Protein AF-0000000087626918 (afdb_homodimer)

Sequence (590 aa):
MRWRSSGLSLFLLLSIFVLKSATELRICAYNVQNFDSAKASNGRLMHFLKLVLTRCDISLLQHVVDPDGQAIQKLLSVLNRYEEYDYEAVASESLGNSPDDKQKYVFIYRVQTVNVTGQYQYRSQQSFVREPFVVRFQTIGEFILVPLHSEPSKAVQEINKLYDVFVEVSKKWNNMNVMFLGDFHASCAYVKRSDRRNIRLFMKSEFSWLIRNREDTTVTDATSCAYDRIVVHGEPFLRAIKPFSAKVFDLGVVQLSDHYPVEVVLKSSALFLQAMPLLSLISASVIVWSFLSALMRWRSSGLSLFLLLSIFVLKSATELRICAYNVQNFDSAKASNGRLMHFLKLVLTRCDISLLQHVVDPDGQAIQKLLSVLNRYEEYDYEAVASESLGNSPDDKQKYVFIYRVQTVNVTGQYQYRSQQSFVREPFVVRFQTIGEFILVPLHSEPSKAVQEINKLYDVFVEVSKKWNNMNVMFLGDFHASCAYVKRSDRRNIRLFMKSEFSWLIRNREDTTVTDATSCAYDRIVVHGEPFLRAIKPFSAKVFDLGVVQLSDHYPVEVVLKSSALFLQAMPLLSLISASVIVWSFLSAL

Structure (mmCIF, N/CA/C/O backbone):
data_AF-0000000087626918-model_v1
#
loop_
_entity.id
_entity.type
_entity.pdbx_description
1 polymer Deoxyribonuclease
#
loop_
_atom_site.group_PDB
_atom_site.id
_atom_site.type_symbol
_atom_site.label_atom_id
_atom_site.label_alt_id
_atom_site.label_comp_id
_atom_site.label_asym_id
_atom_site.label_entity_id
_atom_site.label_seq_id
_atom_site.pdbx_PDB_ins_code
_atom_site.Cartn_x
_atom_site.Cartn_y
_atom_site.Cartn_z
_atom_site.occupancy
_atom_site.B_iso_or_equiv
_atom_site.auth_seq_id
_atom_site.auth_comp_id
_atom_site.auth_asym_id
_atom_site.auth_atom_id
_atom_site.pdbx_PDB_model_num
ATOM 1 N N . MET A 1 1 ? 74 16.516 32.156 1 30.06 1 MET A N 1
ATOM 2 C CA . MET A 1 1 ? 72.812 17.109 31.531 1 30.06 1 MET A CA 1
ATOM 3 C C . MET A 1 1 ? 71.75 16.062 31.297 1 30.06 1 MET A C 1
ATOM 5 O O . MET A 1 1 ? 71.938 15.164 30.469 1 30.06 1 MET A O 1
ATOM 9 N N . ARG A 1 2 ? 71.062 15.602 32.406 1 34.19 2 ARG A N 1
ATOM 10 C CA . ARG A 1 2 ? 70 14.625 32.562 1 34.19 2 ARG A CA 1
ATOM 11 C C . ARG A 1 2 ? 68.75 15.008 31.734 1 34.19 2 ARG A C 1
ATOM 13 O O . ARG A 1 2 ? 68.25 16.109 31.891 1 34.19 2 ARG A O 1
ATOM 20 N N . TRP A 1 3 ? 68.688 14.484 30.531 1 33.81 3 TRP A N 1
ATOM 21 C CA . TRP A 1 3 ? 67.562 14.586 29.578 1 33.81 3 TRP A CA 1
ATOM 22 C C . TRP A 1 3 ? 66.25 14.164 30.219 1 33.81 3 TRP A C 1
ATOM 24 O O . TRP A 1 3 ? 66.125 13.023 30.672 1 33.81 3 TRP A O 1
ATOM 34 N N . ARG A 1 4 ? 65.562 15.016 31.031 1 35.91 4 ARG A N 1
ATOM 35 C CA . ARG A 1 4 ? 64.188 14.836 31.516 1 35.91 4 ARG A CA 1
ATOM 36 C C . ARG A 1 4 ? 63.25 14.547 30.359 1 35.91 4 ARG A C 1
ATOM 38 O O . ARG A 1 4 ? 63.094 15.367 29.453 1 35.91 4 ARG A O 1
ATOM 45 N N . SER A 1 5 ? 63.219 13.305 29.953 1 38.88 5 SER A N 1
ATOM 46 C CA . SER A 1 5 ? 62.219 12.836 29 1 38.88 5 SER A CA 1
ATOM 47 C C . SER A 1 5 ? 60.812 13.203 29.438 1 38.88 5 SER A C 1
ATOM 49 O O . SER A 1 5 ? 60.375 12.836 30.531 1 38.88 5 SER A O 1
ATOM 51 N N . SER A 1 6 ? 60.406 14.492 29.281 1 42.16 6 SER A N 1
ATOM 52 C CA . SER A 1 6 ? 59 14.836 29.453 1 42.16 6 SER A CA 1
ATOM 53 C C . SER A 1 6 ? 58.094 13.875 28.672 1 42.16 6 SER A C 1
ATOM 55 O O . SER A 1 6 ? 58.25 13.734 27.453 1 42.16 6 SER A O 1
ATOM 57 N N . GLY A 1 7 ? 57.75 12.758 29.266 1 37.81 7 GLY A N 1
ATOM 58 C CA . GLY A 1 7 ? 56.719 11.867 28.734 1 37.81 7 GLY A CA 1
ATOM 59 C C . GLY A 1 7 ? 55.438 12.594 28.328 1 37.81 7 GLY A C 1
ATOM 60 O O . GLY A 1 7 ? 54.781 13.234 29.156 1 37.81 7 GLY A O 1
ATOM 61 N N . LEU A 1 8 ? 55.375 13.203 27.109 1 43 8 LEU A N 1
ATOM 62 C CA . LEU A 1 8 ? 54.125 13.672 26.531 1 43 8 LEU A CA 1
ATOM 63 C C . LEU A 1 8 ? 53.062 12.602 26.641 1 43 8 LEU A C 1
ATOM 65 O O . LEU A 1 8 ? 53.188 11.523 26.062 1 43 8 LEU A O 1
ATOM 69 N N . SER A 1 9 ? 52.438 12.523 27.766 1 42.19 9 SER A N 1
ATOM 70 C CA . SER A 1 9 ? 51.219 11.727 27.797 1 42.19 9 SER A CA 1
ATOM 71 C C . SER A 1 9 ? 50.25 12.109 26.672 1 42.19 9 SER A C 1
ATOM 73 O O . SER A 1 9 ? 49.781 13.25 26.609 1 42.19 9 SER A O 1
ATOM 75 N N . LEU A 1 10 ? 50.406 11.492 25.547 1 43.19 10 LEU A N 1
ATOM 76 C CA . LEU A 1 10 ? 49.375 11.562 24.5 1 43.19 10 LEU A CA 1
ATOM 77 C C . LEU A 1 10 ? 48 11.219 25.062 1 43.19 10 LEU A C 1
ATOM 79 O O . LEU A 1 10 ? 47.781 10.078 25.469 1 43.19 10 LEU A O 1
ATOM 83 N N . PHE A 1 11 ? 47.406 12.148 25.75 1 41.97 11 PHE A N 1
ATOM 84 C CA . PHE A 1 11 ? 46 11.984 26 1 41.97 11 PHE A CA 1
ATOM 85 C C . PHE A 1 11 ? 45.25 11.672 24.703 1 41.97 11 PHE A C 1
ATOM 87 O O . PHE A 1 11 ? 45.156 12.523 23.812 1 41.97 11 PHE A O 1
ATOM 94 N N . LEU A 1 12 ? 45.281 10.406 24.312 1 41.88 12 LEU A N 1
ATOM 95 C CA . LEU A 1 12 ? 44.375 9.969 23.281 1 41.88 12 LEU A CA 1
ATOM 96 C C . LEU A 1 12 ? 42.938 10.367 23.625 1 41.88 12 LEU A C 1
ATOM 98 O O . LEU A 1 12 ? 42.375 9.867 24.594 1 41.88 12 LEU A O 1
ATOM 102 N N . LEU A 1 13 ? 42.562 11.594 23.344 1 41.5 13 LEU A N 1
ATOM 103 C CA . LEU A 1 13 ? 41.156 11.938 23.344 1 41.5 13 LEU A CA 1
ATOM 104 C C . LEU A 1 13 ? 40.344 10.914 22.547 1 41.5 13 LEU A C 1
ATOM 106 O O . LEU A 1 13 ? 40.469 10.844 21.328 1 41.5 13 LEU A O 1
ATOM 110 N N . LEU A 1 14 ? 40.094 9.758 23.125 1 42.09 14 LEU A N 1
ATOM 111 C CA . LEU A 1 14 ? 39.094 8.883 22.547 1 42.09 14 LEU A CA 1
ATOM 112 C C . LEU A 1 14 ? 37.812 9.656 22.281 1 42.09 14 LEU A C 1
ATOM 114 O O . LEU A 1 14 ? 37.094 10.078 23.203 1 42.09 14 LEU A O 1
ATOM 118 N N . SER A 1 15 ? 37.75 10.383 21.203 1 39.78 15 SER A N 1
ATOM 119 C CA . SER A 1 15 ? 36.469 10.883 20.734 1 39.78 15 SER A CA 1
ATOM 120 C C . SER A 1 15 ? 35.406 9.781 20.719 1 39.78 15 SER A C 1
ATOM 122 O O . SER A 1 15 ? 35.562 8.773 20.047 1 39.78 15 SER A O 1
ATOM 124 N N . ILE A 1 16 ? 34.812 9.492 21.781 1 40.75 16 ILE A N 1
ATOM 125 C CA . ILE A 1 16 ? 33.625 8.672 21.766 1 40.75 16 ILE A CA 1
ATOM 126 C C . ILE A 1 16 ? 32.719 9.109 20.625 1 40.75 16 ILE A C 1
ATOM 128 O O . ILE A 1 16 ? 32.188 10.234 20.625 1 40.75 16 ILE A O 1
ATOM 132 N N . PHE A 1 17 ? 33.031 8.664 19.438 1 41.94 17 PHE A N 1
ATOM 133 C CA . PHE A 1 17 ? 32.031 8.711 18.375 1 41.94 17 PHE A CA 1
ATOM 134 C C . PHE A 1 17 ? 30.672 8.234 18.891 1 41.94 17 PHE A C 1
ATOM 136 O O . PHE A 1 17 ? 30.484 7.047 19.172 1 41.94 17 PHE A O 1
ATOM 143 N N . VAL A 1 18 ? 30.047 9.031 19.625 1 37.38 18 VAL A N 1
ATOM 144 C CA . VAL A 1 18 ? 28.625 8.758 19.859 1 37.38 18 VAL A CA 1
ATOM 145 C C . VAL A 1 18 ? 27.953 8.414 18.531 1 37.38 18 VAL A C 1
ATOM 147 O O . VAL A 1 18 ? 27.875 9.258 17.625 1 37.38 18 VAL A O 1
ATOM 150 N N . LEU A 1 19 ? 28.188 7.273 18.031 1 40.25 19 LEU A N 1
ATOM 151 C CA . LEU A 1 19 ? 27.266 6.82 16.984 1 40.25 19 LEU A CA 1
ATOM 152 C C . LEU A 1 19 ? 25.844 7.293 17.281 1 40.25 19 LEU A C 1
ATOM 154 O O . LEU A 1 19 ? 25.219 6.84 18.25 1 40.25 19 LEU A O 1
ATOM 158 N N . LYS A 1 20 ? 25.578 8.562 17.094 1 39.19 20 LYS A N 1
ATOM 159 C CA . 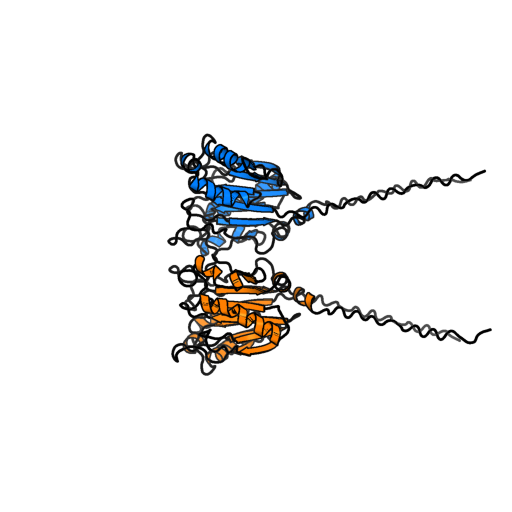LYS A 1 20 ? 24.188 8.992 17.109 1 39.19 20 LYS A CA 1
ATOM 160 C C . LYS A 1 20 ? 23.297 7.973 16.406 1 39.19 20 LYS A C 1
ATOM 162 O O . LYS A 1 20 ? 23.516 7.637 15.25 1 39.19 20 LYS A O 1
ATOM 167 N N . SER A 1 21 ? 22.766 7.047 17.016 1 45.91 21 SER A N 1
ATOM 168 C CA . SER A 1 21 ? 21.719 6.191 16.469 1 45.91 21 SER A CA 1
ATOM 169 C C . SER A 1 21 ? 20.875 6.938 15.438 1 45.91 21 SER A C 1
ATOM 171 O O . SER A 1 21 ? 20.359 8.023 15.711 1 45.91 21 SER A O 1
ATOM 173 N N . ALA A 1 22 ? 21.156 6.922 14.219 1 52.59 22 ALA A N 1
ATOM 174 C CA . ALA A 1 22 ? 20.484 7.566 13.102 1 52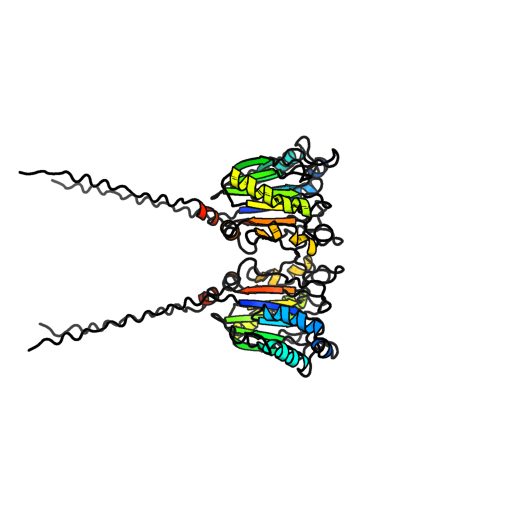.59 22 ALA A CA 1
ATOM 175 C C . ALA A 1 22 ? 18.969 7.504 13.266 1 52.59 22 ALA A C 1
ATOM 177 O O . ALA A 1 22 ? 18.375 6.418 13.281 1 52.59 22 ALA A O 1
ATOM 178 N N . THR A 1 23 ? 18.266 8.43 14.047 1 73.38 23 THR A N 1
ATOM 179 C CA . THR A 1 23 ? 16.906 8.375 14.547 1 73.38 23 THR A CA 1
ATOM 180 C C . THR A 1 23 ? 15.898 8.539 13.414 1 73.38 23 THR A C 1
ATOM 182 O O . THR A 1 23 ? 16.062 9.406 12.555 1 73.38 23 THR A O 1
ATOM 185 N N . GLU A 1 24 ? 15.047 7.594 13.023 1 91.5 24 GLU A N 1
ATOM 186 C CA . GLU A 1 24 ? 13.891 7.594 12.125 1 91.5 24 GLU A CA 1
ATOM 187 C C . GLU A 1 24 ? 12.812 8.555 12.617 1 91.5 24 GLU A C 1
ATOM 189 O O . GLU A 1 24 ? 12.688 8.797 13.812 1 91.5 24 GLU A O 1
ATOM 194 N N . LEU A 1 25 ? 12.266 9.328 11.703 1 96.06 25 LEU A N 1
ATOM 195 C CA . LEU A 1 25 ? 11.195 10.266 11.992 1 96.06 25 LEU A CA 1
ATOM 196 C C . LEU A 1 25 ? 9.859 9.766 11.445 1 96.06 25 LEU A C 1
ATOM 198 O O . LEU A 1 25 ? 9.727 9.531 10.242 1 96.06 25 LEU A O 1
ATOM 202 N N . ARG A 1 26 ? 8.867 9.562 12.305 1 97.31 26 ARG A N 1
ATOM 203 C CA . ARG A 1 26 ? 7.551 9.125 11.859 1 97.31 26 ARG A CA 1
ATOM 204 C C . ARG A 1 26 ? 6.586 10.305 11.773 1 97.31 26 ARG A C 1
ATOM 206 O O . ARG A 1 26 ? 6.449 11.078 12.727 1 97.31 26 ARG A O 1
ATOM 213 N N . ILE A 1 27 ? 5.973 10.461 10.602 1 98.56 27 ILE A N 1
ATOM 214 C CA . ILE A 1 27 ? 4.969 11.484 10.344 1 98.56 27 ILE A CA 1
ATOM 215 C C . ILE A 1 27 ? 3.6 10.828 10.164 1 98.56 27 ILE A C 1
ATOM 217 O O . ILE A 1 27 ? 3.457 9.867 9.414 1 98.56 27 ILE A O 1
ATOM 221 N N . CYS A 1 28 ? 2.586 11.375 10.883 1 98.81 28 CYS A N 1
ATOM 222 C CA . CYS A 1 28 ? 1.229 10.844 10.805 1 98.81 28 CYS A CA 1
ATOM 223 C C . CYS A 1 28 ? 0.245 11.93 10.383 1 98.81 28 CYS A C 1
ATOM 225 O O . CYS A 1 28 ? 0.483 13.117 10.609 1 98.81 28 CYS A O 1
ATOM 227 N N . ALA A 1 29 ? -0.795 11.547 9.734 1 98.94 29 ALA A N 1
ATOM 228 C CA . ALA A 1 29 ? -1.948 12.398 9.445 1 98.94 29 ALA A CA 1
ATOM 229 C C . ALA A 1 29 ? -3.25 11.703 9.836 1 98.94 29 ALA A C 1
ATOM 231 O O . ALA A 1 29 ? -3.43 10.516 9.57 1 98.94 29 ALA A O 1
ATOM 232 N N . TYR A 1 30 ? -4.125 12.461 10.461 1 98.75 30 TYR A N 1
ATOM 233 C CA . TYR A 1 30 ? -5.34 11.852 11 1 98.75 30 TYR A CA 1
ATOM 234 C C . TYR A 1 30 ? -6.504 12.836 10.961 1 98.75 30 TYR A C 1
ATOM 236 O O . TYR A 1 30 ? -6.449 13.906 11.578 1 98.75 30 TYR A O 1
ATOM 244 N N . ASN A 1 31 ? -7.523 12.5 10.195 1 98.56 31 ASN A N 1
ATOM 245 C CA . ASN A 1 31 ? -8.812 13.156 10.383 1 98.56 31 ASN A CA 1
ATOM 246 C C . ASN A 1 31 ? -9.547 12.609 11.602 1 98.56 31 ASN A C 1
ATOM 248 O O . ASN A 1 31 ? -10.094 11.508 11.562 1 98.56 31 ASN A O 1
ATOM 252 N N . VAL A 1 32 ? -9.523 13.375 12.695 1 97.88 32 VAL A N 1
ATOM 253 C CA . VAL A 1 32 ? -10.016 12.891 13.977 1 97.88 32 VAL A CA 1
ATOM 254 C C . VAL A 1 32 ? -11.523 13.117 14.07 1 97.88 32 VAL A C 1
ATOM 256 O O . VAL A 1 32 ? -12.141 12.828 15.102 1 97.88 32 VAL A O 1
ATOM 259 N N . GLN A 1 33 ? -12.148 13.523 13.047 1 96.75 33 GLN A N 1
ATOM 260 C CA . GLN A 1 33 ? -13.578 13.75 12.867 1 96.75 33 GLN A CA 1
ATOM 261 C C . GLN A 1 33 ? -14.156 14.555 14.023 1 96.75 33 GLN A C 1
ATOM 263 O O . GLN A 1 33 ? -14.523 13.992 15.055 1 96.75 33 GLN A O 1
ATOM 268 N N . ASN A 1 34 ? -14.312 15.766 13.883 1 96.81 34 ASN A N 1
ATOM 269 C CA . ASN A 1 34 ? -14.945 16.672 14.844 1 96.81 34 ASN A CA 1
ATOM 270 C C . ASN A 1 34 ? -14.25 16.625 16.203 1 96.81 34 ASN A C 1
ATOM 272 O O . ASN A 1 34 ? -14.883 16.375 17.219 1 96.81 34 ASN A O 1
ATOM 276 N N . PHE A 1 35 ? -13.023 16.844 16.234 1 98.25 35 PHE A N 1
ATOM 277 C CA . PHE A 1 35 ? -12.305 16.922 17.5 1 98.25 35 PHE A CA 1
ATOM 278 C C . PHE A 1 35 ? -12.594 18.25 18.203 1 98.25 35 PHE A C 1
ATOM 280 O O . PHE A 1 35 ? -11.906 19.234 17.969 1 98.25 35 PHE A O 1
ATOM 287 N N . ASP A 1 36 ? -13.461 18.234 19.094 1 97.38 36 ASP A N 1
ATOM 288 C CA . ASP A 1 36 ? -13.883 19.391 19.875 1 97.38 36 ASP A CA 1
ATOM 289 C C . ASP A 1 36 ? -13.648 19.172 21.359 1 97.38 36 ASP A C 1
ATOM 291 O O . ASP A 1 36 ? -12.992 18.219 21.766 1 97.38 36 ASP A O 1
ATOM 295 N N . SER A 1 37 ? -14.117 20.109 22.141 1 96.62 37 SER A N 1
ATOM 296 C CA . SER A 1 37 ? -13.906 20.062 23.594 1 96.62 37 SER A CA 1
ATOM 297 C C . SER A 1 37 ? -14.57 18.828 24.203 1 96.62 37 SER A C 1
ATOM 299 O O . SER A 1 37 ? -14.062 18.25 25.156 1 96.62 37 SER A O 1
ATOM 301 N N . ALA A 1 38 ? -15.758 18.469 23.688 1 96.31 38 ALA A N 1
ATOM 302 C CA . ALA A 1 38 ? -16.453 17.281 24.203 1 96.31 38 ALA A CA 1
ATOM 303 C C . ALA A 1 38 ? -15.633 16.016 23.984 1 96.31 38 ALA A C 1
ATOM 305 O O . ALA A 1 38 ? -15.461 15.219 24.906 1 96.31 38 ALA A O 1
ATOM 306 N N . LYS A 1 39 ? -15.102 15.875 22.766 1 96.88 39 LYS A N 1
ATOM 307 C CA . LYS A 1 39 ? -14.258 14.719 22.484 1 96.88 39 LYS A CA 1
ATOM 308 C C . LYS A 1 39 ? -12.977 14.758 23.312 1 96.88 39 LYS A C 1
ATOM 310 O O . LYS A 1 39 ? -12.516 13.719 23.797 1 96.88 39 LYS A O 1
ATOM 315 N N . ALA A 1 40 ? -12.43 15.867 23.531 1 97.75 40 ALA A N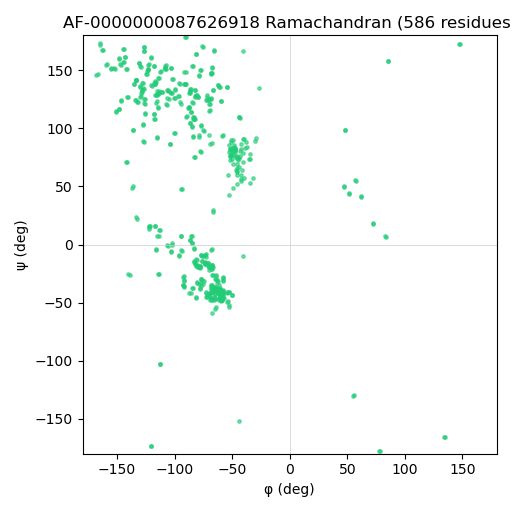 1
ATOM 316 C CA . ALA A 1 40 ? -11.195 16.031 24.281 1 97.75 40 ALA A CA 1
ATOM 317 C C . ALA A 1 40 ? -11.414 15.75 25.766 1 97.75 40 ALA A C 1
ATOM 319 O O . ALA A 1 40 ? -10.461 15.523 26.516 1 97.75 40 ALA A O 1
ATOM 320 N N . SER A 1 41 ? -12.625 15.742 26.172 1 97.12 41 SER A N 1
ATOM 321 C CA . SER A 1 41 ? -12.938 15.492 27.578 1 97.12 41 SER A CA 1
ATOM 322 C C . SER A 1 41 ? -13.281 14.023 27.812 1 97.12 41 SER A C 1
ATOM 324 O O . SER A 1 41 ? -13.453 13.602 28.953 1 97.12 41 SER A O 1
ATOM 326 N N . ASN A 1 42 ? -13.43 13.273 26.766 1 96.94 42 ASN A N 1
ATOM 327 C CA . ASN A 1 42 ? -13.664 11.836 26.875 1 96.94 42 ASN A CA 1
ATOM 328 C C . ASN A 1 42 ? -12.359 11.062 27.062 1 96.94 42 ASN A C 1
ATOM 330 O O . ASN A 1 42 ? -11.578 10.914 26.125 1 96.94 42 ASN A O 1
ATOM 334 N N . GLY A 1 43 ? -12.156 10.562 28.25 1 95.5 43 GLY A N 1
ATOM 335 C CA . GLY A 1 43 ? -10.906 9.914 28.609 1 95.5 43 GLY A CA 1
ATOM 336 C C . GLY A 1 43 ? -10.562 8.734 27.703 1 95.5 43 GLY A C 1
ATOM 337 O O . GLY A 1 43 ? -9.398 8.547 27.344 1 95.5 43 GLY A O 1
ATOM 338 N N . ARG A 1 44 ? -11.57 7.98 27.422 1 94.88 44 ARG A N 1
ATOM 339 C CA . ARG A 1 44 ? -11.344 6.812 26.578 1 94.88 44 ARG A CA 1
ATOM 340 C C . ARG A 1 44 ? -10.891 7.223 25.172 1 94.88 44 ARG A C 1
ATOM 342 O O . ARG A 1 44 ? -9.93 6.66 24.641 1 94.88 44 ARG A O 1
ATOM 349 N N . LEU A 1 45 ? -11.562 8.195 24.562 1 95.81 45 LEU A N 1
ATOM 350 C CA . LEU A 1 45 ? -11.211 8.664 23.234 1 95.81 45 LEU A CA 1
ATOM 351 C C . LEU A 1 45 ? -9.828 9.305 23.234 1 95.81 45 LEU A C 1
ATOM 353 O O . LEU A 1 45 ? -9.031 9.086 22.312 1 95.81 45 LEU A O 1
ATOM 357 N N . MET A 1 46 ? -9.523 10.008 24.281 1 95.69 46 MET A N 1
ATOM 358 C CA . MET A 1 46 ? -8.219 10.648 24.406 1 95.69 46 MET A CA 1
ATOM 359 C C . MET A 1 46 ? -7.113 9.609 24.531 1 95.69 46 MET A C 1
ATOM 361 O O . MET A 1 46 ? -6 9.812 24.047 1 95.69 46 MET A O 1
ATOM 365 N N . HIS A 1 47 ? -7.414 8.562 25.203 1 93.81 47 HIS A N 1
ATOM 366 C CA . HIS A 1 47 ? -6.445 7.477 25.328 1 93.81 47 HIS A CA 1
ATOM 367 C C . HIS A 1 47 ? -6.066 6.918 23.953 1 93.81 47 HIS A C 1
ATOM 369 O O . HIS A 1 47 ? -4.883 6.723 23.672 1 93.81 47 HIS A O 1
ATOM 375 N N . PHE A 1 48 ? -7.066 6.719 23.109 1 94.44 48 PHE A N 1
ATOM 376 C CA . PHE A 1 48 ? -6.801 6.18 21.781 1 94.44 48 PHE A CA 1
ATOM 377 C C . PHE A 1 48 ? -6.055 7.195 20.922 1 94.44 48 PHE A C 1
ATOM 379 O O . PHE A 1 48 ? -5.16 6.832 20.156 1 94.44 48 PHE A O 1
ATOM 386 N N . LEU A 1 49 ? -6.477 8.43 21 1 96.69 49 LEU A N 1
ATOM 387 C CA . LEU A 1 49 ? -5.77 9.469 20.266 1 96.69 49 LEU A CA 1
ATOM 388 C C . LEU A 1 49 ? -4.312 9.547 20.703 1 96.69 49 LEU A C 1
ATOM 390 O O . LEU A 1 49 ? -3.416 9.703 19.859 1 96.69 49 LEU A O 1
ATOM 394 N N . LYS A 1 50 ? -4.035 9.406 21.984 1 94.94 50 LYS A N 1
ATOM 395 C CA . LYS A 1 50 ? -2.678 9.414 22.516 1 94.94 50 LYS A CA 1
ATOM 396 C C . LYS A 1 50 ? -1.847 8.273 21.938 1 94.94 50 LYS A C 1
ATOM 398 O O . LYS A 1 50 ? -0.665 8.453 21.641 1 94.94 50 LYS A O 1
ATOM 403 N N . LEU A 1 51 ? -2.451 7.164 21.797 1 93.06 51 LEU A N 1
ATOM 404 C CA . LEU A 1 51 ? -1.75 6.012 21.25 1 93.06 51 LEU A CA 1
ATOM 405 C C . LEU A 1 51 ? -1.25 6.312 19.828 1 93.06 51 LEU A C 1
ATOM 407 O O . LEU A 1 51 ? -0.157 5.883 19.453 1 93.06 51 LEU A O 1
ATOM 411 N N . VAL A 1 52 ? -2.039 6.996 19.047 1 94.69 52 VAL A N 1
ATOM 412 C CA . VAL A 1 52 ? -1.64 7.367 17.703 1 94.69 52 VAL A CA 1
ATOM 413 C C . VAL A 1 52 ? -0.52 8.406 17.75 1 94.69 52 VAL A C 1
ATOM 415 O O . VAL A 1 52 ? 0.518 8.242 17.109 1 94.69 52 VAL A O 1
ATOM 418 N N . LEU A 1 53 ? -0.675 9.383 18.594 1 97 53 LEU A N 1
ATOM 419 C CA . LEU A 1 53 ? 0.2 10.547 18.562 1 97 53 LEU A CA 1
ATOM 420 C C . LEU A 1 53 ? 1.561 10.219 19.172 1 97 53 LEU A C 1
ATOM 422 O O . LEU A 1 53 ? 2.582 10.766 18.75 1 97 53 LEU A O 1
ATOM 426 N N . THR A 1 54 ? 1.662 9.344 20.094 1 95.62 54 THR A N 1
ATOM 427 C CA . THR A 1 54 ? 2.928 9.039 20.75 1 95.62 54 THR A CA 1
ATOM 428 C C . THR A 1 54 ? 3.814 8.18 19.859 1 95.62 54 THR A C 1
ATOM 430 O O . THR A 1 54 ? 5.012 8.031 20.125 1 95.62 54 THR A O 1
ATOM 433 N N . ARG A 1 55 ? 3.23 7.652 18.859 1 94.25 55 ARG A N 1
ATOM 434 C CA . ARG A 1 55 ? 4.016 6.883 17.906 1 94.25 55 ARG A CA 1
ATOM 435 C C . ARG A 1 55 ? 4.699 7.797 16.891 1 94.25 55 ARG A C 1
ATOM 437 O O . ARG A 1 55 ? 5.629 7.379 16.188 1 94.25 55 ARG A O 1
ATOM 444 N N . CYS A 1 56 ? 4.254 9.023 16.781 1 97.06 56 CYS A N 1
ATOM 445 C CA . CYS A 1 56 ? 4.66 9.898 15.688 1 97.06 56 CYS A CA 1
ATOM 446 C C . CYS A 1 56 ? 5.492 11.07 16.203 1 97.06 56 CYS A C 1
ATOM 448 O O . CYS A 1 56 ? 5.242 11.578 17.297 1 97.06 56 CYS A O 1
ATOM 450 N N . ASP A 1 57 ? 6.488 11.461 15.422 1 97 57 ASP A N 1
ATOM 451 C CA . ASP A 1 57 ? 7.262 12.664 15.719 1 97 57 ASP A CA 1
ATOM 452 C C . ASP A 1 57 ? 6.496 13.922 15.312 1 97 57 ASP A C 1
ATOM 454 O O . ASP A 1 57 ? 6.609 14.961 15.977 1 97 57 ASP A O 1
ATOM 458 N N . ILE A 1 58 ? 5.809 13.852 14.234 1 98.44 58 ILE A N 1
ATOM 459 C CA . ILE A 1 58 ? 4.902 14.891 13.75 1 98.44 58 ILE A CA 1
ATOM 460 C C . ILE A 1 58 ? 3.543 14.281 13.43 1 98.44 58 ILE A C 1
ATOM 462 O O . ILE A 1 58 ? 3.463 13.258 12.742 1 98.44 58 ILE A O 1
ATOM 466 N N . SER A 1 59 ? 2.49 14.906 13.953 1 98.88 59 SER A N 1
ATOM 467 C CA . SER A 1 59 ? 1.134 14.5 13.602 1 98.88 59 SER A CA 1
ATOM 468 C C . SER A 1 59 ? 0.315 15.672 13.078 1 98.88 59 SER A C 1
ATOM 470 O O . SER A 1 59 ? 0.239 16.719 13.719 1 98.88 59 SER A O 1
ATOM 472 N N . LEU A 1 60 ? -0.222 15.484 11.898 1 98.94 60 LEU A N 1
ATOM 473 C CA . LEU A 1 60 ? -1.26 16.391 11.406 1 98.94 60 LEU A CA 1
ATOM 474 C C . LEU A 1 60 ? -2.639 15.93 11.875 1 98.94 60 LEU A C 1
ATOM 476 O O . LEU A 1 60 ? -3.064 14.812 11.562 1 98.94 60 LEU A O 1
ATOM 480 N N . LEU A 1 61 ? -3.287 16.734 12.625 1 98.88 61 LEU A N 1
ATOM 481 C CA . LEU A 1 61 ? -4.691 16.531 12.961 1 98.88 61 LEU A CA 1
ATOM 482 C C . LEU A 1 61 ? -5.594 17.391 12.094 1 98.88 61 LEU A C 1
ATOM 484 O O . LEU A 1 61 ? -5.332 18.594 11.922 1 98.88 61 LEU A O 1
ATOM 488 N N . GLN A 1 62 ? -6.625 16.797 11.562 1 98.75 62 GLN A N 1
ATOM 489 C CA . GLN A 1 62 ? -7.613 17.5 10.75 1 98.75 62 GLN A CA 1
ATOM 490 C C . GLN A 1 62 ? -9.008 17.375 11.359 1 98.75 62 GLN A C 1
ATOM 492 O O . GLN A 1 62 ? -9.258 16.484 12.18 1 98.75 62 GLN A O 1
ATOM 497 N N . HIS A 1 63 ? -9.914 18.25 10.961 1 98.38 63 HIS A N 1
ATOM 498 C CA . HIS A 1 63 ? -11.281 18.359 11.461 1 98.38 63 HIS A CA 1
ATOM 499 C C . HIS A 1 63 ? -11.297 18.688 12.953 1 98.38 63 HIS A C 1
ATOM 501 O O . HIS A 1 63 ? -12.039 18.062 13.719 1 98.38 63 HIS A O 1
ATOM 507 N N . VAL A 1 64 ? -10.414 19.547 13.312 1 98.62 64 VAL A N 1
ATOM 508 C CA . VAL A 1 64 ? -10.359 20.062 14.672 1 98.62 64 VAL A CA 1
ATOM 509 C C . VAL A 1 64 ? -11.312 21.25 14.82 1 98.62 64 VAL A C 1
ATOM 511 O O . VAL A 1 64 ? -11.164 22.266 14.133 1 98.62 64 VAL A O 1
ATOM 514 N N . VAL A 1 65 ? -12.312 21.078 15.602 1 97.88 65 VAL A N 1
ATOM 515 C CA . VAL A 1 65 ? -13.273 22.141 15.883 1 97.88 65 VAL A CA 1
ATOM 516 C C . VAL A 1 65 ? -13.016 22.719 17.266 1 97.88 65 VAL A C 1
ATOM 518 O O . VAL A 1 65 ? -13.648 22.312 18.25 1 97.88 65 VAL A O 1
ATOM 521 N N . ASP A 1 66 ? -12.125 23.672 17.25 1 95.38 66 ASP A N 1
ATOM 522 C CA . ASP A 1 66 ? -11.562 24.188 18.5 1 95.38 66 ASP A CA 1
ATOM 523 C C . ASP A 1 66 ? -11.359 25.703 18.422 1 95.38 66 ASP A C 1
ATOM 525 O O . ASP A 1 66 ? -10.219 26.172 18.469 1 95.38 66 ASP A O 1
ATOM 529 N N . PRO A 1 67 ? -12.445 26.469 18.438 1 92.81 67 PRO A N 1
ATOM 530 C CA . PRO A 1 67 ? -12.32 27.906 18.25 1 92.81 67 PRO A CA 1
ATOM 531 C C . PRO A 1 67 ? -11.508 28.594 19.359 1 92.81 67 PRO A C 1
ATOM 533 O O . PRO A 1 67 ? -10.789 29.547 19.094 1 92.81 67 PRO A O 1
ATOM 536 N N . ASP A 1 68 ? -11.516 28.078 20.609 1 93.12 68 ASP A N 1
ATOM 537 C CA . ASP A 1 68 ? -10.859 28.781 21.703 1 93.12 68 ASP A CA 1
ATOM 538 C C . ASP A 1 68 ? -9.555 28.078 22.094 1 93.12 68 ASP A C 1
ATOM 540 O O . ASP A 1 68 ? -8.875 28.5 23.031 1 93.12 68 ASP A O 1
ATOM 544 N N . GLY A 1 69 ? -9.234 27 21.438 1 95.56 69 GLY A N 1
ATOM 545 C CA . GLY A 1 69 ? -7.957 26.328 21.641 1 95.56 69 GLY A CA 1
ATOM 546 C C . GLY A 1 69 ? -7.961 25.391 22.844 1 95.56 69 GLY A C 1
ATOM 547 O O . GLY A 1 69 ? -6.938 24.781 23.156 1 95.56 69 GLY A O 1
ATOM 548 N N . GLN A 1 70 ? -9.086 25.172 23.469 1 97.06 70 GLN A N 1
ATOM 549 C CA . GLN A 1 70 ? -9.148 24.406 24.703 1 97.06 70 GLN A CA 1
ATOM 550 C C . GLN A 1 70 ? -8.938 22.922 24.438 1 97.06 70 GLN A C 1
ATOM 552 O O . GLN A 1 70 ? -8.297 22.234 25.234 1 97.06 70 GLN A O 1
ATOM 557 N N . ALA A 1 71 ? -9.523 22.453 23.391 1 98 71 ALA A N 1
ATOM 558 C CA . ALA A 1 71 ? -9.383 21.031 23.078 1 98 71 ALA A CA 1
ATOM 559 C C . ALA A 1 71 ? -7.922 20.656 22.859 1 98 71 ALA A C 1
ATOM 561 O O . ALA A 1 71 ? -7.441 19.656 23.406 1 98 71 ALA A O 1
ATOM 562 N N . ILE A 1 72 ? -7.199 21.438 22.078 1 98.38 72 ILE A N 1
ATOM 563 C CA . ILE A 1 72 ? -5.797 21.156 21.781 1 98.38 72 ILE A CA 1
ATOM 564 C C . ILE A 1 72 ? -4.957 21.297 23.047 1 98.38 72 ILE A C 1
ATOM 566 O O . ILE A 1 72 ? -4.02 20.531 23.266 1 98.38 72 ILE A O 1
ATOM 570 N N . GLN A 1 73 ? -5.266 22.297 23.859 1 97.75 73 GLN A N 1
ATOM 571 C CA . GLN A 1 73 ? -4.547 22.453 25.125 1 97.75 73 GLN A CA 1
ATOM 572 C C . GLN A 1 73 ? -4.695 21.219 26 1 97.75 73 GLN A C 1
ATOM 574 O O . GLN A 1 73 ? -3.73 20.781 26.641 1 97.75 73 GLN A O 1
ATOM 579 N N . LYS A 1 74 ? -5.898 20.75 26.078 1 97.38 74 LYS A N 1
ATOM 580 C CA . LYS A 1 74 ? -6.133 19.531 26.844 1 97.38 74 LYS A CA 1
ATOM 581 C C . LYS A 1 74 ? -5.328 18.359 26.281 1 97.38 74 LYS A C 1
ATOM 583 O O . LYS A 1 74 ? -4.746 17.578 27.031 1 97.38 74 LYS A O 1
ATOM 588 N N . LEU A 1 75 ? -5.328 18.25 25 1 97.69 75 LEU A N 1
ATOM 589 C CA . LEU A 1 75 ? -4.578 17.188 24.359 1 97.69 75 LEU A CA 1
ATOM 590 C C . LEU A 1 75 ? -3.09 17.297 24.672 1 97.69 75 LEU A C 1
ATOM 592 O O . LEU A 1 75 ? -2.453 16.297 25.031 1 97.69 75 LEU A O 1
ATOM 596 N N . LEU A 1 76 ? -2.543 18.484 24.578 1 97.69 76 LEU A N 1
ATOM 597 C CA . LEU A 1 76 ? -1.133 18.688 24.891 1 97.69 76 LEU A CA 1
ATOM 598 C C . LEU A 1 76 ? -0.839 18.344 26.344 1 97.69 76 LEU A C 1
ATOM 600 O O . LEU A 1 76 ? 0.211 17.781 26.656 1 97.69 76 LEU A O 1
ATOM 604 N N . SER A 1 77 ? -1.743 18.703 27.203 1 96 77 SER A N 1
ATOM 605 C CA . SER A 1 77 ? -1.569 18.375 28.609 1 96 77 SER A CA 1
ATOM 606 C C . SER A 1 77 ? -1.484 16.875 28.828 1 96 77 SER A C 1
ATOM 608 O O . SER A 1 77 ? -0.656 16.391 29.609 1 96 77 SER A O 1
ATOM 610 N N . VAL A 1 78 ? -2.314 16.172 28.172 1 95.25 78 VAL A N 1
ATOM 611 C CA . VAL A 1 78 ? -2.334 14.719 28.281 1 95.25 78 VAL A CA 1
ATOM 612 C C . VAL A 1 78 ? -1.034 14.141 27.734 1 95.25 78 VAL A C 1
ATOM 614 O O . VAL A 1 78 ? -0.448 13.234 28.328 1 95.25 78 VAL A O 1
ATOM 617 N N . LEU A 1 79 ? -0.558 14.641 26.641 1 96.69 79 LEU A N 1
ATOM 618 C CA . LEU A 1 79 ? 0.652 14.148 25.984 1 96.69 79 LEU A CA 1
ATOM 619 C C . LEU A 1 79 ? 1.885 14.453 26.828 1 96.69 79 LEU A C 1
ATOM 621 O O . LEU A 1 79 ? 2.797 13.633 26.922 1 96.69 79 LEU A O 1
ATOM 625 N N . ASN A 1 80 ? 1.948 15.531 27.484 1 96 80 ASN A N 1
ATOM 626 C CA . ASN A 1 80 ? 3.154 16.016 28.156 1 96 80 ASN A CA 1
ATOM 627 C C . ASN A 1 80 ? 3.191 15.57 29.625 1 96 80 ASN A C 1
ATOM 629 O O . ASN A 1 80 ? 4.164 15.836 30.328 1 96 80 ASN A O 1
ATOM 633 N N . ARG A 1 81 ? 2.256 14.984 30.125 1 89.56 81 ARG A N 1
ATOM 634 C CA . ARG A 1 81 ? 2.248 14.562 31.531 1 89.56 81 ARG A CA 1
ATOM 635 C C . ARG A 1 81 ? 3.201 13.391 31.75 1 89.56 81 ARG A C 1
ATOM 637 O O . ARG A 1 81 ? 3.955 13.375 32.719 1 89.56 81 ARG A O 1
ATOM 644 N N . TYR A 1 82 ? 3.246 12.352 30.875 1 71.69 82 TYR A N 1
ATOM 645 C CA . TYR A 1 82 ? 3.998 11.156 31.219 1 71.69 82 TYR A CA 1
ATOM 646 C C . TYR A 1 82 ? 4.875 10.703 30.047 1 71.69 82 TYR A C 1
ATOM 648 O O . TYR A 1 82 ? 5.387 9.586 30.047 1 71.69 82 TYR A O 1
ATOM 656 N N . GLU A 1 83 ? 5.102 11.609 29.328 1 69.25 83 GLU A N 1
ATOM 657 C CA . GLU A 1 83 ? 5.828 11.086 28.172 1 69.25 83 GLU A CA 1
ATOM 658 C C . GLU A 1 83 ? 7.289 11.523 28.203 1 69.25 83 GLU A C 1
ATOM 660 O O . GLU A 1 83 ? 7.637 12.5 28.875 1 69.25 83 GLU A O 1
ATOM 665 N N . GLU A 1 84 ? 8.023 10.727 27.594 1 83.38 84 GLU A N 1
ATOM 666 C CA . GLU A 1 84 ? 9.461 10.961 27.453 1 83.38 84 GLU A CA 1
ATOM 667 C C . GLU A 1 84 ? 9.734 12.172 26.562 1 83.38 84 GLU A C 1
ATOM 669 O O . GLU A 1 84 ? 10.695 12.914 26.797 1 83.38 84 GLU A O 1
ATOM 674 N N . TYR A 1 85 ? 8.766 12.398 25.719 1 91 85 TYR A N 1
ATOM 675 C CA . TYR A 1 85 ? 8.938 13.523 24.797 1 91 85 TYR A CA 1
ATOM 676 C C . TYR A 1 85 ? 8.023 14.68 25.188 1 91 85 TYR A C 1
ATOM 678 O O . TYR A 1 85 ? 6.969 14.477 25.781 1 91 85 TYR A O 1
ATOM 686 N N . ASP A 1 86 ? 8.531 15.883 24.828 1 95.69 86 ASP A N 1
ATOM 687 C CA . ASP A 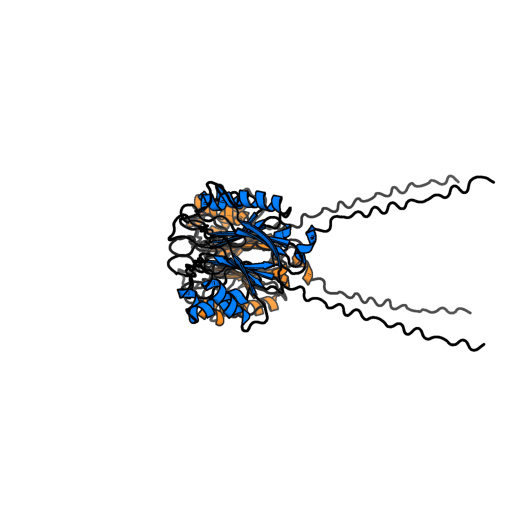1 86 ? 7.699 17.078 24.953 1 95.69 86 ASP A CA 1
ATOM 688 C C . ASP A 1 86 ? 7.031 17.406 23.625 1 95.69 86 ASP A C 1
ATOM 690 O O . ASP A 1 86 ? 7.664 17.328 22.562 1 95.69 86 ASP A O 1
ATOM 694 N N . TYR A 1 87 ? 5.762 17.797 23.734 1 97.81 87 TYR A N 1
ATOM 695 C CA . TYR A 1 87 ? 4.984 18.062 22.531 1 97.81 87 TYR A CA 1
ATOM 696 C C . TYR A 1 87 ? 4.57 19.531 22.484 1 97.81 87 TYR A C 1
ATOM 698 O O . TYR A 1 87 ? 4.219 20.125 23.5 1 97.81 87 TYR A O 1
ATOM 706 N N . GLU A 1 88 ? 4.625 20.094 21.281 1 98.25 88 GLU A N 1
ATOM 707 C CA . GLU A 1 88 ? 4.066 21.406 20.953 1 98.25 88 GLU A CA 1
ATOM 708 C C . GLU A 1 88 ? 3.129 21.312 19.75 1 98.25 88 GLU A C 1
ATOM 710 O O . GLU A 1 88 ? 3.023 20.266 19.125 1 98.25 88 GLU A O 1
ATOM 715 N N . ALA A 1 89 ? 2.33 22.438 19.562 1 98.69 89 ALA A N 1
ATOM 716 C CA . ALA A 1 89 ? 1.379 22.453 18.453 1 98.69 89 ALA A CA 1
ATOM 717 C C . ALA A 1 89 ? 1.457 23.766 17.688 1 98.69 89 ALA A C 1
ATOM 719 O O . ALA A 1 89 ? 1.766 24.812 18.266 1 98.69 89 ALA A O 1
ATOM 720 N N . VAL A 1 90 ? 1.342 23.734 16.375 1 98.69 90 VAL A N 1
ATOM 721 C CA . VAL A 1 90 ? 1.029 24.891 15.547 1 98.69 90 VAL A CA 1
ATOM 722 C C . VAL A 1 90 ? -0.271 24.641 14.781 1 98.69 90 VAL A C 1
ATOM 724 O O . VAL A 1 90 ? -0.531 23.516 14.336 1 98.69 90 VAL A O 1
ATOM 727 N N . ALA A 1 91 ? -1.133 25.656 14.734 1 98.5 91 ALA A N 1
ATOM 728 C CA . ALA A 1 91 ? -2.473 25.484 14.18 1 98.5 91 ALA A CA 1
ATOM 729 C C . ALA A 1 91 ? -2.781 26.562 13.141 1 98.5 91 ALA A C 1
ATOM 731 O O . ALA A 1 91 ? -2.27 27.672 13.227 1 98.5 91 ALA A O 1
ATOM 732 N N . SER A 1 92 ? -3.609 26.188 12.273 1 98.12 92 SER A N 1
ATOM 733 C CA . SER A 1 92 ? -4.141 27.156 11.312 1 98.12 92 SER A CA 1
ATOM 734 C C . SER A 1 92 ? -5.18 28.062 11.961 1 98.12 92 SER A C 1
ATOM 736 O O . SER A 1 92 ? -5.547 27.859 13.125 1 98.12 92 SER A O 1
ATOM 738 N N . GLU A 1 93 ? -5.543 29.109 11.156 1 94.94 93 GLU A N 1
ATOM 739 C CA . GLU A 1 93 ? -6.785 29.797 11.492 1 94.94 93 GLU A CA 1
ATOM 740 C C . GLU A 1 93 ? -7.992 28.875 11.312 1 94.94 93 GLU A C 1
ATOM 742 O O . GLU A 1 93 ? -7.859 27.766 10.805 1 94.94 93 GLU A O 1
ATOM 747 N N . SER A 1 94 ? -9.133 29.344 11.867 1 95.5 94 SER A N 1
ATOM 748 C CA . SER A 1 94 ? -10.375 28.609 11.602 1 95.5 94 SER A CA 1
ATOM 749 C C . SER A 1 94 ? -10.789 28.734 10.141 1 95.5 94 SER A C 1
ATOM 751 O O . SER A 1 94 ? -10.867 29.844 9.602 1 95.5 94 SER A O 1
ATOM 753 N N . LEU A 1 95 ? -10.992 27.578 9.477 1 95.31 95 LEU A N 1
ATOM 754 C CA . LEU A 1 95 ? -11.25 27.547 8.039 1 95.31 95 LEU A CA 1
ATOM 755 C C . LEU A 1 95 ? -12.562 26.844 7.73 1 95.31 95 LEU A C 1
ATOM 757 O O . LEU A 1 95 ? -12.961 25.922 8.453 1 95.31 95 LEU A O 1
ATOM 761 N N . GLY A 1 96 ? -13.234 27.188 6.688 1 92.25 96 GLY A N 1
ATOM 762 C CA . GLY A 1 96 ? -14.508 26.625 6.262 1 92.25 96 GLY A CA 1
ATOM 763 C C . GLY A 1 96 ? -15.414 27.625 5.574 1 92.25 96 GLY A C 1
ATOM 764 O O . GLY A 1 96 ? -15.094 28.812 5.516 1 92.25 96 GLY A O 1
ATOM 765 N N . ASN A 1 97 ? -16.516 27.109 5.035 1 87.38 97 ASN A N 1
ATOM 766 C CA . ASN A 1 97 ? -17.375 27.984 4.254 1 87.38 97 ASN A CA 1
ATOM 767 C C . ASN A 1 97 ? -18.609 28.391 5.043 1 87.38 97 ASN A C 1
ATOM 769 O O . ASN A 1 97 ? -19.438 29.172 4.559 1 87.38 97 ASN A O 1
ATOM 773 N N . SER A 1 98 ? -18.766 27.797 6.23 1 89.62 98 SER A N 1
ATOM 774 C CA . SER A 1 98 ? -19.875 28.156 7.109 1 89.62 98 SER A CA 1
ATOM 775 C C . SER A 1 98 ? -19.453 28.109 8.57 1 89.62 98 SER A C 1
ATOM 777 O O . SER A 1 98 ? -18.484 27.438 8.93 1 89.62 98 SER A O 1
ATOM 779 N N . PRO A 1 99 ? -20.156 28.812 9.336 1 87.06 99 PRO A N 1
ATOM 780 C CA . PRO A 1 99 ? -19.812 28.828 10.758 1 87.06 99 PRO A CA 1
ATOM 781 C C . PRO A 1 99 ? -19.844 27.438 11.383 1 87.06 99 PRO A C 1
ATOM 783 O O . PRO A 1 99 ? -19.062 27.141 12.297 1 87.06 99 PRO A O 1
ATOM 786 N N . ASP A 1 100 ? -20.719 26.625 10.828 1 86.75 100 ASP A N 1
ATOM 787 C CA . ASP A 1 100 ? -20.906 25.297 11.406 1 86.75 100 ASP A CA 1
ATOM 788 C C . ASP A 1 100 ? -19.844 24.328 10.883 1 86.75 100 ASP A C 1
ATOM 790 O O . ASP A 1 100 ? -19.703 23.203 11.398 1 86.75 100 ASP A O 1
ATOM 794 N N . ASP A 1 101 ? -19 24.766 9.977 1 88.88 101 ASP A N 1
ATOM 795 C CA . ASP A 1 101 ? -18.031 23.875 9.352 1 88.88 101 ASP A CA 1
ATOM 796 C C . ASP A 1 101 ? -16.609 24.375 9.562 1 88.88 101 ASP A C 1
ATOM 798 O O . ASP A 1 101 ? -15.688 23.953 8.859 1 88.88 101 ASP A O 1
ATOM 802 N N . LYS A 1 102 ? -16.5 25.281 10.484 1 95.31 102 LYS A N 1
ATOM 803 C CA . LYS A 1 102 ? -15.164 25.828 10.727 1 95.31 102 LYS A CA 1
ATOM 804 C C . LYS A 1 102 ? -14.273 24.797 11.438 1 95.31 102 LYS A C 1
ATOM 806 O O . LYS A 1 102 ? -14.68 24.219 12.438 1 95.31 102 LYS A O 1
ATOM 811 N N . GLN A 1 103 ? -13.133 24.578 10.898 1 97.88 103 GLN A N 1
ATOM 812 C CA . GLN A 1 103 ? -12.188 23.625 11.469 1 97.88 103 GLN A CA 1
ATOM 813 C C . GLN A 1 103 ? -10.75 24.094 11.281 1 97.88 103 GLN A C 1
ATOM 815 O O . GLN A 1 103 ? -10.5 25.094 10.586 1 97.88 103 GLN A O 1
ATOM 820 N N . LYS A 1 104 ? -9.812 23.438 11.961 1 98.44 104 LYS A N 1
ATOM 821 C CA . LYS A 1 104 ? -8.398 23.781 11.922 1 98.44 104 LYS A CA 1
ATOM 822 C C . LYS A 1 104 ? -7.543 22.578 11.516 1 98.44 104 LYS A C 1
ATOM 824 O O . LYS A 1 104 ? -7.914 21.438 11.781 1 98.44 104 LYS A O 1
ATOM 829 N N . TYR A 1 105 ? -6.488 22.906 10.812 1 98.75 105 TYR A N 1
ATOM 830 C CA . TYR A 1 105 ? -5.332 22.016 10.773 1 98.75 105 TYR A CA 1
ATOM 831 C C . TYR A 1 105 ? -4.449 22.219 12 1 98.75 105 TYR A C 1
ATOM 833 O O . TYR A 1 105 ? -4.109 23.344 12.359 1 98.75 105 TYR A O 1
ATOM 841 N N . VAL A 1 106 ? -4.047 21.141 12.633 1 98.94 106 VAL A N 1
ATOM 842 C CA . VAL A 1 106 ? -3.152 21.25 13.781 1 98.94 106 VAL A CA 1
ATOM 843 C C . VAL A 1 106 ? -1.997 20.266 13.633 1 98.94 106 VAL A C 1
ATOM 845 O O . VAL A 1 106 ? -2.215 19.062 13.484 1 98.94 106 VAL A O 1
ATOM 848 N N . PHE A 1 107 ? -0.799 20.781 13.656 1 98.94 107 PHE A N 1
ATOM 849 C CA . PHE A 1 107 ? 0.378 19.922 13.75 1 98.94 107 PHE A CA 1
ATOM 850 C C . PHE A 1 107 ? 0.83 19.781 15.203 1 98.94 107 PHE A C 1
ATOM 852 O O . PHE A 1 107 ? 1.064 20.781 15.883 1 98.94 107 PHE A O 1
ATOM 859 N N . ILE A 1 108 ? 0.891 18.609 15.672 1 98.75 108 ILE A N 1
ATOM 860 C CA . ILE A 1 108 ? 1.486 18.266 16.953 1 98.75 108 ILE A CA 1
ATOM 861 C C . ILE A 1 108 ? 2.84 17.594 16.734 1 98.75 108 ILE A C 1
ATOM 863 O O . ILE A 1 108 ? 2.963 16.688 15.922 1 98.75 108 ILE A O 1
ATOM 867 N N . TYR A 1 109 ? 3.84 18.047 17.469 1 98.31 109 TYR A N 1
ATOM 868 C CA . TYR A 1 109 ? 5.16 17.516 17.172 1 98.31 109 TYR A CA 1
ATOM 869 C C . TYR A 1 109 ? 6.016 17.438 18.422 1 98.31 109 TYR A C 1
ATOM 871 O O . TYR A 1 109 ? 5.789 18.172 19.391 1 98.31 109 TYR A O 1
ATOM 879 N N . ARG A 1 110 ? 7.004 16.516 18.375 1 96.88 110 ARG A N 1
ATOM 880 C CA . ARG A 1 110 ? 7.988 16.359 19.438 1 96.88 110 ARG A CA 1
ATOM 881 C C . ARG A 1 110 ? 9.109 17.391 19.297 1 96.88 110 ARG A C 1
ATOM 883 O O . ARG A 1 110 ? 9.844 17.375 18.312 1 96.88 110 ARG A O 1
ATOM 890 N N . VAL A 1 111 ? 9.391 18.078 20.328 1 95.88 111 VAL A N 1
ATOM 891 C CA . VAL A 1 111 ? 10.328 19.203 20.219 1 95.88 111 VAL A CA 1
ATOM 892 C C . VAL A 1 111 ? 11.758 18.688 20.234 1 95.88 111 VAL A C 1
ATOM 894 O O . VAL A 1 111 ? 12.688 19.375 19.812 1 95.88 111 VAL A O 1
ATOM 897 N N . GLN A 1 112 ? 12.016 17.422 20.703 1 93.06 112 GLN A N 1
ATOM 898 C CA . GLN A 1 112 ? 13.359 16.844 20.75 1 93.06 112 GLN A CA 1
ATOM 899 C C . GLN A 1 112 ? 13.805 16.375 19.375 1 93.06 112 GLN A C 1
ATOM 901 O O . GLN A 1 112 ? 15.008 16.281 19.109 1 93.06 112 GLN A O 1
ATOM 906 N N . THR A 1 113 ? 12.766 16.188 18.547 1 93.25 113 THR A N 1
ATOM 907 C CA . THR A 1 113 ? 13.148 15.508 17.297 1 93.25 113 THR A CA 1
ATOM 908 C C . THR A 1 113 ? 12.992 16.438 16.109 1 93.25 113 THR A C 1
ATOM 910 O O . THR A 1 113 ? 13.617 16.234 15.062 1 93.25 113 THR A O 1
ATOM 913 N N . VAL A 1 114 ? 12.102 17.438 16.234 1 95.88 114 VAL A N 1
ATOM 914 C CA . VAL A 1 114 ? 11.883 18.281 15.062 1 95.88 114 VAL A CA 1
ATOM 915 C C . VAL A 1 114 ? 11.703 19.734 15.516 1 95.88 114 VAL A C 1
ATOM 917 O O . VAL A 1 114 ? 11.273 20 16.641 1 95.88 114 VAL A O 1
ATOM 920 N N . ASN A 1 115 ? 12.102 20.625 14.586 1 96.56 115 ASN A N 1
ATOM 921 C CA . ASN A 1 115 ? 11.883 22.062 14.766 1 96.56 115 ASN A CA 1
ATOM 922 C C . ASN A 1 115 ? 10.969 22.625 13.68 1 96.56 115 ASN A C 1
ATOM 924 O O . ASN A 1 115 ? 11.078 22.25 12.516 1 96.56 115 ASN A O 1
ATOM 928 N N . VAL A 1 116 ? 10.07 23.5 14.117 1 98.44 116 VAL A N 1
ATOM 929 C CA . VAL A 1 116 ? 9.305 24.266 13.141 1 98.44 116 VAL A CA 1
ATOM 930 C C . VAL A 1 116 ? 10.109 25.5 12.719 1 98.44 116 VAL A C 1
ATOM 932 O O . VAL A 1 116 ? 10.445 26.344 13.547 1 98.44 116 VAL A O 1
ATOM 935 N N . THR A 1 117 ? 10.352 25.609 11.422 1 98.31 117 THR A N 1
ATOM 936 C CA . THR A 1 117 ? 11.188 26.703 10.953 1 98.31 117 THR A CA 1
ATOM 937 C C . THR A 1 117 ? 10.391 27.641 10.047 1 98.31 117 THR A C 1
ATOM 939 O O . THR A 1 117 ? 10.914 28.656 9.586 1 98.31 117 THR A O 1
ATOM 942 N N . GLY A 1 118 ? 9.156 27.312 9.742 1 98.44 118 GLY A N 1
ATOM 943 C CA . GLY A 1 118 ? 8.305 28.172 8.938 1 98.44 118 GLY A CA 1
ATOM 944 C C . GLY A 1 118 ? 6.84 27.766 8.984 1 98.44 118 GLY A C 1
ATOM 945 O O . GLY A 1 118 ? 6.523 26.578 9.133 1 98.44 118 GLY A O 1
ATOM 946 N N . GLN A 1 119 ? 5.957 28.734 8.914 1 98.56 119 GLN A N 1
ATOM 947 C CA . GLN A 1 119 ? 4.512 28.547 8.805 1 98.56 119 GLN A CA 1
ATOM 948 C C . GLN A 1 119 ? 3.924 29.453 7.723 1 98.56 119 GLN A C 1
ATOM 950 O O . GLN A 1 119 ? 4.363 30.594 7.547 1 98.56 119 GLN A O 1
ATOM 955 N N . TYR A 1 120 ? 3.012 28.922 7.043 1 98.25 120 TYR A N 1
ATOM 956 C CA . TYR A 1 120 ? 2.396 29.703 5.969 1 98.25 120 TYR A CA 1
ATOM 957 C C . TYR A 1 120 ? 0.949 29.266 5.75 1 98.25 120 TYR A C 1
ATOM 959 O O . TYR A 1 120 ? 0.685 28.141 5.34 1 98.25 120 TYR A O 1
ATOM 967 N N . GLN A 1 121 ? 0.021 30.188 6.023 1 97.44 121 GLN A N 1
ATOM 968 C CA . GLN A 1 121 ? -1.377 29.969 5.664 1 97.44 121 GLN A CA 1
ATOM 969 C C . GLN A 1 121 ? -1.636 30.359 4.211 1 97.44 121 GLN A C 1
ATOM 971 O O . GLN A 1 121 ? -1.699 31.547 3.875 1 97.44 121 GLN A O 1
ATOM 976 N N . TYR A 1 122 ? -1.837 29.328 3.41 1 96.69 122 TYR A N 1
ATOM 977 C CA . TYR A 1 122 ? -2.08 29.578 1.994 1 96.69 122 TYR A CA 1
ATOM 978 C C . TYR A 1 122 ? -3.408 30.297 1.788 1 96.69 122 TYR A C 1
ATOM 980 O O . TYR A 1 122 ? -4.402 29.984 2.447 1 96.69 122 TYR A O 1
ATOM 988 N N . ARG A 1 123 ? -3.361 31.359 0.955 1 91.19 123 ARG A N 1
ATOM 989 C CA . ARG A 1 123 ? -4.566 32.125 0.636 1 91.19 123 ARG A CA 1
ATOM 990 C C . ARG A 1 123 ? -4.77 32.219 -0.873 1 91.19 123 ARG A C 1
ATOM 992 O O . ARG A 1 123 ? -3.818 32.469 -1.615 1 91.19 123 ARG A O 1
ATOM 999 N N . SER A 1 124 ? -5.797 31.562 -1.233 1 80.12 124 SER A N 1
ATOM 1000 C CA . SER A 1 124 ? -6.16 31.75 -2.635 1 80.12 124 SER A CA 1
ATOM 1001 C C . SER A 1 124 ? -7.633 32.125 -2.777 1 80.12 124 SER A C 1
ATOM 1003 O O . SER A 1 124 ? -8.453 31.812 -1.918 1 80.12 124 SER A O 1
ATOM 1005 N N . GLN A 1 125 ? -8.078 33.094 -3.67 1 63.06 125 GLN A N 1
ATOM 1006 C CA . GLN A 1 125 ? -9.445 33.594 -3.822 1 63.06 125 GLN A CA 1
ATOM 1007 C C . GLN A 1 125 ? -10.406 32.406 -4.059 1 63.06 125 GLN A C 1
ATOM 1009 O O . GLN A 1 125 ? -11.539 32.438 -3.574 1 63.06 125 GLN A O 1
ATOM 1014 N N . GLN A 1 126 ? -10.234 31.422 -4.957 1 63.62 126 GLN A N 1
ATOM 1015 C CA . GLN A 1 126 ? -11.398 30.594 -5.273 1 63.62 126 GLN A CA 1
ATOM 1016 C C . GLN A 1 126 ? -11.023 29.109 -5.324 1 63.62 126 GLN A C 1
ATOM 1018 O O . GLN A 1 126 ? -11.773 28.297 -5.871 1 63.62 126 GLN A O 1
ATOM 1023 N N . SER A 1 127 ? -10.297 28.641 -4.207 1 83.19 127 SER A N 1
ATOM 1024 C CA . SER A 1 127 ? -10.086 27.281 -4.707 1 83.19 127 SER A CA 1
ATOM 1025 C C . SER A 1 127 ? -10.234 26.25 -3.592 1 83.19 127 SER A C 1
ATOM 1027 O O . SER A 1 127 ? -10.734 25.156 -3.822 1 83.19 127 SER A O 1
ATOM 1029 N N . PHE A 1 128 ? -10.023 26.594 -2.408 1 95.75 128 PHE A N 1
ATOM 1030 C CA . PHE A 1 128 ? -10.164 25.609 -1.337 1 95.75 128 PHE A CA 1
ATOM 1031 C C . PHE A 1 128 ? -11.281 26.016 -0.38 1 95.75 128 PHE A C 1
ATOM 1033 O O . PHE A 1 128 ? -11.453 27.203 -0.079 1 95.75 128 PHE A O 1
ATOM 1040 N N . VAL A 1 129 ? -12.094 25.109 0.047 1 95.5 129 VAL A N 1
ATOM 1041 C CA . VAL A 1 129 ? -12.992 25.359 1.164 1 95.5 129 VAL A CA 1
ATOM 1042 C C . VAL A 1 129 ? -12.188 25.578 2.443 1 95.5 129 VAL A C 1
ATOM 1044 O O . VAL A 1 129 ? -12.508 26.469 3.242 1 95.5 129 VAL A O 1
ATOM 1047 N N . ARG A 1 130 ? -11.164 24.812 2.6 1 96.62 130 ARG A N 1
ATOM 1048 C CA . ARG A 1 130 ? -10.188 24.922 3.68 1 96.62 130 ARG A CA 1
ATOM 1049 C C . ARG A 1 130 ? -8.766 24.984 3.133 1 96.62 130 ARG A C 1
ATOM 1051 O O . ARG A 1 130 ? -8.172 23.938 2.838 1 96.62 130 ARG A O 1
ATOM 1058 N N . GLU A 1 131 ? -8.219 26.172 3.123 1 96.94 131 GLU A N 1
ATOM 1059 C CA . GLU A 1 131 ? -6.898 26.375 2.531 1 96.94 131 GLU A CA 1
ATOM 1060 C C . GLU A 1 131 ? -5.812 25.688 3.352 1 96.94 131 GLU A C 1
ATOM 1062 O O . GLU A 1 131 ? -5.887 25.656 4.582 1 96.94 131 GLU A O 1
ATOM 1067 N N . PRO A 1 132 ? -4.762 25.203 2.682 1 98.12 132 PRO A N 1
ATOM 1068 C CA . PRO A 1 132 ? -3.67 24.531 3.391 1 98.12 132 PRO A CA 1
ATOM 1069 C C . PRO A 1 132 ? -2.945 25.453 4.371 1 98.12 132 PRO A C 1
ATOM 1071 O O . PRO A 1 132 ? -2.752 26.625 4.082 1 98.12 132 PRO A O 1
ATOM 1074 N N . PHE A 1 133 ? -2.645 24.953 5.543 1 98.56 133 PHE A N 1
ATOM 1075 C CA . PHE A 1 133 ? -1.734 25.547 6.512 1 98.56 133 PHE A CA 1
ATOM 1076 C C . PHE A 1 133 ? -0.365 24.875 6.457 1 98.56 133 PHE A C 1
ATOM 1078 O O . PHE A 1 133 ? -0.125 23.891 7.145 1 98.56 133 PHE A O 1
ATOM 1085 N N . VAL A 1 134 ? 0.521 25.469 5.727 1 98.88 134 VAL A N 1
ATOM 1086 C CA . VAL A 1 134 ? 1.789 24.844 5.363 1 98.88 134 VAL A CA 1
ATOM 1087 C C . VAL A 1 134 ? 2.818 25.094 6.465 1 98.88 134 VAL A C 1
ATOM 1089 O O . VAL A 1 134 ? 2.943 26.203 6.973 1 98.88 134 VAL A O 1
ATOM 1092 N N . VAL A 1 135 ? 3.545 24.016 6.844 1 98.94 135 VAL A N 1
ATOM 1093 C CA . VAL A 1 135 ? 4.551 24.141 7.891 1 98.94 135 VAL A CA 1
ATOM 1094 C C . VAL A 1 135 ? 5.879 23.562 7.406 1 98.94 135 VAL A C 1
ATOM 1096 O O . VAL A 1 135 ? 5.902 22.5 6.781 1 98.94 135 VAL A O 1
ATOM 1099 N N . ARG A 1 136 ? 6.922 24.25 7.605 1 98.75 136 ARG A N 1
ATOM 1100 C CA . ARG A 1 136 ? 8.281 23.797 7.324 1 98.75 136 ARG A CA 1
ATOM 1101 C C . ARG A 1 136 ? 8.945 23.234 8.578 1 98.75 136 ARG A C 1
ATOM 1103 O O . ARG A 1 136 ? 8.953 23.906 9.625 1 98.75 136 ARG A O 1
ATOM 1110 N N . PHE A 1 137 ? 9.453 22.062 8.461 1 98 137 PHE A N 1
ATOM 1111 C CA . PHE A 1 137 ? 10.086 21.375 9.57 1 98 137 PHE A CA 1
ATOM 1112 C C . PHE A 1 137 ? 11.555 21.109 9.281 1 98 137 PHE A C 1
ATOM 1114 O O . PHE A 1 137 ? 11.961 21.016 8.117 1 98 137 PHE A O 1
ATOM 1121 N N . GLN A 1 138 ? 12.297 21.016 10.398 1 95.06 138 GLN A N 1
ATOM 1122 C CA . GLN A 1 138 ? 13.711 20.688 10.281 1 95.06 138 GLN A CA 1
ATOM 1123 C C . GLN A 1 138 ? 14.125 19.609 11.281 1 95.06 138 GLN A C 1
ATOM 1125 O O . GLN A 1 138 ? 13.773 19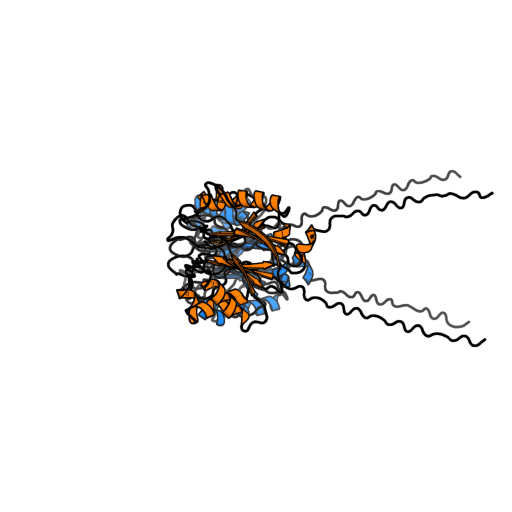.688 12.461 1 95.06 138 GLN A O 1
ATOM 1130 N N . THR A 1 139 ? 14.656 18.609 10.844 1 90.5 139 THR A N 1
ATOM 1131 C CA . THR A 1 139 ? 15.422 17.672 11.656 1 90.5 139 THR A CA 1
ATOM 1132 C C . THR A 1 139 ? 16.891 17.703 11.258 1 90.5 139 THR A C 1
ATOM 1134 O O . THR A 1 139 ? 17.562 18.719 11.375 1 90.5 139 THR A O 1
ATOM 1137 N N . ILE A 1 140 ? 17.484 16.688 10.453 1 77.25 140 ILE A N 1
ATOM 1138 C CA . ILE A 1 140 ? 18.797 16.797 9.828 1 77.25 140 ILE A CA 1
ATOM 1139 C C . ILE A 1 140 ? 18.688 17.609 8.539 1 77.25 140 ILE A C 1
ATOM 1141 O O . ILE A 1 140 ? 19.5 18.5 8.289 1 77.25 140 ILE A O 1
ATOM 1145 N N . GLY A 1 141 ? 17.609 17.531 7.879 1 88.25 141 GLY A N 1
ATOM 1146 C CA . GLY A 1 141 ? 17.234 18.328 6.73 1 88.25 141 GLY A CA 1
ATOM 1147 C C . GLY A 1 141 ? 15.883 19 6.895 1 88.25 141 GLY A C 1
ATOM 1148 O O . GLY A 1 141 ? 15.195 18.797 7.895 1 88.25 141 GLY A O 1
ATOM 1149 N N . GLU A 1 142 ? 15.578 19.938 5.914 1 95.44 142 GLU A N 1
ATOM 1150 C CA . GLU A 1 142 ? 14.305 20.656 5.969 1 95.44 142 GLU A CA 1
ATOM 1151 C C . GLU A 1 142 ? 13.305 20.078 4.969 1 95.44 142 GLU A C 1
ATOM 1153 O O . GLU A 1 142 ? 13.68 19.688 3.861 1 95.44 142 GLU A O 1
ATOM 1158 N N . PHE A 1 143 ? 12.086 20.047 5.383 1 97.75 143 PHE A N 1
ATOM 1159 C CA . PHE A 1 143 ? 11.016 19.625 4.496 1 97.75 143 PHE A CA 1
ATOM 1160 C C . PHE A 1 143 ? 9.719 20.344 4.82 1 97.75 143 PHE A C 1
ATOM 1162 O O . PHE A 1 143 ? 9.594 20.969 5.879 1 97.75 143 PHE A O 1
ATOM 1169 N N . ILE A 1 144 ? 8.859 20.328 3.865 1 98.75 144 ILE A N 1
ATOM 1170 C CA . ILE A 1 144 ? 7.621 21.094 3.953 1 98.75 144 ILE A CA 1
ATOM 1171 C C . ILE A 1 144 ? 6.43 20.141 3.988 1 98.75 144 ILE A C 1
ATOM 1173 O O . ILE A 1 144 ? 6.34 19.219 3.174 1 98.75 144 ILE A O 1
ATOM 1177 N N . LEU A 1 145 ? 5.539 20.297 4.949 1 98.94 145 LEU A N 1
ATOM 1178 C CA . LEU A 1 145 ? 4.297 19.547 5.023 1 98.94 145 LEU A CA 1
ATOM 1179 C C . LEU A 1 145 ? 3.109 20.406 4.613 1 98.94 145 LEU A C 1
ATOM 1181 O O . LEU A 1 145 ? 2.92 21.5 5.145 1 98.94 145 LEU A O 1
ATOM 1185 N N . VAL A 1 146 ? 2.354 19.922 3.641 1 98.94 146 VAL A N 1
ATOM 1186 C CA . VAL A 1 146 ? 1.175 20.609 3.127 1 98.94 146 VAL A CA 1
ATOM 1187 C C . VAL A 1 146 ? -0.071 19.766 3.379 1 98.94 146 VAL A C 1
ATOM 1189 O O . VAL A 1 146 ? -0.311 18.781 2.68 1 98.94 146 VAL A O 1
ATOM 1192 N N . PRO A 1 147 ? -0.9 20.188 4.305 1 98.88 147 PRO A N 1
ATOM 1193 C CA . PRO A 1 147 ? -2.113 19.406 4.578 1 98.88 147 PRO A CA 1
ATOM 1194 C C . PRO A 1 147 ? -3.258 19.75 3.629 1 98.88 147 PRO A C 1
ATOM 1196 O O . PRO A 1 147 ? -3.273 20.844 3.039 1 98.88 147 PRO A O 1
ATOM 1199 N N . LEU A 1 148 ? -4.145 18.781 3.422 1 98.75 148 LEU A N 1
ATOM 1200 C CA . LEU A 1 148 ? -5.414 19.047 2.754 1 98.75 148 LEU A CA 1
ATOM 1201 C C . LEU A 1 148 ? -6.547 18.266 3.416 1 98.75 148 LEU A C 1
ATOM 1203 O O . LEU A 1 148 ? -6.387 17.078 3.734 1 98.75 148 LEU A O 1
ATOM 1207 N N . HIS A 1 149 ? -7.539 18.906 3.768 1 98.56 149 HIS A N 1
ATOM 1208 C CA . HIS A 1 149 ? -8.859 18.344 4.039 1 98.56 149 HIS A CA 1
ATOM 1209 C C . HIS A 1 149 ? -9.891 18.859 3.045 1 98.56 149 HIS A C 1
ATOM 1211 O O . HIS A 1 149 ? -10.547 19.875 3.295 1 98.56 149 HIS A O 1
ATOM 1217 N N . SER A 1 150 ? -10.062 18.141 1.995 1 98.12 150 SER A N 1
ATOM 1218 C CA . SER A 1 150 ? -10.898 18.625 0.898 1 98.12 150 SER A CA 1
ATOM 1219 C C . SER A 1 150 ? -12.383 18.484 1.223 1 98.12 150 SER A C 1
ATOM 1221 O O . SER A 1 150 ? -12.766 17.656 2.047 1 98.12 150 SER A O 1
ATOM 1223 N N . GLU A 1 151 ? -13.117 19.406 0.63 1 96.69 151 GLU A N 1
ATOM 1224 C CA . GLU A 1 151 ? -14.555 19.188 0.532 1 96.69 151 GLU A CA 1
ATOM 1225 C C . GLU A 1 151 ? -14.875 18.062 -0.447 1 96.69 151 GLU A C 1
ATOM 1227 O O . GLU A 1 151 ? -14.469 18.109 -1.61 1 96.69 151 GLU A O 1
ATOM 1232 N N . PRO A 1 152 ? -15.617 17.062 0.042 1 96.69 152 PRO A N 1
ATOM 1233 C CA . PRO A 1 152 ? -15.828 15.867 -0.789 1 96.69 152 PRO A CA 1
ATOM 1234 C C . PRO A 1 152 ? -16.297 16.203 -2.201 1 96.69 152 PRO A C 1
ATOM 1236 O O . PRO A 1 152 ? -15.75 15.695 -3.18 1 96.69 152 PRO A O 1
ATOM 1239 N N . SER A 1 153 ? -17.25 17.156 -2.367 1 95.94 153 SER A N 1
ATOM 1240 C CA . SER A 1 153 ? -17.812 17.5 -3.668 1 95.94 153 SER A CA 1
ATOM 1241 C C . SER A 1 153 ? -16.828 18.281 -4.516 1 95.94 153 SER A C 1
ATOM 1243 O O . SER A 1 153 ? -17.031 18.453 -5.719 1 95.94 153 SER A O 1
ATOM 1245 N N . LYS A 1 154 ? -15.75 18.719 -3.916 1 96.94 154 LYS A N 1
ATOM 1246 C CA . LYS A 1 154 ? -14.758 19.531 -4.617 1 96.94 154 LYS A CA 1
ATOM 1247 C C . LYS A 1 154 ? -13.383 18.859 -4.59 1 96.94 154 LYS A C 1
ATOM 1249 O O . LYS A 1 154 ? -12.367 19.516 -4.844 1 96.94 154 LYS A O 1
ATOM 1254 N N . ALA A 1 155 ? -13.352 17.641 -4.281 1 98.38 155 ALA A N 1
ATOM 1255 C CA . ALA A 1 155 ? -12.094 16.938 -4.043 1 98.38 155 ALA A CA 1
ATOM 1256 C C . ALA A 1 155 ? -11.172 17.031 -5.258 1 98.38 155 ALA A C 1
ATOM 1258 O O . ALA A 1 155 ? -9.992 17.359 -5.125 1 98.38 155 ALA A O 1
ATOM 1259 N N . VAL A 1 156 ? -11.672 16.797 -6.465 1 98.44 156 VAL A N 1
ATOM 1260 C CA . VAL A 1 156 ? -10.859 16.812 -7.68 1 98.44 156 VAL A CA 1
ATOM 1261 C C . VAL A 1 156 ? -10.211 18.188 -7.852 1 98.44 156 VAL A C 1
ATOM 1263 O O . VAL A 1 156 ? -9 18.281 -8.062 1 98.44 156 VAL A O 1
ATOM 1266 N N . GLN A 1 157 ? -10.984 19.219 -7.723 1 97.44 157 GLN A N 1
ATOM 1267 C CA . GLN A 1 157 ? -10.508 20.578 -7.902 1 97.44 157 GLN A CA 1
ATOM 1268 C C . GLN A 1 157 ? -9.477 20.953 -6.84 1 97.44 157 GLN A C 1
ATOM 1270 O O . GLN A 1 157 ? -8.445 21.547 -7.148 1 97.44 157 GLN A O 1
ATOM 1275 N N . GLU A 1 158 ? -9.789 20.625 -5.633 1 98.19 158 GLU A N 1
ATOM 1276 C CA . GLU A 1 158 ? -8.906 21.016 -4.535 1 98.19 158 GLU A CA 1
ATOM 1277 C C . GLU A 1 158 ? -7.59 20.25 -4.582 1 98.19 158 GLU A C 1
ATOM 1279 O O . GLU A 1 158 ? -6.527 20.828 -4.34 1 98.19 158 GLU A O 1
ATOM 1284 N N . ILE A 1 159 ? -7.668 18.953 -4.867 1 98.69 159 ILE A N 1
ATOM 1285 C CA . ILE A 1 159 ? -6.43 18.203 -4.992 1 98.69 159 ILE A CA 1
ATOM 1286 C C . ILE A 1 159 ? -5.594 18.766 -6.141 1 98.69 159 ILE A C 1
ATOM 1288 O O . ILE A 1 159 ? -4.375 18.891 -6.023 1 98.69 159 ILE A O 1
ATOM 1292 N N . ASN A 1 160 ? -6.203 19.109 -7.234 1 98.25 160 ASN A N 1
ATOM 1293 C CA . ASN A 1 160 ? -5.465 19.688 -8.352 1 98.25 160 ASN A CA 1
ATOM 1294 C C . ASN A 1 160 ? -4.773 21 -7.945 1 98.25 160 ASN A C 1
ATOM 1296 O O . ASN A 1 160 ? -3.646 21.25 -8.367 1 98.25 160 ASN A O 1
ATOM 1300 N N . LYS A 1 161 ? -5.422 21.75 -7.156 1 97.88 161 LYS A N 1
ATOM 1301 C CA . LYS A 1 161 ? -4.902 23.047 -6.742 1 97.88 161 LYS A CA 1
ATOM 1302 C C . LYS A 1 161 ? -3.672 22.891 -5.852 1 97.88 161 LYS A C 1
ATOM 1304 O O . LYS A 1 161 ? -2.914 23.844 -5.656 1 97.88 161 LYS A O 1
ATOM 1309 N N . LEU A 1 162 ? -3.459 21.719 -5.281 1 98.25 162 LEU A N 1
ATOM 1310 C CA . LEU A 1 162 ? -2.271 21.484 -4.469 1 98.25 162 LEU A CA 1
ATOM 1311 C C . LEU A 1 162 ? -1.001 21.734 -5.277 1 98.25 162 LEU A C 1
ATOM 1313 O O . LEU A 1 162 ? 0.034 22.094 -4.719 1 98.25 162 LEU A O 1
ATOM 1317 N N . TYR A 1 163 ? -1.061 21.547 -6.586 1 98.19 163 TYR A N 1
ATOM 1318 C CA . TYR A 1 163 ? 0.115 21.828 -7.402 1 98.19 163 TYR A CA 1
ATOM 1319 C C . TYR A 1 163 ? 0.503 23.297 -7.32 1 98.19 163 TYR A C 1
ATOM 1321 O O . TYR A 1 163 ? 1.689 23.625 -7.27 1 98.19 163 TYR A O 1
ATOM 1329 N N . ASP A 1 164 ? -0.475 24.156 -7.32 1 97.44 164 ASP A N 1
ATOM 1330 C CA . ASP A 1 164 ? -0.193 25.578 -7.18 1 97.44 164 ASP A CA 1
ATOM 1331 C C . ASP A 1 164 ? 0.41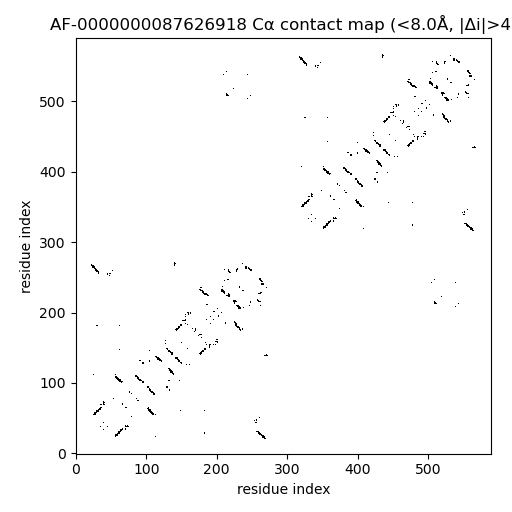3 25.891 -5.812 1 97.44 164 ASP A C 1
ATOM 1333 O O . ASP A 1 164 ? 1.301 26.734 -5.699 1 97.44 164 ASP A O 1
ATOM 1337 N N . VAL A 1 165 ? -0.094 25.25 -4.809 1 98.19 165 VAL A N 1
ATOM 1338 C CA . VAL A 1 165 ? 0.491 25.406 -3.48 1 98.19 165 VAL A CA 1
ATOM 1339 C C . VAL A 1 165 ? 1.956 24.969 -3.508 1 98.19 165 VAL A C 1
ATOM 1341 O O . VAL A 1 165 ? 2.824 25.672 -2.973 1 98.19 165 VAL A O 1
ATOM 1344 N N . PHE A 1 166 ? 2.191 23.844 -4.125 1 98.56 166 PHE A N 1
ATOM 1345 C CA . PHE A 1 166 ? 3.551 23.328 -4.262 1 98.56 166 PHE A CA 1
ATOM 1346 C C . PHE A 1 166 ? 4.465 24.391 -4.871 1 98.56 166 PHE A C 1
ATOM 1348 O O . PHE A 1 166 ? 5.539 24.672 -4.332 1 98.56 166 PHE A O 1
ATOM 1355 N N . VAL A 1 167 ? 4.066 24.906 -5.988 1 98.12 167 VAL A N 1
ATOM 1356 C CA . VAL A 1 167 ? 4.879 25.891 -6.699 1 98.12 167 VAL A CA 1
ATOM 1357 C C . VAL A 1 167 ? 5.156 27.094 -5.793 1 98.12 167 VAL A C 1
ATOM 1359 O O . VAL A 1 167 ? 6.301 27.531 -5.676 1 98.12 167 VAL A O 1
ATOM 1362 N N . GLU A 1 168 ? 4.164 27.516 -5.117 1 97.56 168 GLU A N 1
ATOM 1363 C CA . GLU A 1 168 ? 4.281 28.719 -4.293 1 97.56 168 GLU A CA 1
ATOM 1364 C C . GLU A 1 168 ? 5.199 28.484 -3.098 1 97.56 168 GLU A C 1
ATOM 1366 O O . GLU A 1 168 ? 6.105 29.266 -2.832 1 97.56 168 GLU A O 1
ATOM 1371 N N . VAL A 1 169 ? 5.008 27.406 -2.391 1 98.12 169 VAL A N 1
ATOM 1372 C CA . VAL A 1 169 ? 5.754 27.203 -1.151 1 98.12 169 VAL A CA 1
ATOM 1373 C C . VAL A 1 169 ? 7.191 26.797 -1.473 1 98.12 169 VAL A C 1
ATOM 1375 O O . VAL A 1 169 ? 8.117 27.109 -0.714 1 98.12 169 VAL A O 1
ATOM 1378 N N . SER A 1 170 ? 7.355 26.062 -2.553 1 98.5 170 SER A N 1
ATOM 1379 C CA . SER A 1 170 ? 8.711 25.719 -2.973 1 98.5 170 SER A CA 1
ATOM 1380 C C . SER A 1 170 ? 9.523 26.969 -3.293 1 98.5 170 SER A C 1
ATOM 1382 O O . SER A 1 170 ? 10.703 27.047 -2.955 1 98.5 170 SER A O 1
ATOM 1384 N N . LYS A 1 171 ? 8.898 27.875 -3.941 1 98.31 171 LYS A N 1
ATOM 1385 C CA . LYS A 1 171 ? 9.555 29.141 -4.23 1 98.31 171 LYS A CA 1
ATOM 1386 C C . LYS A 1 171 ? 9.797 29.938 -2.949 1 98.31 171 LYS A C 1
ATOM 1388 O O . LYS A 1 171 ? 10.891 30.469 -2.736 1 98.31 171 LYS A O 1
ATOM 1393 N N . LYS A 1 172 ? 8.828 30.047 -2.104 1 97.94 172 LYS A N 1
ATOM 1394 C CA . LYS A 1 172 ? 8.883 30.812 -0.866 1 97.94 172 LYS A CA 1
ATOM 1395 C C . LYS A 1 172 ? 10.062 30.391 -0.002 1 97.94 172 LYS A C 1
ATOM 1397 O O . LYS A 1 172 ? 10.75 31.234 0.578 1 97.94 172 LYS A O 1
ATOM 1402 N N . TRP A 1 173 ? 10.289 29.078 0.066 1 98.25 173 TRP A N 1
ATOM 1403 C CA . TRP A 1 173 ? 11.305 28.594 1.002 1 98.25 173 TRP A CA 1
ATOM 1404 C C . TRP A 1 173 ? 12.484 27.984 0.259 1 98.25 173 TRP A C 1
ATOM 1406 O O . TRP A 1 173 ? 13.367 27.375 0.874 1 98.25 173 TRP A O 1
ATOM 1416 N N . ASN A 1 174 ? 12.508 28.094 -1.046 1 97.88 174 ASN A N 1
ATOM 1417 C CA . ASN A 1 174 ? 13.562 27.516 -1.874 1 97.88 174 ASN A CA 1
ATOM 1418 C C . ASN A 1 174 ? 13.844 26.062 -1.486 1 97.88 174 ASN A C 1
ATOM 1420 O O . ASN A 1 174 ? 14.992 25.703 -1.196 1 97.88 174 ASN A O 1
ATOM 1424 N N . ASN A 1 175 ? 12.828 25.328 -1.402 1 98 175 ASN A N 1
ATOM 1425 C CA . ASN A 1 175 ? 12.852 23.938 -0.966 1 98 175 ASN A CA 1
ATOM 1426 C C . ASN A 1 175 ? 11.789 23.109 -1.686 1 98 175 ASN A C 1
ATOM 1428 O O . ASN A 1 175 ? 10.602 23.422 -1.625 1 98 175 ASN A O 1
ATOM 1432 N N . MET A 1 176 ? 12.234 21.984 -2.363 1 98.12 176 MET A N 1
ATOM 1433 C CA . MET A 1 176 ? 11.312 21.188 -3.162 1 98.12 176 MET A CA 1
ATOM 1434 C C . MET A 1 176 ? 10.914 19.922 -2.424 1 98.12 176 MET A C 1
ATOM 1436 O O . MET A 1 176 ? 10.133 19.109 -2.938 1 98.12 176 MET A O 1
ATOM 1440 N N . ASN A 1 177 ? 11.469 19.75 -1.18 1 97.81 177 ASN A N 1
ATOM 1441 C CA . ASN A 1 177 ? 11.078 18.609 -0.368 1 97.81 177 ASN A CA 1
ATOM 1442 C C . ASN A 1 177 ? 9.711 18.812 0.277 1 97.81 177 ASN A C 1
ATOM 1444 O O . ASN A 1 177 ? 9.617 19.125 1.468 1 97.81 177 ASN A O 1
ATOM 1448 N N . VAL A 1 178 ? 8.703 18.578 -0.53 1 98.81 178 VAL A N 1
ATOM 1449 C CA . VAL A 1 178 ? 7.336 18.844 -0.104 1 98.81 178 VAL A CA 1
ATOM 1450 C C . VAL A 1 178 ? 6.562 17.531 0.012 1 98.81 178 VAL A C 1
ATOM 1452 O O . VAL A 1 178 ? 6.613 16.703 -0.89 1 98.81 178 VAL A O 1
ATOM 1455 N N . MET A 1 179 ? 5.906 17.344 1.113 1 98.88 179 MET A N 1
ATOM 1456 C CA . MET A 1 179 ? 4.988 16.234 1.353 1 98.88 179 MET A CA 1
ATOM 1457 C C . MET A 1 179 ? 3.564 16.734 1.558 1 98.88 179 MET A C 1
ATOM 1459 O O . MET A 1 179 ? 3.328 17.609 2.391 1 98.88 179 MET A O 1
ATOM 1463 N N . PHE A 1 180 ? 2.637 16.266 0.73 1 98.94 180 PHE A N 1
ATOM 1464 C CA . PHE A 1 180 ? 1.21 16.469 0.933 1 98.94 180 PHE A CA 1
ATOM 1465 C C . PHE A 1 180 ? 0.602 15.344 1.751 1 98.94 180 PHE A C 1
ATOM 1467 O O . PHE A 1 180 ? 0.942 14.172 1.551 1 98.94 180 PHE A O 1
ATOM 1474 N N . LEU A 1 181 ? -0.258 15.664 2.676 1 98.94 181 LEU A N 1
ATOM 1475 C CA . LEU A 1 181 ? -0.86 14.602 3.469 1 98.94 181 LEU A CA 1
ATOM 1476 C C . LEU A 1 181 ? -2.211 15.031 4.027 1 98.94 181 LEU A C 1
ATOM 1478 O O . LEU A 1 181 ? -2.461 16.234 4.203 1 98.94 181 LEU A O 1
ATOM 1482 N N . GLY A 1 182 ? -3.07 14.094 4.234 1 98.94 182 GLY A N 1
ATOM 1483 C CA . GLY A 1 182 ? -4.348 14.344 4.879 1 98.94 182 GLY A CA 1
ATOM 1484 C C . GLY A 1 182 ? -5.516 13.68 4.172 1 98.94 182 GLY A C 1
ATOM 1485 O O . GLY A 1 182 ? -5.324 12.75 3.391 1 98.94 182 GLY A O 1
ATOM 1486 N N . ASP A 1 183 ? -6.715 14.133 4.562 1 98.88 183 ASP A N 1
ATOM 1487 C CA . ASP A 1 183 ? -7.957 13.617 4 1 98.88 183 ASP A CA 1
ATOM 1488 C C . ASP A 1 183 ? -8.305 14.32 2.691 1 98.88 183 ASP A C 1
ATOM 1490 O O . ASP A 1 183 ? -9.086 15.273 2.68 1 98.88 183 ASP A O 1
ATOM 1494 N N . PHE A 1 184 ? -7.848 13.703 1.603 1 98.88 184 PHE A N 1
ATOM 1495 C CA . PHE A 1 184 ? -8.039 14.266 0.271 1 98.88 184 PHE A CA 1
ATOM 1496 C C . PHE A 1 184 ? -9.414 13.914 -0.272 1 98.88 184 PHE A C 1
ATOM 1498 O O . PHE A 1 184 ? -9.875 14.516 -1.245 1 98.88 184 PHE A O 1
ATOM 1505 N N . HIS A 1 185 ? -10.086 12.961 0.345 1 98.5 185 HIS A N 1
ATOM 1506 C CA . HIS A 1 185 ? -11.258 12.328 -0.254 1 98.5 185 HIS A CA 1
ATOM 1507 C C . HIS A 1 185 ? -10.953 11.836 -1.665 1 98.5 185 HIS A C 1
ATOM 1509 O O . HIS A 1 185 ? -11.766 12.016 -2.576 1 98.5 185 HIS A O 1
ATOM 1515 N N . ALA A 1 186 ? -9.781 11.188 -1.857 1 98.44 186 ALA A N 1
ATOM 1516 C CA . ALA A 1 186 ? -9.281 10.898 -3.199 1 98.44 186 ALA A CA 1
ATOM 1517 C C . ALA A 1 186 ? -9.695 9.5 -3.652 1 98.44 186 ALA A C 1
ATOM 1519 O O . ALA A 1 186 ? -8.867 8.734 -4.152 1 98.44 186 ALA A O 1
ATOM 1520 N N . SER A 1 187 ? -10.906 9.172 -3.498 1 95.94 187 SER A N 1
ATOM 1521 C CA . SER A 1 187 ? -11.344 7.832 -3.883 1 95.94 187 SER A CA 1
ATOM 1522 C C . SER A 1 187 ? -12.859 7.75 -3.973 1 95.94 187 SER A C 1
ATOM 1524 O O . SER A 1 187 ? -13.562 8.703 -3.631 1 95.94 187 SER A O 1
ATOM 1526 N N . CYS A 1 188 ? -13.375 6.578 -4.469 1 93.5 188 CYS A N 1
ATOM 1527 C CA . CYS A 1 188 ? -14.797 6.25 -4.555 1 93.5 188 CYS A CA 1
ATOM 1528 C C . CYS A 1 188 ? -15.555 7.324 -5.328 1 93.5 188 CYS A C 1
ATOM 1530 O O . CYS A 1 188 ? -15.148 7.707 -6.426 1 93.5 188 CYS A O 1
ATOM 1532 N N . ALA A 1 189 ? -16.672 7.832 -4.785 1 94.56 189 ALA A N 1
ATOM 1533 C CA . ALA A 1 189 ? -17.562 8.719 -5.527 1 94.56 189 ALA A CA 1
ATOM 1534 C C . ALA A 1 189 ? -16.938 10.102 -5.711 1 94.56 189 ALA A C 1
ATOM 1536 O O . ALA A 1 189 ? -17.297 10.844 -6.625 1 94.56 189 ALA A O 1
ATOM 1537 N N . TYR A 1 190 ? -15.914 10.398 -4.938 1 97.69 190 TYR A N 1
ATOM 1538 C CA . TYR A 1 190 ? -15.422 11.773 -4.914 1 97.69 190 TYR A CA 1
ATOM 1539 C C . TYR A 1 190 ? -14.305 11.969 -5.934 1 97.69 190 TYR A C 1
ATOM 1541 O O . TYR A 1 190 ? -14.133 13.062 -6.477 1 97.69 190 TYR A O 1
ATOM 1549 N N . VAL A 1 191 ? -13.492 10.969 -6.141 1 97.56 191 VAL A N 1
ATOM 1550 C CA . VAL A 1 191 ? -12.461 10.945 -7.172 1 97.56 191 VAL A CA 1
ATOM 1551 C C . VAL A 1 191 ? -12.461 9.594 -7.879 1 97.56 191 VAL A C 1
ATOM 1553 O O . VAL A 1 191 ? -11.844 8.641 -7.398 1 97.56 191 VAL A O 1
ATOM 1556 N N . LYS A 1 192 ? -13.055 9.531 -8.961 1 93.62 192 LYS A N 1
ATOM 1557 C CA . LYS A 1 192 ? -13.086 8.328 -9.781 1 93.62 192 LYS A CA 1
ATOM 1558 C C . LYS A 1 192 ? -11.812 8.188 -10.609 1 93.62 192 LYS A C 1
ATOM 1560 O O . LYS A 1 192 ? -11.031 9.141 -10.727 1 93.62 192 LYS A O 1
ATOM 1565 N N . ARG A 1 193 ? -11.594 6.988 -11.125 1 90.12 193 ARG A N 1
ATOM 1566 C CA . ARG A 1 193 ? -10.422 6.727 -11.953 1 90.12 193 ARG A CA 1
ATOM 1567 C C . ARG A 1 193 ? -10.32 7.727 -13.094 1 90.12 193 ARG A C 1
ATOM 1569 O O . ARG A 1 193 ? -9.234 8.227 -13.398 1 90.12 193 ARG A O 1
ATOM 1576 N N . SER A 1 194 ? -11.391 8.078 -13.734 1 93.19 194 SER A N 1
ATOM 1577 C CA . SER A 1 194 ? -11.422 8.984 -14.875 1 93.19 194 SER A CA 1
ATOM 1578 C C . SER A 1 194 ? -11.102 10.414 -14.453 1 93.19 194 SER A C 1
ATOM 1580 O O . SER A 1 194 ? -10.703 11.234 -15.273 1 93.19 194 SER A O 1
ATOM 1582 N N . ASP A 1 195 ? -11.242 10.703 -13.172 1 97.31 195 ASP A N 1
ATOM 1583 C CA . ASP A 1 195 ? -10.992 12.055 -12.672 1 97.31 195 ASP A CA 1
ATOM 1584 C C . ASP A 1 195 ? -9.5 12.305 -12.5 1 97.31 195 ASP A C 1
ATOM 1586 O O . ASP A 1 195 ? -9.062 13.453 -12.398 1 97.31 195 ASP A O 1
ATOM 1590 N N . ARG A 1 196 ? -8.758 11.273 -12.43 1 96.12 196 ARG A N 1
ATOM 1591 C CA . ARG A 1 196 ? -7.348 11.375 -12.078 1 96.12 196 ARG A CA 1
ATOM 1592 C C . ARG A 1 196 ? -6.574 12.156 -13.133 1 96.12 196 ARG A C 1
ATOM 1594 O O . ARG A 1 196 ? -5.594 12.836 -12.812 1 96.12 196 ARG A O 1
ATOM 1601 N N . ARG A 1 197 ? -7.02 12.164 -14.328 1 96.88 197 ARG A N 1
ATOM 1602 C CA . ARG A 1 197 ? -6.371 12.906 -15.398 1 96.88 197 ARG A CA 1
ATOM 1603 C C . ARG A 1 197 ? -6.492 14.414 -15.172 1 96.88 197 ARG A C 1
ATOM 1605 O O . ARG A 1 197 ? -5.766 15.195 -15.781 1 96.88 197 ARG A O 1
ATOM 1612 N N . ASN A 1 198 ? -7.441 14.82 -14.305 1 98.25 198 ASN A N 1
ATOM 1613 C CA . ASN A 1 198 ? -7.672 16.234 -14.016 1 98.25 198 ASN A CA 1
ATOM 1614 C C . ASN A 1 198 ? -6.898 16.688 -12.781 1 98.25 198 ASN A C 1
ATOM 1616 O O . ASN A 1 198 ? -7.066 17.812 -12.32 1 98.25 198 ASN A O 1
ATOM 1620 N N . ILE A 1 199 ? -6.086 15.891 -12.266 1 98.5 199 ILE A N 1
ATOM 1621 C CA . ILE A 1 199 ? -5.289 16.172 -11.078 1 98.5 199 ILE A CA 1
ATOM 1622 C C . ILE A 1 199 ? -3.803 16.125 -11.43 1 98.5 199 ILE A C 1
ATOM 1624 O O . ILE A 1 199 ? -3.26 15.055 -11.711 1 98.5 199 ILE A O 1
ATOM 1628 N N . ARG A 1 200 ? -3.115 17.25 -11.391 1 98.69 200 ARG A N 1
ATOM 1629 C CA . ARG A 1 200 ? -1.729 17.344 -11.836 1 98.69 200 ARG A CA 1
ATOM 1630 C C . ARG A 1 200 ? -0.815 16.469 -10.992 1 98.69 200 ARG A C 1
ATOM 1632 O O . ARG A 1 200 ? 0.13 15.867 -11.508 1 98.69 200 ARG A O 1
ATOM 1639 N N . LEU A 1 201 ? -1.12 16.312 -9.695 1 98.69 201 LEU A N 1
ATOM 1640 C CA . LEU A 1 201 ? -0.291 15.469 -8.844 1 98.69 201 LEU A CA 1
ATOM 1641 C C . LEU A 1 201 ? -0.35 14.008 -9.289 1 98.69 201 LEU A C 1
ATOM 1643 O O . LEU A 1 201 ? 0.593 13.25 -9.062 1 98.69 201 LEU A O 1
ATOM 1647 N N . PHE A 1 202 ? -1.443 13.57 -9.867 1 97.56 202 PHE A N 1
ATOM 1648 C CA . PHE A 1 202 ? -1.571 12.211 -10.383 1 97.56 202 PHE A CA 1
ATOM 1649 C C . PHE A 1 202 ? -0.846 12.07 -11.719 1 97.56 202 PHE A C 1
ATOM 1651 O O . PHE A 1 202 ? -0.335 11 -12.039 1 97.56 202 PHE A O 1
ATOM 1658 N N . MET A 1 203 ? -0.757 13.141 -12.484 1 97.62 203 MET A N 1
ATOM 1659 C CA . MET A 1 203 ? -0.297 13.062 -13.867 1 97.62 203 MET A CA 1
ATOM 1660 C C . MET A 1 203 ? 1.211 13.273 -13.953 1 97.62 203 MET A C 1
ATOM 1662 O O . MET A 1 203 ? 1.865 12.742 -14.859 1 97.62 203 MET A O 1
ATOM 1666 N N . LYS A 1 204 ? 1.729 14.023 -13.078 1 97.94 204 LYS A N 1
ATOM 1667 C CA . LYS A 1 204 ? 3.15 14.352 -13.117 1 97.94 204 LYS A CA 1
ATOM 1668 C C . LYS A 1 204 ? 3.977 13.305 -12.375 1 97.94 204 LYS A C 1
ATOM 1670 O O . LYS A 1 204 ? 3.734 13.031 -11.203 1 97.94 204 LYS A O 1
ATOM 1675 N N . SER A 1 205 ? 5.012 12.805 -12.984 1 95.88 205 SER A N 1
ATOM 1676 C CA . SER A 1 205 ? 5.805 11.688 -12.484 1 95.88 205 SER A CA 1
ATOM 1677 C C . SER A 1 205 ? 6.68 12.117 -11.312 1 95.88 205 SER A C 1
ATOM 1679 O O . SER A 1 205 ? 7.223 11.281 -10.594 1 95.88 205 SER A O 1
ATOM 1681 N N . GLU A 1 206 ? 6.828 13.367 -11.133 1 97.94 206 GLU A N 1
ATOM 1682 C CA . GLU A 1 206 ? 7.676 13.859 -10.055 1 97.94 206 GLU A CA 1
ATOM 1683 C C . GLU A 1 206 ? 6.98 13.727 -8.703 1 97.94 206 GLU A C 1
ATOM 1685 O O . GLU A 1 206 ? 7.598 13.945 -7.656 1 97.94 206 GLU A O 1
ATOM 1690 N N . PHE A 1 207 ? 5.691 13.398 -8.758 1 98.69 207 PHE A N 1
ATOM 1691 C CA . PHE A 1 207 ? 4.969 13.188 -7.512 1 98.69 207 PHE A CA 1
ATOM 1692 C C . PHE A 1 207 ? 4.707 11.703 -7.281 1 98.69 207 PHE A C 1
ATOM 1694 O O . PHE A 1 207 ? 4.289 10.992 -8.203 1 98.69 207 PHE A O 1
ATOM 1701 N N . SER A 1 208 ? 4.996 11.25 -6.059 1 97.88 208 SER A N 1
ATOM 1702 C CA . SER A 1 208 ? 4.793 9.852 -5.688 1 97.88 208 SER A CA 1
ATOM 1703 C C . SER A 1 208 ? 3.715 9.719 -4.617 1 97.88 208 SER A C 1
ATOM 1705 O O . SER A 1 208 ? 3.846 10.273 -3.525 1 97.88 208 SER A O 1
ATOM 1707 N N . TRP A 1 209 ? 2.678 9.023 -4.98 1 97.94 209 TRP A N 1
ATOM 1708 C CA . TRP A 1 209 ? 1.611 8.734 -4.027 1 97.94 209 TRP A CA 1
ATOM 1709 C C . TRP A 1 209 ? 1.953 7.512 -3.182 1 97.94 209 TRP A C 1
ATOM 1711 O O . TRP A 1 209 ? 1.92 6.383 -3.674 1 97.94 209 TRP A O 1
ATOM 1721 N N . LEU A 1 210 ? 2.229 7.719 -1.914 1 98.06 210 LEU A N 1
ATOM 1722 C CA . LEU A 1 210 ? 2.746 6.66 -1.053 1 98.06 210 LEU A CA 1
ATOM 1723 C C . LEU A 1 210 ? 1.609 5.816 -0.483 1 98.06 210 LEU A C 1
ATOM 1725 O O . LEU A 1 210 ? 1.774 4.617 -0.256 1 98.06 210 LEU A O 1
ATOM 1729 N N . ILE A 1 211 ? 0.483 6.465 -0.157 1 98.12 211 ILE A N 1
ATOM 1730 C CA . ILE A 1 211 ? -0.76 5.734 0.073 1 98.12 211 ILE A CA 1
ATOM 1731 C C . ILE A 1 211 ? -1.507 5.559 -1.247 1 98.12 211 ILE A C 1
ATOM 1733 O O . ILE A 1 211 ? -2.002 6.531 -1.822 1 98.12 211 ILE A O 1
ATOM 1737 N N . ARG A 1 212 ? -1.702 4.375 -1.661 1 94.69 212 ARG A N 1
ATOM 1738 C CA . ARG A 1 212 ? -2.125 4.105 -3.031 1 94.69 212 ARG A CA 1
ATOM 1739 C C . ARG A 1 212 ? -3.646 4.07 -3.139 1 94.69 212 ARG A C 1
ATOM 1741 O O . ARG A 1 212 ? -4.348 4.25 -2.141 1 94.69 212 ARG A O 1
ATOM 1748 N N . ASN A 1 213 ? -4.117 3.857 -4.367 1 93.88 213 ASN A N 1
ATOM 1749 C CA . ASN A 1 213 ? -5.523 4.07 -4.703 1 93.88 213 ASN A CA 1
ATOM 1750 C C . ASN A 1 213 ? -6.41 2.975 -4.121 1 93.88 213 ASN A C 1
ATOM 1752 O O . ASN A 1 213 ? -7.629 3.141 -4.02 1 93.88 213 ASN A O 1
ATOM 1756 N N . ARG A 1 214 ? -5.812 1.896 -3.738 1 93.62 214 ARG A N 1
ATOM 1757 C CA . ARG A 1 214 ? -6.652 0.794 -3.279 1 93.62 214 ARG A CA 1
ATOM 1758 C C . ARG A 1 214 ? -6.375 0.47 -1.814 1 93.62 214 ARG A C 1
ATOM 1760 O O . ARG A 1 214 ? -6.77 -0.589 -1.322 1 93.62 214 ARG A O 1
ATOM 1767 N N . GLU A 1 215 ? -5.73 1.388 -1.144 1 95.81 215 GLU A N 1
ATOM 1768 C CA . GLU A 1 215 ? -5.523 1.272 0.297 1 95.81 215 GLU A CA 1
ATOM 1769 C C . GLU A 1 215 ? -6.668 1.915 1.072 1 95.81 215 GLU A C 1
ATOM 1771 O O . GLU A 1 215 ? -6.773 3.143 1.132 1 95.81 215 GLU A O 1
ATOM 1776 N N . ASP A 1 216 ? -7.449 1.109 1.701 1 95.56 216 ASP A N 1
ATOM 1777 C CA . ASP A 1 216 ? -8.625 1.582 2.428 1 95.56 216 ASP A CA 1
ATOM 1778 C C . ASP A 1 216 ? -8.219 2.318 3.703 1 95.56 216 ASP A C 1
ATOM 1780 O O . ASP A 1 216 ? -7.551 1.75 4.57 1 95.56 216 ASP A O 1
ATOM 1784 N N . THR A 1 217 ? -8.656 3.545 3.855 1 97.06 217 THR A N 1
ATOM 1785 C CA . THR A 1 217 ? -8.312 4.352 5.023 1 97.06 217 THR A CA 1
ATOM 1786 C C . THR A 1 217 ? -9.555 4.621 5.871 1 97.06 217 THR A C 1
ATOM 1788 O O . THR A 1 217 ? -9.539 5.484 6.754 1 97.06 217 THR A O 1
ATOM 1791 N N . THR A 1 218 ? -10.648 3.951 5.633 1 95.81 218 THR A N 1
ATOM 1792 C CA . THR A 1 218 ? -11.914 4.172 6.328 1 95.81 218 THR A CA 1
ATOM 1793 C C . THR A 1 218 ? -12.156 3.078 7.367 1 95.81 218 THR A C 1
ATOM 1795 O O . THR A 1 218 ? -11.68 1.953 7.215 1 95.81 218 THR A O 1
ATOM 1798 N N . VAL A 1 219 ? -12.891 3.404 8.438 1 93.12 219 VAL A N 1
ATOM 1799 C CA . VAL A 1 219 ? -13.094 2.516 9.578 1 93.12 219 VAL A CA 1
ATOM 1800 C C . VAL A 1 219 ? -14.359 1.69 9.375 1 93.12 219 VAL A C 1
ATOM 1802 O O . VAL A 1 219 ? -14.398 0.507 9.727 1 93.12 219 VAL A O 1
ATOM 1805 N N . THR A 1 220 ? -15.422 2.229 8.789 1 84.19 220 THR A N 1
ATOM 1806 C CA . THR A 1 220 ? -16.703 1.542 8.703 1 84.19 220 THR A CA 1
ATOM 1807 C C . THR A 1 220 ? -16.688 0.499 7.59 1 84.19 220 THR A C 1
ATOM 1809 O O . THR A 1 220 ? -16.047 0.697 6.555 1 84.19 220 THR A O 1
ATOM 1812 N N . ASP A 1 221 ? -17.375 -0.573 7.812 1 76.81 221 ASP A N 1
ATOM 1813 C CA . ASP A 1 221 ? -17.484 -1.641 6.82 1 76.81 221 ASP A CA 1
ATOM 1814 C C . ASP A 1 221 ? -18.281 -1.186 5.605 1 76.81 221 ASP A C 1
ATOM 1816 O O . ASP A 1 221 ? -18.188 -1.789 4.535 1 76.81 221 ASP A O 1
ATOM 1820 N N . ALA A 1 222 ? -19.031 -0.141 5.805 1 79.81 222 ALA A N 1
ATOM 1821 C CA . ALA A 1 222 ? -19.906 0.338 4.738 1 79.81 222 ALA A CA 1
ATOM 1822 C C . ALA A 1 222 ? -19.109 1.116 3.688 1 79.81 222 ALA A C 1
ATOM 1824 O O . ALA A 1 222 ? -19.578 1.313 2.566 1 79.81 222 ALA A O 1
ATOM 1825 N N . THR A 1 223 ? -17.922 1.549 4.102 1 86.19 223 THR A N 1
ATOM 1826 C CA . THR A 1 223 ? -17.109 2.359 3.207 1 86.19 223 THR A CA 1
ATOM 1827 C C . THR A 1 223 ? -15.688 1.804 3.119 1 86.19 223 THR A C 1
ATOM 1829 O O . THR A 1 223 ? -15.086 1.465 4.141 1 86.19 223 THR A O 1
ATOM 1832 N N . SER A 1 224 ? -15.234 1.567 1.979 1 91.75 224 SER A N 1
ATOM 1833 C CA . SER A 1 224 ? -13.852 1.195 1.72 1 91.75 224 SER A CA 1
ATOM 1834 C C . SER A 1 224 ? -13.219 2.109 0.674 1 91.75 224 SER A C 1
ATOM 1836 O O . SER A 1 224 ? -13.297 1.835 -0.525 1 91.75 224 SER A O 1
ATOM 1838 N N . CYS A 1 225 ? -12.656 3.189 1.117 1 95.75 225 CYS A N 1
ATOM 1839 C CA . CYS A 1 225 ? -12.156 4.234 0.234 1 95.75 225 CYS A CA 1
ATOM 1840 C C . CYS A 1 225 ? -10.773 4.711 0.682 1 95.75 225 CYS A C 1
ATOM 1842 O O . CYS A 1 225 ? -10.523 4.844 1.88 1 95.75 225 CYS A O 1
ATOM 1844 N N . ALA A 1 226 ? -9.969 4.898 -0.271 1 96.81 226 ALA A N 1
ATOM 1845 C CA . ALA A 1 226 ? -8.664 5.5 -0.01 1 96.81 226 ALA A CA 1
ATOM 1846 C C . ALA A 1 226 ? -8.766 7.02 0.053 1 96.81 226 ALA A C 1
ATOM 1848 O O . ALA A 1 226 ? -8.211 7.719 -0.802 1 96.81 226 ALA A O 1
ATOM 1849 N N . TYR A 1 227 ? -9.281 7.578 1.092 1 98.5 227 TYR A N 1
ATOM 1850 C CA . TYR A 1 227 ? -9.508 9.016 1.211 1 98.5 227 TYR A CA 1
ATOM 1851 C C . TYR A 1 227 ? -8.227 9.742 1.604 1 98.5 227 TYR A C 1
ATOM 1853 O O . TYR A 1 227 ? -7.922 10.805 1.065 1 98.5 227 TYR A O 1
ATOM 1861 N N . ASP A 1 228 ? -7.535 9.18 2.588 1 98.81 228 ASP A N 1
ATOM 1862 C CA . ASP A 1 228 ? -6.344 9.805 3.156 1 98.81 228 ASP A CA 1
ATOM 1863 C C . ASP A 1 228 ? -5.094 9.43 2.365 1 98.81 228 ASP A C 1
ATOM 1865 O O . ASP A 1 228 ? -4.883 8.258 2.045 1 98.81 228 ASP A O 1
ATOM 1869 N N . ARG A 1 229 ? -4.309 10.422 2.041 1 98.88 229 ARG A N 1
ATOM 1870 C CA . ARG A 1 229 ? -3.154 10.195 1.175 1 98.88 229 ARG A CA 1
ATOM 1871 C C . ARG A 1 229 ? -1.893 10.812 1.772 1 98.88 229 ARG A C 1
ATOM 1873 O O . ARG A 1 229 ? -1.972 11.703 2.615 1 98.88 229 ARG A O 1
ATOM 1880 N N . ILE A 1 230 ? -0.789 10.32 1.402 1 98.94 230 ILE A N 1
ATOM 1881 C CA . ILE A 1 230 ? 0.538 10.914 1.53 1 98.94 230 ILE A CA 1
ATOM 1882 C C . ILE A 1 230 ? 1.224 10.945 0.166 1 98.94 230 ILE A C 1
ATOM 1884 O O . ILE A 1 230 ? 1.361 9.906 -0.49 1 98.94 230 ILE A O 1
ATOM 1888 N N . VAL A 1 231 ? 1.587 12.117 -0.281 1 98.88 231 VAL A N 1
ATOM 1889 C CA . VAL A 1 231 ? 2.221 12.328 -1.578 1 98.88 231 VAL A CA 1
ATOM 1890 C C . VAL A 1 231 ? 3.516 13.117 -1.399 1 98.88 231 VAL A C 1
ATOM 1892 O O . VAL A 1 231 ? 3.545 14.117 -0.677 1 98.88 231 VAL A O 1
ATOM 1895 N N . VAL A 1 232 ? 4.613 12.68 -2.053 1 98.69 232 VAL A N 1
ATOM 1896 C CA . VAL A 1 232 ? 5.871 13.406 -1.91 1 98.69 232 VAL A CA 1
ATOM 1897 C C . VAL A 1 232 ? 6.375 13.836 -3.285 1 98.69 232 VAL A C 1
ATOM 1899 O O . VAL A 1 232 ? 6.082 13.188 -4.293 1 98.69 232 VAL A O 1
ATOM 1902 N N . HIS A 1 233 ? 7.137 14.883 -3.246 1 98.69 233 HIS A N 1
ATOM 1903 C CA . HIS A 1 233 ? 7.703 15.414 -4.484 1 98.69 233 HIS A CA 1
ATOM 1904 C C . HIS A 1 233 ? 9.164 15.016 -4.637 1 98.69 233 HIS A C 1
ATOM 1906 O O . HIS A 1 233 ? 9.961 15.195 -3.713 1 98.69 233 HIS A O 1
ATOM 1912 N N . GLY A 1 234 ? 9.531 14.477 -5.812 1 97.19 234 GLY A N 1
ATOM 1913 C CA . GLY A 1 234 ? 10.906 14.375 -6.273 1 97.19 234 GLY A CA 1
ATOM 1914 C C . GLY A 1 234 ? 11.625 13.141 -5.754 1 97.19 234 GLY A C 1
ATOM 1915 O O . GLY A 1 234 ? 11.289 12.625 -4.684 1 97.19 234 GLY A O 1
ATOM 1916 N N . GLU A 1 235 ? 12.625 12.773 -6.438 1 95.25 235 GLU A N 1
ATOM 1917 C CA . GLU A 1 235 ? 13.406 11.586 -6.109 1 95.25 235 GLU A CA 1
ATOM 1918 C C . GLU A 1 235 ? 14.18 11.773 -4.805 1 95.25 235 GLU A C 1
ATOM 1920 O O . GLU A 1 235 ? 14.273 10.852 -3.994 1 95.25 235 GLU A O 1
ATOM 1925 N N . PRO A 1 236 ? 14.695 12.992 -4.594 1 94.06 236 PRO A N 1
ATOM 1926 C CA . PRO A 1 236 ? 15.43 13.164 -3.342 1 94.06 236 PRO A CA 1
ATOM 1927 C C . PRO A 1 236 ? 14.57 12.898 -2.109 1 94.06 236 PRO A C 1
ATOM 1929 O O . PRO A 1 236 ? 15 12.188 -1.194 1 94.06 236 PRO A O 1
ATOM 1932 N N . PHE A 1 237 ? 13.406 13.469 -2.076 1 96.31 237 PHE A N 1
ATOM 1933 C CA . PHE A 1 237 ? 12.539 13.25 -0.924 1 96.31 237 PHE A CA 1
ATOM 1934 C C . PHE A 1 237 ? 12.07 11.805 -0.866 1 96.31 237 PHE A C 1
ATOM 1936 O O . PHE A 1 237 ? 11.984 11.211 0.214 1 96.31 237 PHE A O 1
ATOM 1943 N N . LEU A 1 238 ? 11.742 11.219 -1.954 1 96.25 238 LEU A N 1
ATOM 1944 C CA . LEU A 1 238 ? 11.32 9.82 -2.012 1 96.25 238 LEU A CA 1
ATOM 1945 C C . LEU A 1 238 ? 12.406 8.906 -1.453 1 96.25 238 LEU A C 1
ATOM 1947 O O . LEU A 1 238 ? 12.102 7.941 -0.744 1 96.25 238 LEU A O 1
ATOM 1951 N N . ARG A 1 239 ? 13.625 9.211 -1.765 1 93.5 239 ARG A N 1
ATOM 1952 C CA . ARG A 1 239 ? 14.734 8.391 -1.285 1 93.5 239 ARG A CA 1
ATOM 1953 C C . ARG A 1 239 ? 14.891 8.516 0.228 1 93.5 239 ARG A C 1
ATOM 1955 O O . ARG A 1 239 ? 15.477 7.641 0.868 1 93.5 239 ARG A O 1
ATOM 1962 N N . ALA A 1 240 ? 14.375 9.562 0.735 1 94.75 240 ALA A N 1
ATOM 1963 C CA . ALA A 1 240 ? 14.453 9.789 2.176 1 94.75 240 ALA A CA 1
ATOM 1964 C C . ALA A 1 240 ? 13.383 8.992 2.916 1 94.75 240 ALA A C 1
ATOM 1966 O O . ALA A 1 240 ? 13.43 8.867 4.141 1 94.75 240 ALA A O 1
ATOM 1967 N N . ILE A 1 241 ? 12.43 8.477 2.193 1 96.56 241 ILE A N 1
ATOM 1968 C CA . ILE A 1 241 ? 11.367 7.684 2.799 1 96.56 241 ILE A CA 1
ATOM 1969 C C . ILE A 1 241 ? 11.867 6.266 3.055 1 96.56 241 ILE A C 1
ATOM 1971 O O . ILE A 1 241 ? 12.438 5.629 2.166 1 96.56 241 ILE A O 1
ATOM 1975 N N . LYS A 1 242 ? 11.711 5.805 4.312 1 94.81 242 LYS A N 1
ATOM 1976 C CA . LYS A 1 242 ? 11.977 4.398 4.59 1 94.81 242 LYS A CA 1
ATOM 1977 C C . LYS A 1 242 ? 11.07 3.494 3.762 1 94.81 242 LYS A C 1
ATOM 1979 O O . LYS A 1 242 ? 9.844 3.605 3.83 1 94.81 242 LYS A O 1
ATOM 1984 N N . PRO A 1 243 ? 11.641 2.576 2.957 1 92.56 243 PRO A N 1
ATOM 1985 C CA . PRO A 1 243 ? 10.812 1.711 2.117 1 92.56 243 PRO A CA 1
ATOM 1986 C C . PRO A 1 243 ? 9.75 0.956 2.918 1 92.56 243 PRO A C 1
ATOM 1988 O O . PRO A 1 243 ? 10.016 0.517 4.039 1 92.56 243 PRO A O 1
ATOM 1991 N N . PHE A 1 244 ? 8.516 0.903 2.414 1 90.69 244 PHE A N 1
ATOM 1992 C CA . PHE A 1 244 ? 7.406 0.096 2.91 1 90.69 244 PHE A CA 1
ATOM 1993 C C . PHE A 1 244 ? 6.871 0.66 4.219 1 90.69 244 PHE A C 1
ATOM 1995 O O . PHE A 1 244 ? 6.164 -0.032 4.957 1 90.69 244 PHE A O 1
ATOM 2002 N N . SER A 1 245 ? 7.207 1.922 4.465 1 94.75 245 SER A N 1
ATOM 2003 C CA . SER A 1 245 ? 6.82 2.492 5.75 1 94.75 245 SER A CA 1
ATOM 2004 C C . SER A 1 245 ? 5.473 3.197 5.66 1 94.75 245 SER A C 1
ATOM 2006 O O . SER A 1 245 ? 4.789 3.373 6.668 1 94.75 245 SER A O 1
ATOM 2008 N N . ALA A 1 246 ? 5.117 3.711 4.469 1 97.19 246 ALA A N 1
ATOM 2009 C CA . ALA A 1 246 ? 3.834 4.391 4.324 1 97.19 246 ALA A CA 1
ATOM 2010 C C . ALA A 1 246 ? 2.674 3.408 4.434 1 97.19 246 ALA A C 1
ATOM 2012 O O . ALA A 1 246 ? 2.596 2.443 3.67 1 97.19 246 ALA A O 1
ATOM 2013 N N . LYS A 1 247 ? 1.791 3.65 5.418 1 96.38 247 LYS A N 1
ATOM 2014 C CA . LYS A 1 247 ? 0.727 2.68 5.656 1 96.38 247 LYS A CA 1
ATOM 2015 C C . LYS A 1 247 ? -0.398 3.291 6.488 1 96.38 247 LYS A C 1
ATOM 2017 O O . LYS A 1 247 ? -0.263 4.406 7 1 96.38 247 LYS A O 1
ATOM 2022 N N . VAL A 1 248 ? -1.489 2.559 6.504 1 96.56 248 VAL A N 1
ATOM 2023 C CA . VAL A 1 248 ? -2.596 2.854 7.41 1 96.56 248 VAL A CA 1
ATOM 2024 C C . VAL A 1 248 ? -2.307 2.266 8.789 1 96.56 248 VAL A C 1
ATOM 2026 O O . VAL A 1 248 ? -1.85 1.126 8.898 1 96.56 248 VAL A O 1
ATOM 2029 N N . PHE A 1 249 ? -2.398 3.027 9.773 1 95.69 249 PHE A N 1
ATOM 2030 C CA . PHE A 1 249 ? -2.354 2.498 11.125 1 95.69 249 PHE A CA 1
ATOM 2031 C C . PHE A 1 249 ? -3.744 2.08 11.594 1 95.69 249 PHE A C 1
ATOM 2033 O O . PHE A 1 249 ? -4.543 2.92 12.016 1 95.69 249 PHE A O 1
ATOM 2040 N N . ASP A 1 250 ? -3.928 0.806 11.602 1 89.56 250 ASP A N 1
ATOM 2041 C CA . ASP A 1 250 ? -5.238 0.246 11.922 1 89.56 250 ASP A CA 1
ATOM 2042 C C . ASP A 1 250 ? -5.426 0.101 13.43 1 89.56 250 ASP A C 1
ATOM 2044 O O . ASP A 1 250 ? -4.969 -0.876 14.023 1 89.56 250 ASP A O 1
ATOM 2048 N N . LEU A 1 251 ? -6.16 1.025 14.016 1 85.25 251 LEU A N 1
ATOM 2049 C CA . LEU A 1 251 ? -6.434 1.041 15.445 1 85.25 251 LEU A CA 1
ATOM 2050 C C . LEU A 1 251 ? -7.633 0.165 15.781 1 85.25 251 LEU A C 1
ATOM 2052 O O . LEU A 1 251 ? -8.031 0.068 16.953 1 85.25 251 LEU A O 1
ATOM 2056 N N . GLY A 1 252 ? -8.219 -0.467 14.867 1 81.06 252 GLY A N 1
ATOM 2057 C CA . GLY A 1 252 ? -9.492 -1.133 15.086 1 81.06 252 GLY A CA 1
ATOM 2058 C C . GLY A 1 252 ? -10.672 -0.178 15.094 1 81.06 252 GLY A C 1
ATOM 2059 O O . GLY A 1 252 ? -10.539 0.98 14.695 1 81.06 252 GLY A O 1
ATOM 2060 N N . VAL A 1 253 ? -11.805 -0.785 15.336 1 72.81 253 VAL A N 1
ATOM 2061 C CA . VAL A 1 253 ? -13.023 0.024 15.336 1 72.81 253 VAL A CA 1
ATOM 2062 C C . VAL A 1 253 ? -13.141 0.779 16.656 1 72.81 253 VAL A C 1
ATOM 2064 O O . VAL A 1 253 ? -13.523 0.201 17.672 1 72.81 253 VAL A O 1
ATOM 2067 N N . VAL A 1 254 ? -12.594 2.055 16.531 1 75.19 254 VAL A N 1
ATOM 2068 C CA . VAL A 1 254 ? -12.719 2.953 17.688 1 75.19 254 VAL A CA 1
ATOM 2069 C C . VAL A 1 254 ? -13.602 4.141 17.312 1 75.19 254 VAL A C 1
ATOM 2071 O O . VAL A 1 254 ? -13.594 4.602 16.172 1 75.19 254 VAL A O 1
ATOM 2074 N N . GLN A 1 255 ? -14.547 4.469 18.125 1 84 255 GLN A N 1
ATOM 2075 C CA . GLN A 1 255 ? -15.508 5.539 17.875 1 84 255 GLN A CA 1
ATOM 2076 C C . GLN A 1 255 ? -14.82 6.902 17.875 1 84 255 GLN A C 1
ATOM 2078 O O . GLN A 1 255 ? -15.43 7.91 18.234 1 84 255 GLN A O 1
ATOM 2083 N N . LEU A 1 256 ? -13.586 6.926 17.5 1 93.38 256 LEU A N 1
ATOM 2084 C CA . LEU A 1 256 ? -12.828 8.172 17.469 1 93.38 256 LEU A CA 1
ATOM 2085 C C . LEU A 1 256 ? -13.008 8.883 16.125 1 93.38 256 LEU A C 1
ATOM 2087 O O . LEU A 1 256 ? -13.164 10.102 16.078 1 93.38 256 LEU A O 1
ATOM 2091 N N . SER A 1 257 ? -12.984 8.188 15.094 1 96.5 257 SER A N 1
ATOM 2092 C CA . SER A 1 257 ? -13.094 8.727 13.742 1 96.5 257 SER A CA 1
ATOM 2093 C C . SER A 1 257 ? -13.547 7.656 12.758 1 96.5 257 SER A C 1
ATOM 2095 O O . SER A 1 257 ? -13.336 6.465 12.984 1 96.5 257 SER A O 1
ATOM 2097 N N . ASP A 1 258 ? -14.156 8.102 11.68 1 96.06 258 ASP A N 1
ATOM 2098 C CA . ASP A 1 258 ? -14.469 7.18 10.594 1 96.06 258 ASP A CA 1
ATOM 2099 C C . ASP A 1 258 ? -13.297 7.039 9.633 1 96.06 258 ASP A C 1
ATOM 2101 O O . ASP A 1 258 ? -13.406 6.379 8.594 1 96.06 258 ASP A O 1
ATOM 2105 N N . HIS A 1 259 ? -12.203 7.66 9.93 1 97.25 259 HIS A N 1
ATOM 2106 C CA . HIS A 1 259 ? -10.938 7.5 9.219 1 97.25 259 HIS A CA 1
ATOM 2107 C C . HIS A 1 259 ? -9.898 6.812 10.094 1 97.25 259 HIS A C 1
ATOM 2109 O O . HIS A 1 259 ? -9.883 6.988 11.312 1 97.25 259 HIS A O 1
ATOM 2115 N N . TYR A 1 260 ? -9.008 6.078 9.484 1 96.94 260 TYR A N 1
ATOM 2116 C CA . TYR A 1 260 ? -7.773 5.656 10.133 1 96.94 260 TYR A CA 1
ATOM 2117 C C . TYR A 1 260 ? -6.652 6.66 9.867 1 96.94 260 TYR A C 1
ATOM 2119 O O . TYR A 1 260 ? -6.621 7.309 8.82 1 96.94 260 TYR A O 1
ATOM 2127 N N . PRO A 1 261 ? -5.734 6.785 10.852 1 97.88 261 PRO A N 1
ATOM 2128 C CA . PRO A 1 261 ? -4.535 7.566 10.531 1 97.88 261 PRO A CA 1
ATOM 2129 C C . PRO A 1 261 ? -3.646 6.883 9.492 1 97.88 261 PRO A C 1
ATOM 2131 O O . PRO A 1 261 ? -3.648 5.652 9.391 1 97.88 261 PRO A O 1
ATOM 2134 N N . VAL A 1 262 ? -2.992 7.672 8.68 1 98.56 262 VAL A N 1
ATOM 2135 C CA . VAL A 1 262 ? -1.932 7.191 7.801 1 98.56 262 VAL A CA 1
ATOM 2136 C C . VAL A 1 262 ? -0.578 7.68 8.305 1 98.56 262 VAL A C 1
ATOM 2138 O O . VAL A 1 262 ? -0.499 8.695 9 1 98.56 262 VAL A O 1
ATOM 2141 N N . GLU A 1 263 ? 0.495 6.922 8.023 1 98.56 263 GLU A N 1
ATOM 2142 C CA . GLU A 1 263 ? 1.815 7.277 8.539 1 98.56 263 GLU A CA 1
ATOM 2143 C C . GLU A 1 263 ? 2.906 6.961 7.516 1 98.56 263 GLU A C 1
ATOM 2145 O O . GLU A 1 263 ? 2.68 6.203 6.57 1 98.56 263 GLU A O 1
ATOM 2150 N N . VAL A 1 264 ? 4.039 7.578 7.719 1 98.31 264 VAL A N 1
ATOM 2151 C CA . VAL A 1 264 ? 5.238 7.332 6.922 1 98.31 264 VAL A CA 1
ATOM 2152 C C . VAL A 1 264 ? 6.48 7.625 7.754 1 98.31 264 VAL A C 1
ATOM 2154 O O . VAL A 1 264 ? 6.441 8.445 8.68 1 98.31 264 VAL A O 1
ATOM 2157 N N . VAL A 1 265 ? 7.586 6.957 7.461 1 97.31 265 VAL A N 1
ATOM 2158 C CA . VAL A 1 265 ? 8.82 7.121 8.227 1 97.31 265 VAL A CA 1
ATOM 2159 C C . VAL A 1 265 ? 9.914 7.691 7.324 1 97.31 265 VAL A C 1
ATOM 2161 O O . VAL A 1 265 ? 10.117 7.215 6.203 1 97.31 265 VAL A O 1
ATOM 2164 N N . LEU A 1 266 ? 10.562 8.742 7.746 1 96.25 266 LEU A N 1
ATOM 2165 C CA . LEU A 1 266 ? 11.758 9.289 7.105 1 96.25 266 LEU A CA 1
ATOM 2166 C C . LEU A 1 266 ? 13.016 8.672 7.703 1 96.25 266 LEU A C 1
ATOM 2168 O O . LEU A 1 266 ? 13.117 8.516 8.922 1 96.25 266 LEU A O 1
ATOM 2172 N N . LYS A 1 267 ? 13.961 8.359 6.758 1 90.94 267 LYS A N 1
ATOM 2173 C CA . LYS A 1 267 ? 15.25 7.824 7.188 1 90.94 267 LYS A CA 1
ATOM 2174 C C . LYS A 1 267 ? 16.062 8.875 7.949 1 90.94 267 LYS A C 1
ATOM 2176 O O . LYS A 1 267 ? 15.867 10.078 7.742 1 90.94 267 LYS A O 1
ATOM 2181 N N . SER A 1 268 ? 16.906 8.523 8.836 1 72.81 268 SER A N 1
ATOM 2182 C CA . SER A 1 268 ? 17.75 9.438 9.602 1 72.81 268 SER A CA 1
ATOM 2183 C C . SER A 1 268 ? 18.719 10.18 8.695 1 72.81 268 SER A C 1
ATOM 2185 O O . SER A 1 268 ? 18.922 11.391 8.852 1 72.81 268 SER A O 1
ATOM 2187 N N . SER A 1 269 ? 19.578 9.594 7.82 1 56.44 269 SER A N 1
ATOM 2188 C CA . SER A 1 269 ? 20.719 10.18 7.113 1 56.44 269 SER A CA 1
ATOM 2189 C C . SER A 1 269 ? 20.266 10.938 5.871 1 56.44 269 SER A C 1
ATOM 2191 O O . SER A 1 269 ? 21.062 11.664 5.266 1 56.44 269 SER A O 1
ATOM 2193 N N . ALA A 1 270 ? 19.156 10.75 5.355 1 51.66 270 ALA A N 1
ATOM 2194 C CA . ALA A 1 270 ? 18.875 10.977 3.939 1 51.66 270 ALA A CA 1
ATOM 2195 C C . ALA A 1 270 ? 18.719 12.461 3.643 1 51.66 270 ALA A C 1
ATOM 2197 O O . ALA A 1 270 ? 18.906 12.898 2.504 1 51.66 270 ALA A O 1
ATOM 2198 N N . LEU A 1 271 ? 18.125 13.305 4.574 1 49.22 271 LEU A N 1
ATOM 2199 C CA . LEU A 1 271 ? 17.781 14.617 4.051 1 49.22 271 LEU A CA 1
ATOM 2200 C C . LEU A 1 271 ? 19.031 15.43 3.729 1 49.22 271 LEU A C 1
ATOM 2202 O O . LEU A 1 271 ? 18.938 16.516 3.154 1 49.22 271 LEU A O 1
ATOM 2206 N N . PHE A 1 272 ? 20.219 14.875 4.059 1 43.34 272 PHE A N 1
ATOM 2207 C CA . PHE A 1 272 ? 21.391 15.727 3.963 1 43.34 272 PHE A CA 1
ATOM 2208 C C . PHE A 1 272 ? 21.828 15.891 2.512 1 43.34 272 PHE A C 1
ATOM 2210 O O . PHE A 1 272 ? 22.781 16.609 2.223 1 43.34 272 PHE A O 1
ATOM 2217 N N . LEU A 1 273 ? 21.219 15.109 1.612 1 41.09 273 LEU A N 1
ATOM 2218 C CA . LEU A 1 273 ? 22 15.227 0.382 1 41.09 273 LEU A CA 1
ATOM 2219 C C . LEU A 1 273 ? 21.812 16.609 -0.244 1 41.09 273 LEU A C 1
ATOM 2221 O O . LEU A 1 273 ? 22.406 16.906 -1.281 1 41.09 273 LEU A O 1
ATOM 2225 N N . GLN A 1 274 ? 20.797 17.266 0.147 1 38.06 274 GLN A N 1
ATOM 2226 C CA . GLN A 1 274 ? 20.703 18.422 -0.733 1 38.06 274 GLN A CA 1
ATOM 2227 C C . GLN A 1 274 ? 21.875 19.375 -0.503 1 38.06 274 GLN A C 1
ATOM 2229 O O . GLN A 1 274 ? 22.328 20.047 -1.431 1 38.06 274 GLN A O 1
ATOM 2234 N N . ALA A 1 275 ? 21.984 19.859 0.743 1 37.56 275 ALA A N 1
ATOM 2235 C CA . ALA A 1 275 ? 22.484 21.234 0.735 1 37.56 275 ALA A CA 1
ATOM 2236 C C . ALA A 1 275 ? 23.969 21.281 0.381 1 37.56 275 ALA A C 1
ATOM 2238 O O . ALA A 1 275 ? 24.625 22.312 0.533 1 37.56 275 ALA A O 1
ATOM 2239 N N . MET A 1 276 ? 24.688 20.156 0.277 1 35.25 276 MET A N 1
ATOM 2240 C CA . MET A 1 276 ? 26.031 20.719 0.231 1 35.25 276 MET A CA 1
ATOM 2241 C C . MET A 1 276 ? 26.25 21.5 -1.061 1 35.25 276 MET A C 1
ATOM 2243 O O . MET A 1 276 ? 26.109 20.953 -2.154 1 35.25 276 MET A O 1
ATOM 2247 N N . PRO A 1 277 ? 25.906 22.75 -1.097 1 35.88 277 PRO A N 1
ATOM 2248 C CA . PRO A 1 277 ? 26.5 23.469 -2.229 1 35.88 277 PRO A CA 1
ATOM 2249 C C . PRO A 1 277 ? 27.969 23.109 -2.439 1 35.88 277 PRO A C 1
ATOM 2251 O O . PRO A 1 277 ? 28.672 22.797 -1.476 1 35.88 277 PRO A O 1
ATOM 2254 N N . LEU A 1 278 ? 28.312 22.406 -3.436 1 35.78 278 LEU A N 1
ATOM 2255 C CA . LEU A 1 278 ? 29.703 22.328 -3.846 1 35.78 278 LEU A CA 1
ATOM 2256 C C . LEU A 1 278 ? 30.438 23.625 -3.561 1 35.78 278 LEU A C 1
ATOM 2258 O O . LEU A 1 278 ? 30.219 24.641 -4.242 1 35.78 278 LEU A O 1
ATOM 2262 N N . LEU A 1 279 ? 30.484 24.109 -2.369 1 32.53 279 LEU A N 1
ATOM 2263 C CA . LEU A 1 279 ? 31.5 25.141 -2.143 1 32.53 279 LEU A CA 1
ATOM 2264 C C . LEU A 1 279 ? 32.844 24.734 -2.727 1 32.53 279 LEU A C 1
ATOM 2266 O O . LEU A 1 279 ? 33.469 23.766 -2.252 1 32.53 279 LEU A O 1
ATOM 2270 N N . SER A 1 280 ? 32.875 24.641 -4.074 1 32.72 280 SER A N 1
ATOM 2271 C CA . SER A 1 280 ? 34.188 24.656 -4.727 1 32.72 280 SER A CA 1
ATOM 2272 C C . SER A 1 280 ? 35.094 25.688 -4.09 1 32.72 280 SER A C 1
ATOM 2274 O O . SER A 1 280 ? 34.844 26.891 -4.156 1 32.72 280 SER A O 1
ATOM 2276 N N . LEU A 1 281 ? 35.438 25.531 -2.838 1 30.92 281 LEU A N 1
ATOM 2277 C CA . LEU A 1 281 ? 36.562 26.281 -2.289 1 30.92 281 LEU A CA 1
ATOM 2278 C C . LEU A 1 281 ? 37.719 26.312 -3.273 1 30.92 281 LEU A C 1
ATOM 2280 O O . LEU A 1 281 ? 38.406 25.297 -3.469 1 30.92 281 LEU A O 1
ATOM 2284 N N . ILE A 1 282 ? 37.438 26.766 -4.48 1 33.62 282 ILE A N 1
ATOM 2285 C CA . ILE A 1 282 ? 38.594 27.109 -5.312 1 33.62 282 ILE A CA 1
ATOM 2286 C C . ILE A 1 282 ? 39.562 28 -4.523 1 33.62 282 ILE A C 1
ATOM 2288 O O . ILE A 1 282 ? 39.219 29.109 -4.133 1 33.62 282 ILE A O 1
ATOM 2292 N N . SER A 1 283 ? 40.219 27.422 -3.516 1 29.08 283 SER A N 1
ATOM 2293 C CA . SER A 1 283 ? 41.344 28.047 -2.848 1 29.08 283 SER A CA 1
ATOM 2294 C C . SER A 1 283 ? 42.281 28.703 -3.854 1 29.08 283 SER A C 1
ATOM 2296 O O . SER A 1 283 ? 42.75 28.062 -4.797 1 29.08 283 SER A O 1
ATOM 2298 N N . ALA A 1 284 ? 42.031 29.953 -4.25 1 32.09 284 ALA A N 1
ATOM 2299 C CA . ALA A 1 284 ? 42.906 30.891 -4.922 1 32.09 284 ALA A CA 1
ATOM 2300 C C . ALA A 1 284 ? 44.312 30.844 -4.305 1 32.09 284 ALA A C 1
ATOM 2302 O O . ALA A 1 284 ? 44.5 31.297 -3.17 1 32.09 284 ALA A O 1
ATOM 2303 N N . SER A 1 285 ? 44.969 29.688 -4.332 1 29.47 285 SER A N 1
ATOM 2304 C CA . SER A 1 285 ? 46.406 29.719 -4.004 1 29.47 285 SER A CA 1
ATOM 2305 C C . SER A 1 285 ? 47.094 30.859 -4.727 1 29.47 285 SER A C 1
ATOM 2307 O O . SER A 1 285 ? 47.188 30.875 -5.957 1 29.47 285 SER A O 1
ATOM 2309 N N . VAL A 1 286 ? 46.812 32.125 -4.363 1 30.39 286 VAL A N 1
ATOM 2310 C CA . VAL A 1 286 ? 47.625 33.25 -4.75 1 30.39 286 VAL A CA 1
ATOM 2311 C C . VAL A 1 286 ? 49.125 32.906 -4.531 1 30.39 286 VAL A C 1
ATOM 2313 O O . VAL A 1 286 ? 49.562 32.719 -3.396 1 30.39 286 VAL A O 1
ATOM 2316 N N . ILE A 1 287 ? 49.719 32.094 -5.426 1 29.88 287 ILE A N 1
ATOM 2317 C CA . ILE A 1 287 ? 51.188 31.969 -5.539 1 29.88 287 ILE A CA 1
ATOM 2318 C C . ILE A 1 287 ? 51.812 33.344 -5.633 1 29.88 287 ILE A C 1
ATOM 2320 O O . ILE A 1 287 ? 51.562 34.094 -6.578 1 29.88 287 ILE A O 1
ATOM 2324 N N . VAL A 1 288 ? 51.875 34.125 -4.539 1 28.53 288 VAL A N 1
ATOM 2325 C CA . VAL A 1 288 ? 52.719 35.312 -4.41 1 28.53 288 VAL A CA 1
ATOM 2326 C C . VAL A 1 288 ? 54.125 35 -4.926 1 28.53 288 VAL A C 1
ATOM 2328 O O . VAL A 1 288 ? 54.875 34.188 -4.324 1 28.53 288 VAL A O 1
ATOM 2331 N N . TRP A 1 289 ? 54.281 34.656 -6.219 1 31.91 289 TRP A N 1
ATOM 2332 C CA . TRP A 1 289 ? 55.625 34.625 -6.836 1 31.91 289 TRP A CA 1
ATOM 2333 C C . TRP A 1 289 ? 56.406 35.875 -6.5 1 31.91 289 TRP A C 1
ATOM 2335 O O . TRP A 1 289 ? 55.969 37 -6.801 1 31.91 289 TRP A O 1
ATOM 2345 N N . SER A 1 290 ? 56.938 36 -5.23 1 30.11 290 SER A N 1
ATOM 2346 C CA . SER A 1 290 ? 58.031 36.906 -4.91 1 30.11 290 SER A CA 1
ATOM 2347 C C . SER A 1 290 ? 59.062 36.969 -6.027 1 30.11 290 SER A C 1
ATOM 2349 O O . SER A 1 290 ? 59.625 35.938 -6.406 1 30.11 290 SER A O 1
ATOM 2351 N N . PHE A 1 291 ? 58.844 37.875 -6.992 1 28.84 291 PHE A N 1
ATOM 2352 C CA . PHE A 1 291 ? 59.781 38.406 -7.977 1 28.84 291 PHE A CA 1
ATOM 2353 C C . PHE A 1 291 ? 61.156 38.719 -7.336 1 28.84 291 PHE A C 1
ATOM 2355 O O . PHE A 1 291 ? 61.281 39.688 -6.582 1 28.84 291 PHE A O 1
ATOM 2362 N N . LEU A 1 292 ? 61.875 37.781 -6.664 1 29.12 292 LEU A N 1
ATOM 2363 C CA . LEU A 1 292 ? 63.312 37.938 -6.438 1 29.12 292 LEU A CA 1
ATOM 2364 C C . LEU A 1 292 ? 64 38.375 -7.711 1 29.12 292 LEU A C 1
ATOM 2366 O O . LEU A 1 292 ? 64.125 37.594 -8.656 1 29.12 292 LEU A O 1
ATOM 2370 N N . SER A 1 293 ? 63.594 39.531 -8.227 1 26.36 293 SER A N 1
ATOM 2371 C CA . SER A 1 293 ? 64.375 40.219 -9.234 1 26.36 293 SER A CA 1
ATOM 2372 C C . SER A 1 293 ? 65.875 40.156 -8.906 1 26.36 293 SER A C 1
ATOM 2374 O O . SER A 1 293 ? 66.25 40.062 -7.742 1 26.36 293 SER A O 1
ATOM 2376 N N . ALA A 1 294 ? 66.688 40.531 -9.992 1 28.73 294 ALA A N 1
ATOM 2377 C CA . ALA A 1 294 ? 68 40.469 -10.672 1 28.73 294 ALA A CA 1
ATOM 2378 C C . ALA A 1 294 ? 69.062 41.25 -9.906 1 28.73 294 ALA A C 1
ATOM 2380 O O . ALA A 1 294 ? 68.938 42.469 -9.742 1 28.73 294 ALA A O 1
ATOM 2381 N N . LEU A 1 295 ? 69.812 40.406 -9.023 1 22.14 295 LEU A N 1
ATOM 2382 C CA . LEU A 1 295 ? 71.25 40.531 -9.148 1 22.14 295 LEU A CA 1
ATOM 2383 C C . LEU A 1 295 ? 71.688 40.094 -10.523 1 22.14 295 LEU A C 1
ATOM 2385 O O . LEU A 1 295 ? 71.312 39.062 -11.023 1 22.14 295 LEU A O 1
ATOM 2389 N N . MET B 1 1 ? 73.375 -2.455 -38.281 1 24.44 1 MET B N 1
ATOM 2390 C CA . MET B 1 1 ? 72.375 -3.17 -37.469 1 24.44 1 MET B CA 1
ATOM 2391 C C . MET B 1 1 ? 71.188 -2.27 -37.156 1 24.44 1 MET B C 1
ATOM 2393 O O . MET B 1 1 ? 71.312 -1.334 -36.375 1 24.44 1 MET B O 1
ATOM 2397 N N . ARG B 1 2 ? 70.312 -1.949 -38.188 1 31.61 2 ARG B N 1
ATOM 2398 C CA . ARG B 1 2 ? 69.062 -1.156 -38.219 1 31.61 2 ARG B CA 1
ATOM 2399 C C . ARG B 1 2 ? 68 -1.708 -37.25 1 31.61 2 ARG B C 1
ATOM 2401 O O . ARG B 1 2 ? 67.688 -2.893 -37.312 1 31.61 2 ARG B O 1
ATOM 2408 N N . TRP B 1 3 ? 68 -1.124 -36.062 1 32.41 3 TRP B N 1
ATOM 2409 C CA . TRP B 1 3 ? 67 -1.36 -35 1 32.41 3 TRP B CA 1
ATOM 2410 C C . TRP B 1 3 ? 65.562 -1.221 -35.5 1 32.41 3 TRP B C 1
ATOM 2412 O O . TRP B 1 3 ? 65.188 -0.154 -35.969 1 32.41 3 TRP B O 1
ATOM 2422 N N . ARG B 1 4 ? 65 -2.227 -36.188 1 37.56 4 ARG B N 1
ATOM 2423 C CA . ARG B 1 4 ? 63.562 -2.285 -36.562 1 37.56 4 ARG B CA 1
ATOM 2424 C C . ARG B 1 4 ? 62.688 -2.086 -35.344 1 37.56 4 ARG B C 1
ATOM 2426 O O . ARG B 1 4 ? 62.75 -2.854 -34.375 1 37.56 4 ARG B O 1
ATOM 2433 N N . SER B 1 5 ? 62.406 -0.854 -34.969 1 39.22 5 SER B N 1
ATOM 2434 C CA . SER B 1 5 ? 61.406 -0.469 -33.969 1 39.22 5 SER B CA 1
ATOM 2435 C C . SER B 1 5 ? 60.062 -1.097 -34.281 1 39.22 5 SER B C 1
ATOM 2437 O O . SER B 1 5 ? 59.469 -0.839 -35.344 1 39.22 5 SER B O 1
ATOM 2439 N N . SER B 1 6 ? 59.875 -2.414 -34.094 1 41.88 6 SER B N 1
ATOM 2440 C CA . SER B 1 6 ? 58.531 -2.979 -34.156 1 41.88 6 SER B CA 1
ATOM 2441 C C . SER B 1 6 ? 57.562 -2.172 -33.281 1 41.88 6 SER B C 1
ATOM 2443 O O . SER B 1 6 ? 57.781 -1.98 -32.094 1 41.88 6 SER B O 1
ATOM 2445 N N . GLY B 1 7 ? 56.938 -1.159 -33.844 1 37.69 7 GLY B N 1
ATOM 2446 C CA . GLY B 1 7 ? 55.812 -0.453 -33.25 1 37.69 7 GLY B CA 1
ATOM 2447 C C . GLY B 1 7 ? 54.75 -1.383 -32.719 1 37.69 7 GLY B C 1
ATOM 2448 O O . GLY B 1 7 ? 54.156 -2.16 -33.469 1 37.69 7 GLY B O 1
ATOM 2449 N N . LEU B 1 8 ? 54.906 -1.957 -31.5 1 43.22 8 LEU B N 1
ATOM 2450 C CA . LEU B 1 8 ? 53.781 -2.631 -30.812 1 43.22 8 LEU B CA 1
ATOM 2451 C C . LEU B 1 8 ? 52.531 -1.765 -30.812 1 43.22 8 LEU B C 1
ATOM 2453 O O . LEU B 1 8 ? 52.531 -0.667 -30.25 1 43.22 8 LEU B O 1
ATOM 2457 N N . SER B 1 9 ? 51.781 -1.812 -31.859 1 42.88 9 SER B N 1
ATOM 2458 C CA . SER B 1 9 ? 50.469 -1.233 -31.812 1 42.88 9 SER B CA 1
ATOM 2459 C C . SER B 1 9 ? 49.688 -1.748 -30.594 1 42.88 9 SER B C 1
ATOM 2461 O O . SER B 1 9 ? 49.438 -2.951 -30.469 1 42.88 9 SER B O 1
ATOM 2463 N N . LEU B 1 10 ? 49.781 -1.089 -29.5 1 43.94 10 LEU B N 1
ATOM 2464 C CA . LEU B 1 10 ? 48.906 -1.302 -28.375 1 43.94 10 LEU B CA 1
ATOM 2465 C C . LEU B 1 10 ? 47.438 -1.228 -28.812 1 43.94 10 LEU B C 1
ATOM 2467 O O . LEU B 1 10 ? 46.969 -0.165 -29.219 1 43.94 10 LEU B O 1
ATOM 2471 N N . PHE B 1 11 ? 46.969 -2.27 -29.453 1 42.34 11 PHE B N 1
ATOM 2472 C CA . PHE B 1 11 ? 45.5 -2.367 -29.578 1 42.34 11 PHE B CA 1
ATOM 2473 C C . PHE B 1 11 ? 44.812 -2.174 -28.234 1 42.34 11 PHE B C 1
ATOM 2475 O O . PHE B 1 11 ? 44.969 -2.998 -27.328 1 42.34 11 PHE B O 1
ATOM 2482 N N . LEU B 1 12 ? 44.656 -0.934 -27.875 1 42.53 12 LEU B N 1
ATOM 2483 C CA . LEU B 1 12 ? 43.719 -0.658 -26.766 1 42.53 12 LEU B CA 1
ATOM 2484 C C . LEU B 1 12 ? 42.375 -1.345 -27 1 42.53 12 LEU B C 1
ATOM 2486 O O . LEU B 1 12 ? 41.656 -0.991 -27.922 1 42.53 12 LEU B O 1
ATOM 2490 N N . LEU B 1 13 ? 42.281 -2.615 -26.656 1 41.91 13 LEU B N 1
ATOM 2491 C CA . LEU B 1 13 ? 40.969 -3.234 -26.547 1 41.91 13 LEU B CA 1
ATOM 2492 C C . LEU B 1 13 ? 40.031 -2.381 -25.688 1 41.91 13 LEU B C 1
ATOM 2494 O O . LEU B 1 13 ? 40.25 -2.252 -24.484 1 41.91 13 LEU B O 1
ATOM 2498 N N . LEU B 1 14 ? 39.531 -1.327 -26.25 1 42.06 14 LEU B N 1
ATOM 2499 C CA . LEU B 1 14 ? 38.406 -0.665 -25.609 1 42.06 14 LEU B CA 1
ATOM 2500 C C . LEU B 1 14 ? 37.344 -1.676 -25.219 1 42.06 14 LEU B C 1
ATOM 2502 O O . LEU B 1 14 ? 36.656 -2.242 -26.094 1 42.06 14 LEU B O 1
ATOM 2506 N N . SER B 1 15 ? 37.5 -2.365 -24.156 1 40.22 15 SER B N 1
ATOM 2507 C CA . SER B 1 15 ? 36.375 -3.117 -23.578 1 40.22 15 SER B CA 1
ATOM 2508 C C . SER B 1 15 ? 35.125 -2.256 -23.484 1 40.22 15 SER B C 1
ATOM 2510 O O . SER B 1 15 ? 35.125 -1.229 -22.797 1 40.22 15 SER B O 1
ATOM 2512 N N . ILE B 1 16 ? 34.406 -2.1 -24.5 1 41.88 16 ILE B N 1
ATOM 2513 C CA . ILE B 1 16 ? 33.062 -1.561 -24.391 1 41.88 16 ILE B CA 1
ATOM 2514 C C . ILE B 1 16 ? 32.375 -2.156 -23.156 1 41.88 16 ILE B C 1
ATOM 2516 O O . ILE B 1 16 ? 32.094 -3.357 -23.109 1 41.88 16 ILE B O 1
ATOM 2520 N N . PHE B 1 17 ? 32.688 -1.654 -22.016 1 39.88 17 PHE B N 1
ATOM 2521 C CA . PHE B 1 17 ? 31.812 -1.921 -20.891 1 39.88 17 PHE B CA 1
ATOM 2522 C C . PHE B 1 17 ? 30.344 -1.74 -21.281 1 39.88 17 PHE B C 1
ATOM 2524 O O . PHE B 1 17 ? 29.891 -0.615 -21.484 1 39.88 17 PHE B O 1
ATOM 2531 N N . VAL B 1 18 ? 29.828 -2.646 -22.047 1 39.5 18 VAL B N 1
ATOM 2532 C CA . VAL B 1 18 ? 28.375 -2.67 -22.156 1 39.5 18 VAL B CA 1
ATOM 2533 C C . VAL B 1 18 ? 27.75 -2.48 -20.781 1 39.5 18 VAL B C 1
ATOM 2535 O O . VAL B 1 18 ? 27.891 -3.336 -19.906 1 39.5 18 VAL B O 1
ATOM 2538 N N . LEU B 1 19 ? 27.734 -1.305 -20.281 1 41.28 19 LEU B N 1
ATOM 2539 C CA . LEU B 1 19 ? 26.812 -1.039 -19.188 1 41.28 19 LEU B CA 1
ATOM 2540 C C . LEU B 1 19 ? 25.516 -1.825 -19.359 1 41.28 19 LEU B C 1
ATOM 2542 O O . LEU B 1 19 ? 24.766 -1.584 -20.312 1 41.28 19 LEU B O 1
ATOM 2546 N N . LYS B 1 20 ? 25.578 -3.066 -19.141 1 39.25 20 LYS B N 1
ATOM 2547 C CA . LYS B 1 20 ? 24.312 -3.777 -19.062 1 39.25 20 LYS B CA 1
ATOM 2548 C C . LYS B 1 20 ? 23.266 -2.967 -18.297 1 39.25 20 LYS B C 1
ATOM 2550 O O . LYS B 1 20 ? 23.5 -2.557 -17.156 1 39.25 20 LYS B O 1
ATOM 2555 N N . SER B 1 21 ? 22.531 -2.207 -18.875 1 46.12 21 SER B N 1
ATOM 2556 C CA . SER B 1 21 ? 21.359 -1.618 -18.234 1 46.12 21 SER B CA 1
ATOM 2557 C C . SER B 1 21 ? 20.781 -2.547 -17.172 1 46.12 21 SER B C 1
ATOM 2559 O O . SER B 1 21 ? 20.531 -3.721 -17.438 1 46.12 21 SER B O 1
ATOM 2561 N N . ALA B 1 22 ? 21.125 -2.557 -15.977 1 52.81 22 ALA B N 1
ATOM 2562 C CA . ALA B 1 22 ? 20.688 -3.352 -14.836 1 52.81 22 ALA B CA 1
ATOM 2563 C C . ALA B 1 22 ? 19.188 -3.619 -14.898 1 52.81 22 ALA B C 1
ATOM 2565 O O . ALA B 1 22 ? 18.375 -2.688 -14.844 1 52.81 22 ALA B O 1
ATOM 2566 N N . THR B 1 23 ? 18.672 -4.664 -15.633 1 73.62 23 THR B N 1
ATOM 2567 C CA . THR B 1 23 ? 17.281 -4.93 -16.031 1 73.62 23 THR B CA 1
ATOM 2568 C C . THR B 1 23 ? 16.438 -5.309 -14.82 1 73.62 23 THR B C 1
ATOM 2570 O O . THR B 1 23 ? 16.859 -6.102 -13.977 1 73.62 23 THR B O 1
ATOM 2573 N N . GLU B 1 24 ? 15.406 -4.578 -14.367 1 91.44 24 GLU B N 1
ATOM 2574 C CA . GLU B 1 24 ? 14.352 -4.828 -13.391 1 91.44 24 GLU B CA 1
ATOM 2575 C C . GLU B 1 24 ? 13.484 -6.012 -13.805 1 91.44 24 GLU B C 1
ATOM 2577 O O . GLU B 1 24 ? 13.328 -6.289 -14.992 1 91.44 24 GLU B O 1
ATOM 2582 N N . LEU B 1 25 ? 13.195 -6.867 -12.852 1 96 25 LEU B N 1
ATOM 2583 C CA . LEU B 1 25 ? 12.336 -8.031 -13.078 1 96 25 LEU B CA 1
ATOM 2584 C C . LEU B 1 25 ? 10.977 -7.832 -12.422 1 96 25 LEU B C 1
ATOM 2586 O O . LEU B 1 25 ? 10.883 -7.625 -11.211 1 96 25 LEU B O 1
ATOM 2590 N N . ARG B 1 26 ? 9.906 -7.879 -13.203 1 97.25 26 ARG B N 1
ATOM 2591 C CA . ARG B 1 26 ? 8.562 -7.742 -12.656 1 97.25 26 ARG B CA 1
ATOM 2592 C C . ARG B 1 26 ? 7.891 -9.109 -12.508 1 97.25 26 ARG B C 1
ATOM 2594 O O . ARG B 1 26 ? 7.859 -9.898 -13.453 1 97.25 26 ARG B O 1
ATOM 2601 N N . ILE B 1 27 ? 7.414 -9.383 -11.289 1 98.56 27 ILE B N 1
ATOM 2602 C CA . ILE B 1 27 ? 6.688 -10.602 -10.969 1 98.56 27 ILE B CA 1
ATOM 2603 C C . ILE B 1 27 ? 5.223 -10.273 -10.68 1 98.56 27 ILE B C 1
ATOM 2605 O O . ILE B 1 27 ? 4.926 -9.359 -9.906 1 98.56 27 ILE B O 1
ATOM 2609 N N . CYS B 1 28 ? 4.309 -11.047 -11.328 1 98.81 28 CYS B N 1
ATOM 2610 C CA . CYS B 1 28 ? 2.879 -10.836 -11.141 1 98.81 28 CYS B CA 1
ATOM 2611 C C . CYS B 1 28 ? 2.199 -12.109 -10.648 1 98.81 28 CYS B C 1
ATOM 2613 O O . CYS B 1 28 ? 2.678 -13.219 -10.914 1 98.81 28 CYS B O 1
ATOM 2615 N N . ALA B 1 29 ? 1.158 -11.969 -9.922 1 98.94 29 ALA B N 1
ATOM 2616 C CA . ALA B 1 29 ? 0.252 -13.047 -9.547 1 98.94 29 ALA B CA 1
ATOM 2617 C C . ALA B 1 29 ? -1.199 -12.672 -9.828 1 98.94 29 ALA B C 1
ATOM 2619 O O . ALA B 1 29 ? -1.625 -11.555 -9.531 1 98.94 29 ALA B O 1
ATOM 2620 N N . TYR B 1 30 ? -1.922 -13.617 -10.398 1 98.75 30 TYR B N 1
ATOM 2621 C CA . TYR B 1 30 ? -3.277 -13.305 -10.836 1 98.75 30 TYR B CA 1
ATOM 2622 C C . TYR B 1 30 ? -4.184 -14.523 -10.719 1 98.75 30 TYR B C 1
ATOM 2624 O O . TYR B 1 30 ? -3.934 -15.555 -11.344 1 98.75 30 TYR B O 1
ATOM 2632 N N . ASN B 1 31 ? -5.195 -14.406 -9.875 1 98.56 31 ASN B N 1
ATOM 2633 C CA . ASN B 1 31 ? -6.312 -15.344 -9.961 1 98.56 31 ASN B CA 1
ATOM 2634 C C . ASN B 1 31 ? -7.242 -14.992 -11.125 1 98.56 31 ASN B C 1
ATOM 2636 O O . ASN B 1 31 ? -8.023 -14.039 -11.031 1 98.56 31 ASN B O 1
ATOM 2640 N N . VAL B 1 32 ? -7.129 -15.727 -12.227 1 97.88 32 VAL B N 1
ATOM 2641 C CA . VAL B 1 32 ? -7.82 -15.375 -13.461 1 97.88 32 VAL B CA 1
ATOM 2642 C C . VAL B 1 32 ? -9.242 -15.938 -13.438 1 97.88 32 VAL B C 1
ATOM 2644 O O . VAL B 1 32 ? -9.984 -15.789 -14.406 1 97.88 32 VAL B O 1
ATOM 2647 N N . GLN B 1 33 ? -9.664 -16.469 -12.367 1 96.69 33 GLN B N 1
ATOM 2648 C CA . GLN B 1 33 ? -10.992 -17.016 -12.078 1 96.69 33 GLN B CA 1
ATOM 2649 C C . GLN B 1 33 ? -11.461 -17.938 -13.203 1 96.69 33 GLN B C 1
ATOM 2651 O O . GLN B 1 33 ? -12.023 -17.469 -14.195 1 96.69 33 GLN B O 1
ATOM 2656 N N . ASN B 1 34 ? -11.336 -19.156 -13.078 1 96.81 34 ASN B N 1
ATOM 2657 C CA . ASN B 1 34 ? -11.812 -20.188 -13.992 1 96.81 34 ASN B CA 1
ATOM 2658 C C . ASN B 1 34 ? -11.25 -19.984 -15.398 1 96.81 34 ASN B C 1
ATOM 2660 O O . ASN B 1 34 ? -12.008 -19.891 -16.359 1 96.81 34 ASN B O 1
ATOM 2664 N N . PHE B 1 35 ? -10.008 -19.922 -15.531 1 98.19 35 PHE B N 1
ATOM 2665 C CA . PHE B 1 35 ? -9.391 -19.859 -16.844 1 98.19 35 PHE B CA 1
ATOM 2666 C C . PHE B 1 35 ? -9.422 -21.219 -17.547 1 98.19 35 PHE B C 1
ATOM 2668 O O . PHE B 1 35 ? -8.523 -22.031 -17.359 1 98.19 35 PHE B O 1
ATOM 2675 N N . ASP B 1 36 ? -10.336 -21.391 -18.359 1 97.44 36 ASP B N 1
ATOM 2676 C CA . ASP B 1 36 ? -10.547 -22.625 -19.109 1 97.44 36 ASP B CA 1
ATOM 2677 C C . ASP B 1 36 ? -10.484 -22.375 -20.609 1 97.44 36 ASP B C 1
ATOM 2679 O O . ASP B 1 36 ? -10.094 -21.297 -21.047 1 97.44 36 ASP B O 1
ATOM 2683 N N . SER B 1 37 ? -10.797 -23.406 -21.375 1 96.69 37 SER B N 1
ATOM 2684 C CA . SER B 1 37 ? -10.711 -23.312 -22.828 1 96.69 37 SER B CA 1
ATOM 2685 C C . SER B 1 37 ? -11.68 -22.266 -23.375 1 96.69 37 SER B C 1
ATOM 2687 O O . SER B 1 37 ? -11.391 -21.609 -24.375 1 96.69 37 SER B O 1
ATOM 2689 N N . ALA B 1 38 ? -12.867 -22.172 -22.766 1 96.19 38 ALA B N 1
ATOM 2690 C CA . ALA B 1 38 ? -13.859 -21.188 -23.203 1 96.19 38 ALA B CA 1
ATOM 2691 C C . ALA B 1 38 ? -13.32 -19.766 -23.047 1 96.19 38 ALA B C 1
ATOM 2693 O O . ALA B 1 38 ? -13.406 -18.953 -23.969 1 96.19 38 ALA B O 1
ATOM 2694 N N . LYS B 1 39 ? -12.75 -19.5 -21.875 1 96.81 39 LYS B N 1
ATOM 2695 C CA . LYS B 1 39 ? -12.164 -18.188 -21.641 1 96.81 39 LYS B CA 1
ATOM 2696 C C . LYS B 1 39 ? -10.977 -17.938 -22.562 1 96.81 39 LYS B C 1
ATOM 2698 O O . LYS B 1 39 ? -10.797 -16.844 -23.078 1 96.81 39 LYS B O 1
ATOM 2703 N N . ALA B 1 40 ? -10.219 -18.906 -22.828 1 97.75 40 ALA B N 1
ATOM 2704 C CA . ALA B 1 40 ? -9.039 -18.781 -23.688 1 97.75 40 ALA B CA 1
ATOM 2705 C C . ALA B 1 40 ? -9.438 -18.578 -25.141 1 97.75 40 ALA B C 1
ATOM 2707 O O . ALA B 1 40 ? -8.617 -18.141 -25.953 1 97.75 40 ALA B O 1
ATOM 2708 N N . SER B 1 41 ? -10.633 -18.844 -25.453 1 97.12 41 SER B N 1
ATOM 2709 C CA . SER B 1 41 ? -11.094 -18.688 -26.828 1 97.12 41 SER B CA 1
ATOM 2710 C C . SER B 1 41 ? -11.773 -17.328 -27.031 1 97.12 41 SER B C 1
ATOM 2712 O O . SER B 1 41 ? -12.141 -16.969 -28.156 1 97.12 41 SER B O 1
ATOM 2714 N N . ASN B 1 42 ? -12.016 -16.625 -25.984 1 96.94 42 ASN B N 1
ATOM 2715 C CA . ASN B 1 42 ? -12.578 -15.281 -26.047 1 96.94 42 ASN B CA 1
ATOM 2716 C C . ASN B 1 42 ? -11.5 -14.234 -26.328 1 96.94 42 ASN B C 1
ATOM 2718 O O . ASN B 1 42 ? -10.711 -13.914 -25.453 1 96.94 42 ASN B O 1
ATOM 2722 N N . GLY B 1 43 ? -11.508 -13.703 -27.516 1 95.56 43 GLY B N 1
ATOM 2723 C CA . GLY B 1 43 ? -10.469 -12.781 -27.969 1 95.56 43 GLY B CA 1
ATOM 2724 C C . GLY B 1 43 ? -10.336 -11.555 -27.078 1 95.56 43 GLY B C 1
ATOM 2725 O O . GLY B 1 43 ? -9.219 -11.109 -26.812 1 95.56 43 GLY B O 1
ATOM 2726 N N . ARG B 1 44 ? -11.453 -11.055 -26.688 1 94.88 44 ARG B N 1
ATOM 2727 C CA . ARG B 1 44 ? -11.438 -9.859 -25.859 1 94.88 44 ARG B CA 1
ATOM 2728 C C . ARG B 1 44 ? -10.797 -10.148 -24.5 1 94.88 44 ARG B C 1
ATOM 2730 O O . ARG B 1 44 ? -9.961 -9.375 -24.031 1 94.88 44 ARG B O 1
ATOM 2737 N N . LEU B 1 45 ? -11.203 -11.234 -23.844 1 95.88 45 LEU B N 1
ATOM 2738 C CA . LEU B 1 45 ? -10.648 -11.602 -22.547 1 95.88 45 LEU B CA 1
ATOM 2739 C C . LEU B 1 45 ? -9.156 -11.906 -22.672 1 95.88 45 LEU B C 1
ATOM 2741 O O . LEU B 1 45 ? -8.367 -11.508 -21.812 1 95.88 45 LEU B O 1
ATOM 2745 N N . MET B 1 46 ? -8.781 -12.539 -23.75 1 95.75 46 MET B N 1
ATOM 2746 C CA . MET B 1 46 ? -7.379 -12.867 -23.969 1 95.75 46 MET B CA 1
ATOM 2747 C C . MET B 1 46 ? -6.551 -11.602 -24.188 1 95.75 46 MET B C 1
ATOM 2749 O O . MET B 1 46 ? -5.387 -11.547 -23.781 1 95.75 46 MET B O 1
ATOM 2753 N N . HIS B 1 47 ? -7.133 -10.656 -24.812 1 93.88 47 HIS B N 1
ATOM 2754 C CA . HIS B 1 47 ? -6.445 -9.383 -25 1 93.88 47 HIS B CA 1
ATOM 2755 C C . HIS B 1 47 ? -6.094 -8.742 -23.656 1 93.88 47 HIS B C 1
ATOM 2757 O O . HIS B 1 47 ? -4.965 -8.289 -23.453 1 93.88 47 HIS B O 1
ATOM 2763 N N . PHE B 1 48 ? -7.043 -8.766 -22.719 1 94.38 48 PHE B N 1
ATOM 2764 C CA . PHE B 1 48 ? -6.801 -8.172 -21.406 1 94.38 48 PHE B CA 1
ATOM 2765 C C . PHE B 1 48 ? -5.785 -8.992 -20.625 1 94.38 48 PHE B C 1
ATOM 2767 O O . PHE B 1 48 ? -4.934 -8.43 -19.922 1 94.38 48 PHE B O 1
ATOM 2774 N N . LEU B 1 49 ? -5.922 -10.281 -20.703 1 96.69 49 LEU B N 1
ATOM 2775 C CA . LEU B 1 49 ? -4.941 -11.125 -20.016 1 96.69 49 LEU B CA 1
ATOM 2776 C C . LEU B 1 49 ? -3.541 -10.883 -20.562 1 96.69 49 LEU B C 1
ATOM 2778 O O . LEU B 1 49 ? -2.572 -10.828 -19.812 1 96.69 49 LEU B O 1
ATOM 2782 N N . LYS B 1 50 ? -3.41 -10.695 -21.875 1 95.06 50 LYS B N 1
ATOM 2783 C CA . LYS B 1 50 ? -2.131 -10.406 -22.516 1 95.06 50 LYS B CA 1
ATOM 2784 C C . LYS B 1 50 ? -1.535 -9.102 -21.984 1 95.06 50 LYS B C 1
ATOM 2786 O O . LYS B 1 50 ? -0.325 -9.008 -21.766 1 95.06 50 LYS B O 1
ATOM 2791 N N . LEU B 1 51 ? -2.363 -8.164 -21.797 1 93.12 51 LEU B N 1
ATOM 2792 C CA . LEU B 1 51 ? -1.897 -6.879 -21.281 1 93.12 51 LEU B CA 1
ATOM 2793 C C . LEU B 1 51 ? -1.237 -7.047 -19.906 1 93.12 51 LEU B C 1
ATOM 2795 O O . LEU B 1 51 ? -0.241 -6.383 -19.609 1 93.12 51 LEU B O 1
ATOM 2799 N N . VAL B 1 52 ? -1.79 -7.871 -19.078 1 94.75 52 VAL B N 1
ATOM 2800 C CA . VAL B 1 52 ? -1.214 -8.133 -17.766 1 94.75 52 VAL B CA 1
ATOM 2801 C C . VAL B 1 52 ? 0.103 -8.891 -17.922 1 94.75 52 VAL B C 1
ATOM 2803 O O . VAL B 1 52 ? 1.124 -8.5 -17.344 1 94.75 52 VAL B O 1
ATOM 2806 N N . LEU B 1 53 ? 0.108 -9.891 -18.734 1 97.06 53 LEU B N 1
ATOM 2807 C CA . LEU B 1 53 ? 1.221 -10.828 -18.797 1 97.06 53 LEU B CA 1
ATOM 2808 C C . LEU B 1 53 ? 2.422 -10.211 -19.5 1 97.06 53 LEU B C 1
ATOM 2810 O O . LEU B 1 53 ? 3.568 -10.508 -19.172 1 97.06 53 LEU B O 1
ATOM 2814 N N . THR B 1 54 ? 2.25 -9.344 -20.422 1 95.69 54 THR B N 1
ATOM 2815 C CA . THR B 1 54 ? 3.361 -8.773 -21.172 1 95.69 54 THR B CA 1
ATOM 2816 C C . THR B 1 54 ? 4.098 -7.727 -20.344 1 95.69 54 THR B C 1
ATOM 2818 O O . THR B 1 54 ? 5.207 -7.316 -20.688 1 95.69 54 THR B O 1
ATOM 2821 N N . ARG B 1 55 ? 3.494 -7.328 -19.297 1 94.31 55 ARG B N 1
ATOM 2822 C CA . ARG B 1 55 ? 4.16 -6.395 -18.391 1 94.31 55 ARG B CA 1
ATOM 2823 C C . ARG B 1 55 ? 5.105 -7.125 -17.438 1 94.31 55 ARG B C 1
ATOM 2825 O O . ARG B 1 55 ? 5.961 -6.508 -16.812 1 94.31 55 ARG B O 1
ATOM 2832 N N . CYS B 1 56 ? 4.961 -8.422 -17.328 1 97.06 56 CYS B N 1
ATOM 2833 C CA . CYS B 1 56 ? 5.637 -9.172 -16.266 1 97.06 56 CYS B CA 1
ATOM 2834 C C . CYS B 1 56 ? 6.664 -10.125 -16.859 1 97.06 56 CYS B C 1
ATOM 2836 O O . CYS B 1 56 ? 6.453 -10.688 -17.938 1 97.06 56 CYS B O 1
ATOM 2838 N N . ASP B 1 57 ? 7.777 -10.281 -16.156 1 96.94 57 ASP B N 1
ATOM 2839 C CA . ASP B 1 57 ? 8.773 -11.281 -16.516 1 96.94 57 ASP B CA 1
ATOM 2840 C C . ASP B 1 57 ? 8.344 -12.68 -16.078 1 96.94 57 ASP B C 1
ATOM 2842 O O . ASP B 1 57 ? 8.633 -13.672 -16.75 1 96.94 57 ASP B O 1
ATOM 2846 N N . ILE B 1 58 ? 7.746 -12.758 -14.938 1 98.44 58 ILE B N 1
ATOM 2847 C CA . ILE B 1 58 ? 7.137 -13.969 -14.406 1 98.44 58 ILE B CA 1
ATOM 2848 C C . ILE B 1 58 ? 5.703 -13.672 -13.969 1 98.44 58 ILE B C 1
ATOM 2850 O O . ILE B 1 58 ? 5.445 -12.688 -13.273 1 98.44 58 ILE B O 1
ATOM 2854 N N . SER B 1 59 ? 4.789 -14.531 -14.406 1 98.88 59 SER B N 1
ATOM 2855 C CA . SER B 1 59 ? 3.406 -14.43 -13.953 1 98.88 59 SER B CA 1
ATOM 2856 C C . SER B 1 59 ? 2.916 -15.758 -13.375 1 98.88 59 SER B C 1
ATOM 2858 O O . SER B 1 59 ? 3.025 -16.797 -14.023 1 98.88 59 SER B O 1
ATOM 2860 N N . LEU B 1 60 ? 2.434 -15.688 -12.156 1 98.94 60 LEU B N 1
ATOM 2861 C CA . LEU B 1 60 ? 1.667 -16.797 -11.602 1 98.94 60 LEU B CA 1
ATOM 2862 C C . LEU B 1 60 ? 0.188 -16.672 -11.953 1 98.94 60 LEU B C 1
ATOM 2864 O O . LEU B 1 60 ? -0.455 -15.68 -11.586 1 98.94 60 LEU B O 1
ATOM 2868 N N . LEU B 1 61 ? -0.308 -17.609 -12.656 1 98.88 61 LEU B N 1
ATOM 2869 C CA . LEU B 1 61 ? -1.745 -17.719 -12.883 1 98.88 61 LEU B CA 1
ATOM 2870 C C . LEU B 1 61 ? -2.359 -18.766 -11.953 1 98.88 61 LEU B C 1
ATOM 2872 O O . LEU B 1 61 ? -1.817 -19.859 -11.805 1 98.88 61 LEU B O 1
ATOM 2876 N N . GLN B 1 62 ? -3.459 -18.406 -11.344 1 98.75 62 GLN B N 1
ATOM 2877 C CA . GLN B 1 62 ? -4.203 -19.297 -10.461 1 98.75 62 GLN B CA 1
ATOM 2878 C C . GLN B 1 62 ? -5.633 -19.5 -10.969 1 98.75 62 GLN B C 1
ATOM 2880 O O . GLN B 1 62 ? -6.137 -18.703 -11.758 1 98.75 62 GLN B O 1
ATOM 2885 N N . HIS B 1 63 ? -6.281 -20.562 -10.516 1 98.38 63 HIS B N 1
ATOM 2886 C CA . HIS B 1 63 ? -7.621 -20.984 -10.914 1 98.38 63 HIS B CA 1
ATOM 2887 C C . HIS B 1 63 ? -7.676 -21.312 -12.398 1 98.38 63 HIS B C 1
ATOM 2889 O O . HIS B 1 63 ? -8.594 -20.891 -13.102 1 98.38 63 HIS B O 1
ATOM 2895 N N . VAL B 1 64 ? -6.652 -21.969 -12.844 1 98.62 64 VAL B N 1
ATOM 2896 C CA . VAL B 1 64 ? -6.586 -22.469 -14.219 1 98.62 64 VAL B CA 1
ATOM 2897 C C . VAL B 1 64 ? -7.25 -23.828 -14.305 1 98.62 64 VAL B C 1
ATOM 2899 O O . VAL B 1 64 ? -6.824 -24.781 -13.633 1 98.62 64 VAL B O 1
ATOM 2902 N N . VAL B 1 65 ? -8.32 -23.891 -15 1 97.88 65 VAL B N 1
ATOM 2903 C CA . VAL B 1 65 ? -9.039 -25.156 -15.211 1 97.88 65 VAL B CA 1
ATOM 2904 C C . VAL B 1 65 ? -8.758 -25.672 -16.625 1 97.88 65 VAL B C 1
ATOM 2906 O O . VAL B 1 65 ? -9.539 -25.422 -17.547 1 97.88 65 VAL B O 1
ATOM 2909 N N . ASP B 1 66 ? -7.68 -26.391 -16.688 1 95.31 66 ASP B N 1
ATOM 2910 C CA . ASP B 1 66 ? -7.117 -26.781 -17.969 1 95.31 66 ASP B CA 1
ATOM 2911 C C . ASP B 1 66 ? -6.57 -28.203 -17.938 1 95.31 66 ASP B C 1
ATOM 2913 O O . ASP B 1 66 ? -5.367 -28.422 -18.078 1 95.31 66 ASP B O 1
ATOM 2917 N N . PRO B 1 67 ? -7.453 -29.188 -17.875 1 92.88 67 PRO B N 1
ATOM 2918 C CA . PRO B 1 67 ? -6.992 -30.578 -17.719 1 92.88 67 PRO B CA 1
ATOM 2919 C C . PRO B 1 67 ? -6.141 -31.047 -18.891 1 92.88 67 PRO B C 1
ATOM 2921 O O . PRO B 1 67 ? -5.211 -31.844 -18.703 1 92.88 67 PRO B O 1
ATOM 2924 N N . ASP B 1 68 ? -6.359 -30.562 -20.125 1 93.25 68 ASP B N 1
ATOM 2925 C CA . ASP B 1 68 ? -5.648 -31.094 -21.281 1 93.25 68 ASP B CA 1
ATOM 2926 C C . ASP B 1 68 ? -4.566 -30.125 -21.75 1 93.25 68 ASP B C 1
ATOM 2928 O O . ASP B 1 68 ? -3.889 -30.391 -22.75 1 93.25 68 ASP B O 1
ATOM 2932 N N . GLY B 1 69 ? -4.449 -29.016 -21.125 1 95.56 69 GLY B N 1
ATOM 2933 C CA . GLY B 1 69 ? -3.379 -28.062 -21.422 1 95.56 69 GLY B CA 1
ATOM 2934 C C . GLY B 1 69 ? -3.682 -27.156 -22.594 1 95.56 69 GLY B C 1
ATOM 2935 O O . GLY B 1 69 ? -2.848 -26.344 -22.984 1 95.56 69 GLY B O 1
ATOM 2936 N N . GLN B 1 70 ? -4.867 -27.203 -23.125 1 97.06 70 GLN B N 1
ATOM 2937 C CA . GLN B 1 70 ? -5.195 -26.469 -24.344 1 97.06 70 GLN B CA 1
ATOM 2938 C C . GLN B 1 70 ? -5.301 -24.969 -24.078 1 97.06 70 GLN B C 1
ATOM 2940 O O . GLN B 1 70 ? -4.902 -24.156 -24.906 1 97.06 70 GLN B O 1
ATOM 2945 N N . ALA B 1 71 ? -5.902 -24.656 -22.984 1 98 71 ALA B N 1
ATOM 2946 C CA . ALA B 1 71 ? -6.062 -23.234 -22.656 1 98 71 ALA B CA 1
ATOM 2947 C C . ALA B 1 71 ? -4.707 -22.547 -22.562 1 98 71 ALA B C 1
ATOM 2949 O O . ALA B 1 71 ? -4.508 -21.469 -23.125 1 98 71 ALA B O 1
ATOM 2950 N N . ILE B 1 72 ? -3.771 -23.141 -21.844 1 98.38 72 ILE B N 1
ATOM 2951 C CA . ILE B 1 72 ? -2.453 -22.547 -21.656 1 98.38 72 ILE B CA 1
ATOM 2952 C C . ILE B 1 72 ? -1.7 -22.516 -22.984 1 98.38 72 ILE B C 1
ATOM 2954 O O . ILE B 1 72 ? -0.979 -21.547 -23.266 1 98.38 72 ILE B O 1
ATOM 2958 N N . GLN B 1 73 ? -1.847 -23.531 -23.781 1 97.75 73 GLN B N 1
ATOM 2959 C CA . GLN B 1 73 ? -1.207 -23.547 -25.094 1 97.75 73 GLN B CA 1
ATOM 2960 C C . GLN B 1 73 ? -1.695 -22.375 -25.953 1 97.75 73 GLN B C 1
ATOM 2962 O O . GLN B 1 73 ? -0.902 -21.734 -26.641 1 97.75 73 GLN B O 1
ATOM 2967 N N . LYS B 1 74 ? -2.971 -22.188 -25.922 1 97.38 74 LYS B N 1
ATOM 2968 C CA . LYS B 1 74 ? -3.529 -21.062 -26.672 1 97.38 74 LYS B CA 1
ATOM 2969 C C . LYS B 1 74 ? -2.969 -19.734 -26.156 1 97.38 74 LYS B C 1
ATOM 2971 O O . LYS B 1 74 ? -2.629 -18.859 -26.938 1 97.38 74 LYS B O 1
ATOM 2976 N N . LEU B 1 75 ? -2.898 -19.625 -24.875 1 97.69 75 LEU B N 1
ATOM 2977 C CA . LEU B 1 75 ? -2.357 -18.422 -24.266 1 97.69 75 LEU B CA 1
ATOM 2978 C C . LEU B 1 75 ? -0.915 -18.188 -24.703 1 97.69 75 LEU B C 1
ATOM 2980 O O . LEU B 1 75 ? -0.548 -17.078 -25.094 1 97.69 75 LEU B O 1
ATOM 2984 N N . LEU B 1 76 ? -0.12 -19.219 -24.672 1 97.69 76 LEU B N 1
ATOM 2985 C CA . LEU B 1 76 ? 1.274 -19.109 -25.094 1 97.69 76 LEU B CA 1
ATOM 2986 C C . LEU B 1 76 ? 1.373 -18.719 -26.562 1 97.69 76 LEU B C 1
ATOM 2988 O O . LEU B 1 76 ? 2.242 -17.938 -26.938 1 97.69 76 LEU B O 1
ATOM 2992 N N . SER B 1 77 ? 0.523 -19.281 -27.344 1 96.06 77 SER B N 1
ATOM 2993 C CA . SER B 1 77 ? 0.511 -18.938 -28.75 1 96.06 77 SER B CA 1
ATOM 2994 C C . SER B 1 77 ? 0.241 -17.438 -28.953 1 96.06 77 SER B C 1
ATOM 2996 O O . SER B 1 77 ? 0.882 -16.797 -29.781 1 96.06 77 SER B O 1
ATOM 2998 N N . VAL B 1 78 ? -0.675 -16.953 -28.234 1 95.25 78 VAL B N 1
ATOM 2999 C CA . VAL B 1 78 ? -1.03 -15.539 -28.328 1 95.25 78 VAL B CA 1
ATOM 3000 C C . VAL B 1 78 ? 0.146 -14.68 -27.875 1 95.25 78 VAL B C 1
ATOM 3002 O O . VAL B 1 78 ? 0.468 -13.672 -28.5 1 95.25 78 VAL B O 1
ATOM 3005 N N . LEU B 1 79 ? 0.804 -15.055 -26.812 1 96.69 79 LEU B N 1
ATOM 3006 C CA . LEU B 1 79 ? 1.917 -14.297 -26.25 1 96.69 79 LEU B CA 1
ATOM 3007 C C . LEU B 1 79 ? 3.119 -14.328 -27.188 1 96.69 79 LEU B C 1
ATOM 3009 O O . LEU B 1 79 ? 3.814 -13.32 -27.359 1 96.69 79 LEU B O 1
ATOM 3013 N N . ASN B 1 80 ? 3.363 -15.367 -27.875 1 96.06 80 ASN B N 1
ATOM 3014 C CA . ASN B 1 80 ? 4.59 -15.562 -28.641 1 96.06 80 ASN B CA 1
ATOM 3015 C C . ASN B 1 80 ? 4.414 -15.141 -30.094 1 96.06 80 ASN B C 1
ATOM 3017 O O . ASN B 1 80 ? 5.363 -15.195 -30.875 1 96.06 80 ASN B O 1
ATOM 3021 N N . ARG B 1 81 ? 3.342 -14.781 -30.516 1 89.75 81 ARG B N 1
ATOM 3022 C CA . ARG B 1 81 ? 3.131 -14.383 -31.906 1 89.75 81 ARG B CA 1
ATOM 3023 C C . ARG B 1 81 ? 3.787 -13.039 -32.188 1 89.75 81 ARG B C 1
ATOM 3025 O O . ARG B 1 81 ? 4.453 -12.867 -33.219 1 89.75 81 ARG B O 1
ATOM 3032 N N . TYR B 1 82 ? 3.654 -12 -31.328 1 72.06 82 TYR B N 1
ATOM 3033 C CA . TYR B 1 82 ? 4.098 -10.664 -31.719 1 72.06 82 TYR B CA 1
ATOM 3034 C C . TYR B 1 82 ? 4.941 -10.023 -30.625 1 72.06 82 TYR B C 1
ATOM 3036 O O . TYR B 1 82 ? 5.203 -8.82 -30.656 1 72.06 82 TYR B O 1
ATOM 3044 N N . GLU B 1 83 ? 5.406 -10.844 -29.906 1 69.31 83 GLU B N 1
ATOM 3045 C CA . GLU B 1 83 ? 6.082 -10.156 -28.812 1 69.31 83 GLU B CA 1
ATOM 3046 C C . GLU B 1 83 ? 7.598 -10.258 -28.953 1 69.31 83 GLU B C 1
ATOM 3048 O O . GLU B 1 83 ? 8.109 -11.133 -29.656 1 69.31 83 GLU B O 1
ATOM 3053 N N . GLU B 1 84 ? 8.18 -9.305 -28.391 1 83.75 84 GLU B N 1
ATOM 3054 C CA . GLU B 1 84 ? 9.633 -9.211 -28.359 1 83.75 84 GLU B CA 1
ATOM 3055 C C . GLU B 1 84 ? 10.234 -10.328 -27.516 1 83.75 84 GLU B C 1
ATOM 3057 O O . GLU B 1 84 ? 11.32 -10.836 -27.828 1 83.75 84 GLU B O 1
ATOM 3062 N N . TYR B 1 85 ? 9.414 -10.766 -26.609 1 90.94 85 TYR B N 1
ATOM 3063 C CA . TYR B 1 85 ? 9.906 -11.812 -25.719 1 90.94 85 TYR B CA 1
ATOM 3064 C C . TYR B 1 85 ? 9.25 -13.148 -26.031 1 90.94 85 TYR B C 1
ATOM 3066 O O . TYR B 1 85 ? 8.133 -13.195 -26.562 1 90.94 85 TYR B O 1
ATOM 3074 N N . 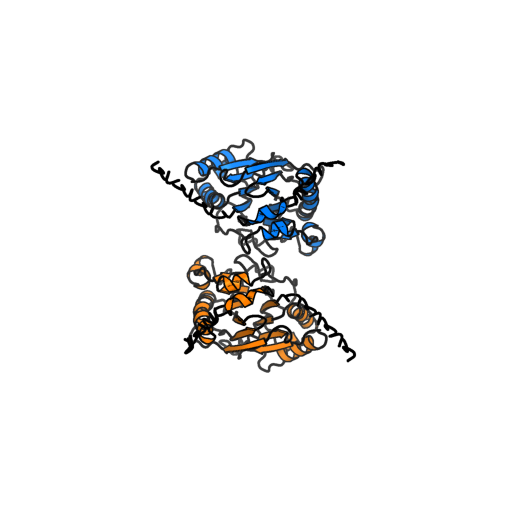ASP B 1 86 ? 10.039 -14.203 -25.734 1 95.81 86 ASP B N 1
ATOM 3075 C CA . ASP B 1 86 ? 9.492 -15.555 -25.797 1 95.81 86 ASP B CA 1
ATOM 3076 C C . ASP B 1 86 ? 9.016 -16.016 -24.422 1 95.81 86 ASP B C 1
ATOM 3078 O O . ASP B 1 86 ? 9.695 -15.797 -23.422 1 95.81 86 ASP B O 1
ATOM 3082 N N . TYR B 1 87 ? 7.863 -16.672 -24.438 1 97.81 87 TYR B N 1
ATOM 3083 C CA . TYR B 1 87 ? 7.262 -17.109 -23.188 1 97.81 87 TYR B CA 1
ATOM 3084 C C . TYR B 1 87 ? 7.191 -18.625 -23.109 1 97.81 87 TYR B C 1
ATOM 3086 O O . TYR B 1 87 ? 6.902 -19.281 -24.109 1 97.81 87 TYR B O 1
ATOM 3094 N N . GLU B 1 88 ? 7.465 -19.141 -21.922 1 98.31 88 GLU B N 1
ATOM 3095 C CA . GLU B 1 88 ? 7.242 -20.547 -21.562 1 98.31 88 GLU B CA 1
ATOM 3096 C C . GLU B 1 88 ? 6.402 -20.656 -20.297 1 98.31 88 GLU B C 1
ATOM 3098 O O . GLU B 1 88 ? 6.117 -19.656 -19.641 1 98.31 88 GLU B O 1
ATOM 3103 N N . ALA B 1 89 ? 5.902 -21.938 -20.062 1 98.69 89 ALA B N 1
ATOM 3104 C CA . ALA B 1 89 ? 5.07 -22.172 -18.891 1 98.69 89 ALA B CA 1
ATOM 3105 C C . ALA B 1 89 ? 5.5 -23.422 -18.141 1 98.69 89 ALA B C 1
ATOM 3107 O O . ALA B 1 89 ? 5.984 -24.375 -18.75 1 98.69 89 ALA B O 1
ATOM 3108 N N . VAL B 1 90 ? 5.469 -23.406 -16.828 1 98.69 90 VAL B N 1
ATOM 3109 C CA . VAL B 1 90 ? 5.488 -24.594 -15.984 1 98.69 90 VAL B CA 1
ATOM 3110 C C . VAL B 1 90 ? 4.227 -24.641 -15.125 1 98.69 90 VAL B C 1
ATOM 3112 O O . VAL B 1 90 ? 3.762 -23.609 -14.641 1 98.69 90 VAL B O 1
ATOM 3115 N N . ALA B 1 91 ? 3.637 -25.828 -15.016 1 98.5 91 ALA B N 1
ATOM 3116 C CA . ALA B 1 91 ? 2.34 -25.953 -14.352 1 98.5 91 ALA B CA 1
ATOM 3117 C C . ALA B 1 91 ? 2.361 -27.062 -13.305 1 98.5 91 ALA B C 1
ATOM 3119 O O . ALA B 1 91 ? 3.102 -28.031 -13.445 1 98.5 91 ALA B O 1
ATOM 3120 N N . SER B 1 92 ? 1.538 -26.891 -12.375 1 98.12 92 SER B N 1
ATOM 3121 C CA . SER B 1 92 ? 1.313 -27.938 -11.383 1 98.12 92 SER B CA 1
ATOM 3122 C C . SER B 1 92 ? 0.461 -29.062 -11.961 1 98.12 92 SER B C 1
ATOM 3124 O O . SER B 1 92 ? -0.029 -28.969 -13.086 1 98.12 92 SER B O 1
ATOM 3126 N N . GLU B 1 93 ? 0.401 -30.141 -11.148 1 94.94 93 GLU B N 1
ATOM 3127 C CA . GLU B 1 93 ? -0.677 -31.094 -11.398 1 94.94 93 GLU B CA 1
ATOM 3128 C C . GLU B 1 93 ? -2.041 -30.469 -11.117 1 94.94 93 GLU B C 1
ATOM 3130 O O . GLU B 1 93 ? -2.123 -29.344 -10.625 1 94.94 93 GLU B O 1
ATOM 3135 N N . SER B 1 94 ? -3.086 -31.188 -11.578 1 95.5 94 SER B N 1
ATOM 3136 C CA . SER B 1 94 ? -4.43 -30.75 -11.211 1 95.5 94 SER B CA 1
ATOM 3137 C C . SER B 1 94 ? -4.691 -30.953 -9.719 1 95.5 94 SER B C 1
ATOM 3139 O O . SER B 1 94 ? -4.469 -32.031 -9.188 1 95.5 94 SER B O 1
ATOM 3141 N N . LEU B 1 95 ? -5.113 -29.859 -9.023 1 95.25 95 LEU B N 1
ATOM 3142 C CA . LEU B 1 95 ? -5.262 -29.875 -7.574 1 95.25 95 LEU B CA 1
ATOM 3143 C C . LEU B 1 95 ? -6.672 -29.469 -7.168 1 95.25 95 LEU B C 1
ATOM 3145 O O . LEU B 1 95 ? -7.316 -28.672 -7.848 1 95.25 95 LEU B O 1
ATOM 3149 N N . GLY B 1 96 ? -7.168 -29.969 -6.082 1 92.12 96 GLY B N 1
ATOM 3150 C CA . GLY B 1 96 ? -8.492 -29.688 -5.559 1 92.12 96 GLY B CA 1
ATOM 3151 C C . GLY B 1 96 ? -9.102 -30.875 -4.812 1 92.12 96 GLY B C 1
ATOM 3152 O O . GLY B 1 96 ? -8.523 -31.953 -4.781 1 92.12 96 GLY B O 1
ATOM 3153 N N . ASN B 1 97 ? -10.25 -30.594 -4.195 1 87.31 97 ASN B N 1
ATOM 3154 C CA . ASN B 1 97 ? -10.836 -31.625 -3.357 1 87.31 97 ASN B CA 1
ATOM 3155 C C . ASN B 1 97 ? -12.008 -32.312 -4.055 1 87.31 97 ASN B C 1
ATOM 3157 O O . ASN B 1 97 ? -12.586 -33.281 -3.516 1 87.31 97 ASN B O 1
ATOM 3161 N N . SER B 1 98 ? -12.367 -31.781 -5.227 1 89.56 98 SER B N 1
ATOM 3162 C CA . SER B 1 98 ? -13.438 -32.406 -6.02 1 89.56 98 SER B CA 1
ATOM 3163 C C . SER B 1 98 ? -13.156 -32.281 -7.512 1 89.56 98 SER B C 1
ATOM 3165 O O . SER B 1 98 ? -12.391 -31.391 -7.938 1 89.56 98 SER B O 1
ATOM 3167 N N . PRO B 1 99 ? -13.734 -33.125 -8.227 1 87 99 PRO B N 1
ATOM 3168 C CA . PRO B 1 99 ? -13.508 -33.062 -9.672 1 87 99 PRO B CA 1
ATOM 3169 C C . PRO B 1 99 ? -13.891 -31.719 -10.273 1 87 99 PRO B C 1
ATOM 3171 O O . PRO B 1 99 ? -13.266 -31.266 -11.242 1 87 99 PRO B O 1
ATOM 3174 N N . ASP B 1 100 ? -14.891 -31.125 -9.648 1 86.88 100 ASP B N 1
ATOM 3175 C CA . ASP B 1 100 ? -15.398 -29.859 -10.195 1 86.88 100 ASP B CA 1
ATOM 3176 C C . ASP B 1 100 ? -14.547 -28.688 -9.734 1 86.88 100 ASP B C 1
ATOM 3178 O O . ASP B 1 100 ? -14.703 -27.562 -10.242 1 86.88 100 ASP B O 1
ATOM 3182 N N . ASP B 1 101 ? -13.555 -28.938 -8.906 1 88.75 101 ASP B N 1
ATOM 3183 C CA . ASP B 1 101 ? -12.766 -27.844 -8.336 1 88.75 101 ASP B CA 1
ATOM 3184 C C . ASP B 1 101 ? -11.281 -28 -8.672 1 88.75 101 ASP B C 1
ATOM 3186 O O . ASP B 1 101 ? -10.43 -27.375 -8.047 1 88.75 101 ASP B O 1
ATOM 3190 N N . LYS B 1 102 ? -11.047 -28.875 -9.602 1 95.31 102 LYS B N 1
ATOM 3191 C CA . LYS B 1 102 ? -9.656 -29.109 -9.953 1 95.31 102 LYS B CA 1
ATOM 3192 C C . LYS B 1 102 ? -9.07 -27.922 -10.727 1 95.31 102 LYS B C 1
ATOM 3194 O O . LYS B 1 102 ? -9.672 -27.453 -11.695 1 95.31 102 LYS B O 1
ATOM 3199 N N . GLN B 1 103 ? -7.984 -27.438 -10.266 1 97.88 103 GLN B N 1
ATOM 3200 C CA . GLN B 1 103 ? -7.324 -26.297 -10.906 1 97.88 103 GLN B CA 1
ATOM 3201 C C . GLN B 1 103 ? -5.805 -26.438 -10.82 1 97.88 103 GLN B C 1
ATOM 3203 O O . GLN B 1 103 ? -5.289 -27.344 -10.164 1 97.88 103 GLN B O 1
ATOM 3208 N N . LYS B 1 104 ? -5.102 -25.594 -11.57 1 98.44 104 LYS B N 1
ATOM 3209 C CA . LYS B 1 104 ? -3.643 -25.609 -11.641 1 98.44 104 LYS B CA 1
ATOM 3210 C C . LYS B 1 104 ? -3.055 -24.25 -11.289 1 98.44 104 LYS B C 1
ATOM 3212 O O . LYS B 1 104 ? -3.689 -23.219 -11.523 1 98.44 104 LYS B O 1
ATOM 3217 N N . TYR B 1 105 ? -1.892 -24.312 -10.68 1 98.75 105 TYR B N 1
ATOM 3218 C CA . TYR B 1 105 ? -0.962 -23.188 -10.719 1 98.75 105 TYR B CA 1
ATOM 3219 C C . TYR B 1 105 ? -0.155 -23.203 -12.016 1 98.75 105 TYR B C 1
ATOM 3221 O O . TYR B 1 105 ? 0.397 -24.219 -12.406 1 98.75 105 TYR B O 1
ATOM 3229 N N . VAL B 1 106 ? -0.062 -22.062 -12.664 1 98.94 106 VAL B N 1
ATOM 3230 C CA . VAL B 1 106 ? 0.744 -21.984 -13.875 1 98.94 106 VAL B CA 1
ATOM 3231 C C . VAL B 1 106 ? 1.657 -20.75 -13.812 1 98.94 106 VAL B C 1
ATOM 3233 O O . VAL B 1 106 ? 1.188 -19.625 -13.633 1 98.94 106 VAL B O 1
ATOM 3236 N N . PHE B 1 107 ? 2.947 -20.984 -13.922 1 98.94 107 PHE B N 1
ATOM 3237 C CA . PHE B 1 107 ? 3.893 -19.891 -14.102 1 98.94 107 PHE B CA 1
ATOM 3238 C C . PHE B 1 107 ? 4.191 -19.672 -15.578 1 98.94 107 PHE B C 1
ATOM 3240 O O . PHE B 1 107 ? 4.594 -20.594 -16.281 1 98.94 107 PHE B O 1
ATOM 3247 N N . ILE B 1 108 ? 3.928 -18.516 -16.047 1 98.75 108 ILE B N 1
ATOM 3248 C CA . ILE B 1 108 ? 4.332 -18.047 -17.359 1 98.75 108 ILE B CA 1
ATOM 3249 C C . ILE B 1 108 ? 5.512 -17.094 -17.234 1 98.75 108 ILE B C 1
ATOM 3251 O O . ILE B 1 108 ? 5.488 -16.172 -16.422 1 98.75 108 ILE B O 1
ATOM 3255 N N . TYR B 1 109 ? 6.551 -17.328 -18.047 1 98.31 109 TYR B N 1
ATOM 3256 C CA . TYR B 1 109 ? 7.734 -16.5 -17.844 1 98.31 109 TYR B CA 1
ATOM 3257 C C . TYR B 1 109 ? 8.453 -16.234 -19.156 1 98.31 109 TYR B C 1
ATOM 3259 O O . TYR B 1 109 ? 8.328 -17.016 -20.109 1 98.31 109 TYR B O 1
ATOM 3267 N N . ARG B 1 110 ? 9.18 -15.109 -19.188 1 96.88 110 ARG B N 1
ATOM 3268 C CA . ARG B 1 110 ? 10.023 -14.75 -20.328 1 96.88 110 ARG B CA 1
ATOM 3269 C C . ARG B 1 110 ? 11.359 -15.492 -20.266 1 96.88 110 ARG B C 1
ATOM 3271 O O . ARG B 1 110 ? 12.133 -15.312 -19.328 1 96.88 110 ARG B O 1
ATOM 3278 N N . VAL B 1 111 ? 11.711 -16.125 -21.312 1 96 111 VAL B N 1
ATOM 3279 C CA . VAL B 1 111 ? 12.875 -17 -21.297 1 96 111 VAL B CA 1
ATOM 3280 C C . VAL B 1 111 ? 14.156 -16.172 -21.422 1 96 111 VAL B C 1
ATOM 3282 O O . VAL B 1 111 ? 15.242 -16.656 -21.062 1 96 111 VAL B O 1
ATOM 3285 N N . GLN B 1 112 ? 14.086 -14.898 -21.906 1 93.12 112 GLN B N 1
ATOM 3286 C CA . GLN B 1 112 ? 15.266 -14.047 -22.047 1 93.12 112 GLN B CA 1
ATOM 3287 C C . GLN B 1 112 ? 15.695 -13.461 -20.703 1 93.12 112 GLN B C 1
ATOM 3289 O O . GLN B 1 112 ? 16.859 -13.109 -20.531 1 93.12 112 GLN B O 1
ATOM 3294 N N . THR B 1 113 ? 14.703 -13.508 -19.781 1 93.25 113 THR B N 1
ATOM 3295 C CA . THR B 1 113 ? 15.031 -12.758 -18.578 1 93.25 113 THR B CA 1
ATOM 3296 C C . THR B 1 113 ? 15.172 -13.695 -17.375 1 93.25 113 THR B C 1
ATOM 3298 O O . THR B 1 113 ? 15.82 -13.344 -16.391 1 93.25 113 THR B O 1
ATOM 3301 N N . VAL B 1 114 ? 14.516 -14.844 -17.438 1 95.94 114 VAL B N 1
ATOM 3302 C CA . VAL B 1 114 ? 14.578 -15.719 -16.266 1 95.94 114 VAL B CA 1
ATOM 3303 C C . VAL B 1 114 ? 14.688 -17.172 -16.719 1 95.94 114 VAL B C 1
ATOM 3305 O O . VAL B 1 114 ? 14.25 -17.531 -17.812 1 95.94 114 VAL B O 1
ATOM 3308 N N . ASN B 1 115 ? 15.352 -17.953 -15.828 1 96.69 115 ASN B N 1
ATOM 3309 C CA . ASN B 1 115 ? 15.445 -19.406 -16 1 96.69 115 ASN B CA 1
ATOM 3310 C C . ASN B 1 115 ? 14.773 -20.156 -14.859 1 96.69 115 ASN B C 1
ATOM 3312 O O . ASN B 1 115 ? 14.883 -19.75 -13.695 1 96.69 115 ASN B O 1
ATOM 3316 N N . VAL B 1 116 ? 14.07 -21.203 -15.219 1 98.5 116 VAL B N 1
ATOM 3317 C CA . VAL B 1 116 ? 13.578 -22.125 -14.203 1 98.5 116 VAL B CA 1
ATOM 3318 C C . VAL B 1 116 ? 14.664 -23.141 -13.852 1 98.5 116 VAL B C 1
ATOM 3320 O O . VAL B 1 116 ? 15.125 -23.891 -14.711 1 98.5 116 VAL B O 1
ATOM 3323 N N . THR B 1 117 ? 15.023 -23.172 -12.578 1 98.38 117 THR B N 1
ATOM 3324 C CA . THR B 1 117 ? 16.125 -24.047 -12.18 1 98.38 117 THR B CA 1
ATOM 3325 C C . THR B 1 117 ? 15.625 -25.125 -11.227 1 98.38 117 THR B C 1
ATOM 3327 O O . THR B 1 117 ? 16.391 -26 -10.812 1 98.38 117 THR B O 1
ATOM 3330 N N . GLY B 1 118 ? 14.367 -25.109 -10.836 1 98.44 118 GLY B N 1
ATOM 3331 C CA . GLY B 1 118 ? 13.789 -26.125 -9.977 1 98.44 118 GLY B CA 1
ATOM 3332 C C . GLY B 1 118 ? 12.273 -26.047 -9.906 1 98.44 118 GLY B C 1
ATOM 3333 O O . GLY B 1 118 ? 11.695 -24.969 -10.016 1 98.44 118 GLY B O 1
ATOM 3334 N N . GLN B 1 119 ? 11.641 -27.188 -9.781 1 98.56 119 GLN B N 1
ATOM 3335 C CA . GLN B 1 119 ? 10.203 -27.328 -9.562 1 98.56 119 GLN B CA 1
ATOM 3336 C C . GLN B 1 119 ? 9.922 -28.328 -8.445 1 98.56 119 GLN B C 1
ATOM 3338 O O . GLN B 1 119 ? 10.617 -29.344 -8.312 1 98.56 119 GLN B O 1
ATOM 3343 N N . TYR B 1 120 ? 8.961 -28.016 -7.676 1 98.25 120 TYR B N 1
ATOM 3344 C CA . TYR B 1 120 ? 8.617 -28.906 -6.562 1 98.25 120 TYR B CA 1
ATOM 3345 C C . TYR B 1 120 ? 7.133 -28.812 -6.23 1 98.25 120 TYR B C 1
ATOM 3347 O O . TYR B 1 120 ? 6.652 -27.766 -5.781 1 98.25 120 TYR B O 1
ATOM 3355 N N . GLN B 1 121 ? 6.422 -29.922 -6.453 1 97.5 121 GLN B N 1
ATOM 3356 C CA . GLN B 1 121 ? 5.043 -30.016 -5.988 1 97.5 121 GLN B CA 1
ATOM 3357 C C . GLN B 1 121 ? 4.988 -30.438 -4.52 1 97.5 121 GLN B C 1
ATOM 3359 O O . GLN B 1 121 ? 5.219 -31.609 -4.195 1 97.5 121 GLN B O 1
ATOM 3364 N N . TYR B 1 122 ? 4.629 -29.469 -3.699 1 96.69 122 TYR B N 1
ATOM 3365 C CA . TYR B 1 122 ? 4.555 -29.766 -2.271 1 96.69 122 TYR B CA 1
ATOM 3366 C C . TYR B 1 122 ? 3.438 -30.75 -1.973 1 96.69 122 TYR B C 1
ATOM 3368 O O . TYR B 1 122 ? 2.352 -30.672 -2.549 1 96.69 122 TYR B O 1
ATOM 3376 N N . ARG B 1 123 ? 3.779 -31.781 -1.156 1 91.19 123 ARG B N 1
ATOM 3377 C CA . ARG B 1 123 ? 2.799 -32.781 -0.751 1 91.19 123 ARG B CA 1
ATOM 3378 C C . ARG B 1 123 ? 2.742 -32.906 0.768 1 91.19 123 ARG B C 1
ATOM 3380 O O . ARG B 1 123 ? 3.779 -32.938 1.432 1 91.19 123 ARG B O 1
ATOM 3387 N N . SER B 1 124 ? 1.632 -32.5 1.211 1 80.12 124 SER B N 1
ATOM 3388 C CA . SER B 1 124 ? 1.425 -32.75 2.633 1 80.12 124 SER B CA 1
ATOM 3389 C C . SER B 1 124 ? 0.092 -33.469 2.881 1 80.12 124 SER B C 1
ATOM 3391 O O . SER B 1 124 ? -0.844 -33.312 2.09 1 80.12 124 SER B O 1
ATOM 3393 N N . GLN B 1 125 ? -0.053 -34.5 3.801 1 63 125 GLN B N 1
ATOM 3394 C CA . GLN B 1 125 ? -1.268 -35.25 4.047 1 63 125 GLN B CA 1
ATOM 3395 C C . GLN B 1 125 ? -2.445 -34.344 4.363 1 63 125 GLN B C 1
ATOM 3397 O O . GLN B 1 125 ? -3.576 -34.625 3.955 1 63 125 GLN B O 1
ATOM 3402 N N . GLN B 1 126 ? -2.449 -33.312 5.266 1 63.62 126 GLN B N 1
ATOM 3403 C CA . GLN B 1 126 ? -3.742 -32.781 5.676 1 63.62 126 GLN B CA 1
ATOM 3404 C C . GLN B 1 126 ? -3.715 -31.25 5.719 1 63.62 126 GLN B C 1
ATOM 3406 O O . GLN B 1 126 ? -4.574 -30.625 6.34 1 63.62 126 GLN B O 1
ATOM 3411 N N . SER B 1 127 ? -3.172 -30.641 4.551 1 83.25 127 SER B N 1
ATOM 3412 C CA . SER B 1 127 ? -3.23 -29.266 5.043 1 83.25 127 SER B CA 1
ATOM 3413 C C . SER B 1 127 ? -3.695 -28.312 3.953 1 83.25 127 SER B C 1
ATOM 3415 O O . SER B 1 127 ? -4.414 -27.344 4.23 1 83.25 127 SER B O 1
ATOM 3417 N N . PHE B 1 128 ? -3.504 -28.609 2.756 1 95.69 128 PHE B N 1
ATOM 3418 C CA . PHE B 1 128 ? -3.939 -27.688 1.705 1 95.69 128 PHE B CA 1
ATOM 3419 C C . PHE B 1 128 ? -5.004 -28.344 0.831 1 95.69 128 PHE B C 1
ATOM 3421 O O . PHE B 1 128 ? -4.926 -29.531 0.534 1 95.69 128 PHE B O 1
ATOM 3428 N N . VAL B 1 129 ? -6.023 -27.641 0.474 1 95.44 129 VAL B N 1
ATOM 3429 C CA . VAL B 1 129 ? -6.93 -28.094 -0.572 1 95.44 129 VAL B CA 1
ATOM 3430 C C . VAL B 1 129 ? -6.199 -28.141 -1.911 1 95.44 129 VAL B C 1
ATOM 3432 O O . VAL B 1 129 ? -6.367 -29.078 -2.693 1 95.44 129 VAL B O 1
ATOM 3435 N N . ARG B 1 130 ? -5.391 -27.156 -2.137 1 96.56 130 ARG B N 1
ATOM 3436 C CA . ARG B 1 130 ? -4.504 -27.062 -3.291 1 96.56 130 ARG B CA 1
ATOM 3437 C C . ARG B 1 130 ? -3.066 -26.797 -2.854 1 96.56 130 ARG B C 1
ATOM 3439 O O . ARG B 1 130 ? -2.697 -25.641 -2.586 1 96.56 130 ARG B O 1
ATOM 3446 N N . GLU B 1 131 ? -2.256 -27.828 -2.896 1 96.94 131 GLU B N 1
ATOM 3447 C CA . GLU B 1 131 ? -0.884 -27.719 -2.408 1 96.94 131 GLU B CA 1
ATOM 3448 C C . GLU B 1 131 ? -0.047 -26.812 -3.303 1 96.94 131 GLU B C 1
ATOM 3450 O O . GLU B 1 131 ? -0.222 -26.797 -4.523 1 96.94 131 GLU B O 1
ATOM 3455 N N . PRO B 1 132 ? 0.918 -26.094 -2.713 1 98.12 132 PRO B N 1
ATOM 3456 C CA . PRO B 1 132 ? 1.772 -25.203 -3.496 1 98.12 132 PRO B CA 1
ATOM 3457 C C . PRO B 1 132 ? 2.607 -25.953 -4.535 1 98.12 132 PRO B C 1
ATOM 3459 O O . PRO B 1 132 ? 3.082 -27.062 -4.277 1 98.12 132 PRO B O 1
ATOM 3462 N N . PHE B 1 133 ? 2.695 -25.406 -5.723 1 98.56 133 PHE B N 1
ATOM 3463 C CA . PHE B 1 133 ? 3.641 -25.797 -6.762 1 98.56 133 PHE B CA 1
ATOM 3464 C C . PHE B 1 133 ? 4.824 -24.828 -6.801 1 98.56 133 PHE B C 1
ATOM 3466 O O . PHE B 1 133 ? 4.781 -23.812 -7.484 1 98.56 133 PHE B O 1
ATOM 3473 N N . VAL B 1 134 ? 5.879 -25.203 -6.145 1 98.88 134 VAL B N 1
ATOM 3474 C CA . VAL B 1 134 ? 6.996 -24.312 -5.875 1 98.88 134 VAL B CA 1
ATOM 3475 C C . VAL B 1 134 ? 7.969 -24.328 -7.055 1 98.88 134 VAL B C 1
ATOM 3477 O O . VAL B 1 134 ? 8.297 -25.391 -7.582 1 98.88 134 VAL B O 1
ATOM 3480 N N . VAL B 1 135 ? 8.398 -23.125 -7.48 1 98.94 135 VAL B N 1
ATOM 3481 C CA . VAL B 1 135 ? 9.32 -23.016 -8.602 1 98.94 135 VAL B CA 1
ATOM 3482 C C . VAL B 1 135 ? 10.516 -22.156 -8.219 1 98.94 135 VAL B C 1
ATOM 3484 O O . VAL B 1 135 ? 10.352 -21.109 -7.586 1 98.94 135 VAL B O 1
ATOM 3487 N N . ARG B 1 136 ? 11.672 -22.594 -8.508 1 98.75 136 ARG B N 1
ATOM 3488 C CA . ARG B 1 136 ? 12.906 -21.844 -8.32 1 98.75 136 ARG B CA 1
ATOM 3489 C C . ARG B 1 136 ? 13.336 -21.172 -9.617 1 98.75 136 ARG B C 1
ATOM 3491 O O . ARG B 1 136 ? 13.414 -21.812 -10.664 1 98.75 136 ARG B O 1
ATOM 3498 N N . PHE B 1 137 ? 13.57 -19.906 -9.523 1 98.06 137 PHE B N 1
ATOM 3499 C CA . PHE B 1 137 ? 13.945 -19.094 -10.68 1 98.06 137 PHE B CA 1
ATOM 3500 C C . PHE B 1 137 ? 15.336 -18.5 -10.5 1 98.06 137 PHE B C 1
ATOM 3502 O O . PHE B 1 137 ? 15.805 -18.328 -9.367 1 98.06 137 PHE B O 1
ATOM 3509 N N . GLN B 1 138 ? 15.938 -18.25 -11.664 1 95.12 138 GLN B N 1
ATOM 3510 C CA . GLN B 1 138 ? 17.266 -17.625 -11.656 1 95.12 138 GLN B CA 1
ATOM 3511 C C . GLN B 1 138 ? 17.344 -16.5 -12.672 1 95.12 138 GLN B C 1
ATOM 3513 O O . GLN B 1 138 ? 16.922 -16.656 -13.82 1 95.12 138 GLN B O 1
ATOM 3518 N N . THR B 1 139 ? 17.672 -15.391 -12.266 1 90.44 139 THR B N 1
ATOM 3519 C CA . THR B 1 139 ? 18.141 -14.312 -13.133 1 90.44 139 THR B CA 1
ATOM 3520 C C . THR B 1 139 ? 19.609 -14.008 -12.852 1 90.44 139 THR B C 1
ATOM 3522 O O . THR B 1 139 ? 20.469 -14.867 -13.023 1 90.44 139 THR B O 1
ATOM 3525 N N . ILE B 1 140 ? 20.031 -12.883 -12.086 1 77.19 140 ILE B N 1
ATOM 3526 C CA . ILE B 1 140 ? 21.375 -12.695 -11.562 1 77.19 140 ILE B CA 1
ATOM 3527 C C . ILE B 1 140 ? 21.547 -13.508 -10.281 1 77.19 140 ILE B C 1
ATOM 3529 O O . ILE B 1 140 ? 22.562 -14.195 -10.109 1 77.19 140 ILE B O 1
ATOM 3533 N N . GLY B 1 141 ? 20.531 -13.641 -9.539 1 88.38 141 GLY B N 1
ATOM 3534 C CA . GLY B 1 141 ? 20.438 -14.5 -8.367 1 88.38 141 GLY B CA 1
ATOM 3535 C C . GLY B 1 141 ? 19.25 -15.453 -8.43 1 88.38 141 GLY B C 1
ATOM 3536 O O . GLY B 1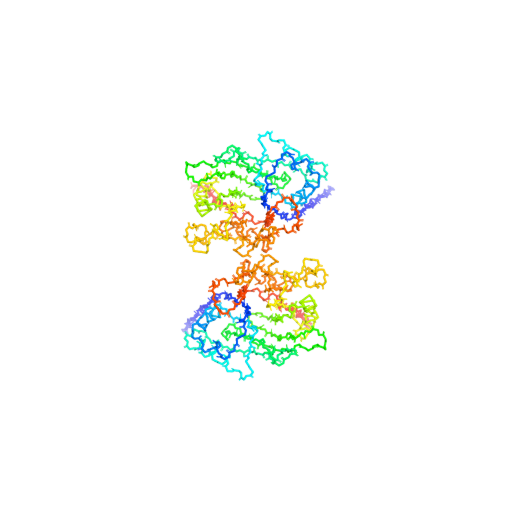 141 ? 18.453 -15.398 -9.367 1 88.38 141 GLY B O 1
ATOM 3537 N N . GLU B 1 142 ? 19.25 -16.422 -7.449 1 95.5 142 GLU B N 1
ATOM 3538 C CA . GLU B 1 142 ? 18.172 -17.406 -7.41 1 95.5 142 GLU B CA 1
ATOM 3539 C C . GLU B 1 142 ? 17.141 -17.062 -6.332 1 95.5 142 GLU B C 1
ATOM 3541 O O . GLU B 1 142 ? 17.5 -16.578 -5.254 1 95.5 142 GLU B O 1
ATOM 3546 N N . PHE B 1 143 ? 15.922 -17.312 -6.645 1 97.81 143 PHE B N 1
ATOM 3547 C CA . PHE B 1 143 ? 14.844 -17.125 -5.676 1 97.81 143 PHE B CA 1
ATOM 3548 C C . PHE B 1 143 ? 13.727 -18.125 -5.91 1 97.81 143 PHE B C 1
ATOM 3550 O O . PHE B 1 143 ? 13.664 -18.781 -6.961 1 97.81 143 PHE B O 1
ATOM 3557 N N . ILE B 1 144 ? 12.969 -18.297 -4.891 1 98.75 144 ILE B N 1
ATOM 3558 C CA . ILE B 1 144 ? 11.93 -19.312 -4.887 1 98.75 144 ILE B CA 1
ATOM 3559 C C . ILE B 1 144 ? 10.555 -18.656 -4.82 1 98.75 144 ILE B C 1
ATOM 3561 O O . ILE B 1 144 ? 10.32 -17.766 -3.998 1 98.75 144 ILE B O 1
ATOM 3565 N N . LEU B 1 145 ? 9.648 -19.031 -5.699 1 98.94 145 LEU B N 1
ATOM 3566 C CA . LEU B 1 145 ? 8.266 -18.562 -5.668 1 98.94 145 LEU B CA 1
ATOM 3567 C C . LEU B 1 145 ? 7.336 -19.672 -5.176 1 98.94 145 LEU B C 1
ATOM 3569 O O . LEU B 1 145 ? 7.363 -20.797 -5.703 1 98.94 145 LEU B O 1
ATOM 3573 N N . VAL B 1 146 ? 6.562 -19.359 -4.16 1 98.94 146 VAL B N 1
ATOM 3574 C CA . VAL B 1 146 ? 5.613 -20.297 -3.562 1 98.94 146 VAL B CA 1
ATOM 3575 C C . VAL B 1 146 ? 4.191 -19.75 -3.713 1 98.94 146 VAL B C 1
ATOM 3577 O O . VAL B 1 146 ? 3.791 -18.844 -2.992 1 98.94 146 VAL B O 1
ATOM 3580 N N . PRO B 1 147 ? 3.41 -20.359 -4.574 1 98.88 147 PRO B N 1
ATOM 3581 C CA . PRO B 1 147 ? 2.035 -19.891 -4.746 1 98.88 147 PRO B CA 1
ATOM 3582 C C . PRO B 1 147 ? 1.076 -20.469 -3.711 1 98.88 147 PRO B C 1
ATOM 3584 O O . PRO B 1 147 ? 1.354 -21.531 -3.131 1 98.88 147 PRO B O 1
ATOM 3587 N N . LEU B 1 148 ? 0.011 -19.734 -3.436 1 98.75 148 LEU B N 1
ATOM 3588 C CA . LEU B 1 148 ? -1.113 -20.266 -2.672 1 98.75 148 LEU B CA 1
ATOM 3589 C C . LEU B 1 148 ? -2.438 -19.766 -3.236 1 98.75 148 LEU B C 1
ATOM 3591 O O . LEU B 1 148 ? -2.574 -18.578 -3.551 1 98.75 148 LEU B O 1
ATOM 3595 N N . HIS B 1 149 ? -3.281 -20.609 -3.521 1 98.56 149 HIS B N 1
ATOM 3596 C CA . HIS B 1 149 ? -4.707 -20.359 -3.684 1 98.56 149 HIS B CA 1
ATOM 3597 C C . HIS B 1 149 ? -5.523 -21.094 -2.621 1 98.56 149 HIS B C 1
ATOM 3599 O O . HIS B 1 149 ? -5.941 -22.234 -2.83 1 98.56 149 HIS B O 1
ATOM 3605 N N . SER B 1 150 ? -5.777 -20.422 -1.558 1 98.06 150 SER B N 1
ATOM 3606 C CA . SER B 1 150 ? -6.391 -21.078 -0.406 1 98.06 150 SER B CA 1
ATOM 3607 C C . SER B 1 150 ? -7.891 -21.266 -0.616 1 98.06 150 SER B C 1
ATOM 3609 O O . SER B 1 150 ? -8.508 -20.547 -1.403 1 98.06 150 SER B O 1
ATOM 3611 N N . GLU B 1 151 ? -8.359 -22.328 0.02 1 96.69 151 GLU B N 1
ATOM 3612 C CA . GLU B 1 151 ? -9.805 -22.422 0.228 1 96.69 151 GLU B CA 1
ATOM 3613 C C . GLU B 1 151 ? -10.289 -21.391 1.239 1 96.69 151 GLU B C 1
ATOM 3615 O O . GLU B 1 151 ? -9.789 -21.344 2.367 1 96.69 151 GLU B O 1
ATOM 3620 N N . PRO B 1 152 ? -11.273 -20.594 0.823 1 96.69 152 PRO B N 1
ATOM 3621 C CA . PRO B 1 152 ? -11.68 -19.469 1.679 1 96.69 152 PRO B CA 1
ATOM 3622 C C . PRO B 1 152 ? -11.945 -19.891 3.119 1 96.69 152 PRO B C 1
ATOM 3624 O O . PRO B 1 152 ? -11.461 -19.266 4.059 1 96.69 152 PRO B O 1
ATOM 3627 N N . SER B 1 153 ? -12.656 -21.047 3.35 1 95.94 153 SER B N 1
ATOM 3628 C CA . SER B 1 153 ? -13.031 -21.484 4.688 1 95.94 153 SER B CA 1
ATOM 3629 C C . SER B 1 153 ? -11.828 -22.031 5.449 1 95.94 153 SER B C 1
ATOM 3631 O O . SER B 1 153 ? -11.898 -22.234 6.664 1 95.94 153 SER B O 1
ATOM 3633 N N . LYS B 1 154 ? -10.734 -22.203 4.766 1 96.88 154 LYS B N 1
ATOM 3634 C CA . LYS B 1 154 ? -9.531 -22.766 5.379 1 96.88 154 LYS B CA 1
ATOM 3635 C C . LYS B 1 154 ? -8.352 -21.812 5.258 1 96.88 154 LYS B C 1
ATOM 3637 O O . LYS B 1 154 ? -7.199 -22.219 5.426 1 96.88 154 LYS B O 1
ATOM 3642 N N . ALA B 1 155 ? -8.617 -20.609 4.961 1 98.38 155 ALA B N 1
ATOM 3643 C CA . ALA B 1 155 ? -7.57 -19.656 4.633 1 98.38 155 ALA B CA 1
ATOM 3644 C C . ALA B 1 155 ? -6.562 -19.531 5.773 1 98.38 155 ALA B C 1
ATOM 3646 O O . ALA B 1 155 ? -5.352 -19.594 5.547 1 98.38 155 ALA B O 1
ATOM 3647 N N . VAL B 1 156 ? -7.008 -19.406 7.016 1 98.44 156 VAL B N 1
ATOM 3648 C CA . VAL B 1 156 ? -6.125 -19.234 8.164 1 98.44 156 VAL B CA 1
ATOM 3649 C C . VAL B 1 156 ? -5.172 -20.422 8.273 1 98.44 156 VAL B C 1
ATOM 3651 O O . VAL B 1 156 ? -3.959 -20.234 8.391 1 98.44 156 VAL B O 1
ATOM 3654 N N . GLN B 1 157 ? -5.695 -21.594 8.188 1 97.44 157 GLN B N 1
ATOM 3655 C CA . GLN B 1 157 ? -4.91 -22.812 8.328 1 97.44 157 GLN B CA 1
ATOM 3656 C C . GLN B 1 157 ? -3.908 -22.953 7.18 1 97.44 157 GLN B C 1
ATOM 3658 O O . GLN B 1 157 ? -2.744 -23.297 7.406 1 97.44 157 GLN B O 1
ATOM 3663 N N . GLU B 1 158 ? -4.379 -22.719 6.008 1 98.19 158 GLU B N 1
ATOM 3664 C CA . GLU B 1 158 ? -3.52 -22.922 4.84 1 98.19 158 GLU B CA 1
ATOM 3665 C C . GLU B 1 158 ? -2.408 -21.875 4.793 1 98.19 158 GLU B C 1
ATOM 3667 O O . GLU B 1 158 ? -1.263 -22.188 4.469 1 98.19 158 GLU B O 1
ATOM 3672 N N . ILE B 1 159 ? -2.748 -20.625 5.102 1 98.69 159 ILE B N 1
ATOM 3673 C CA . ILE B 1 159 ? -1.704 -19.609 5.141 1 98.69 159 ILE B CA 1
ATOM 3674 C C . ILE B 1 159 ? -0.679 -19.953 6.219 1 98.69 159 ILE B C 1
ATOM 3676 O O . ILE B 1 159 ? 0.527 -19.812 6.008 1 98.69 159 ILE B O 1
ATOM 3680 N N . ASN B 1 160 ? -1.112 -20.422 7.355 1 98.25 160 ASN B N 1
ATOM 3681 C CA . ASN B 1 160 ? -0.181 -20.812 8.406 1 98.25 160 ASN B CA 1
ATOM 3682 C C . ASN B 1 160 ? 0.751 -21.938 7.938 1 98.25 160 ASN B C 1
ATOM 3684 O O . ASN B 1 160 ? 1.938 -21.938 8.266 1 98.25 160 ASN B O 1
ATOM 3688 N N . LYS B 1 161 ? 0.237 -22.812 7.184 1 97.88 161 LYS B N 1
ATOM 3689 C CA . LYS B 1 161 ? 1.003 -23.969 6.723 1 97.88 161 LYS B CA 1
ATOM 3690 C C . LYS B 1 161 ? 2.094 -23.547 5.742 1 97.88 161 LYS B C 1
ATOM 3692 O O . LYS B 1 161 ? 3.025 -24.312 5.477 1 97.88 161 LYS B O 1
ATOM 3697 N N . LEU B 1 162 ? 1.995 -22.359 5.168 1 98.25 162 LEU B N 1
ATOM 3698 C CA . LEU B 1 162 ? 3.033 -21.875 4.27 1 98.25 162 LEU B CA 1
ATOM 3699 C C . LEU B 1 162 ? 4.383 -21.828 4.977 1 98.25 162 LEU B C 1
ATOM 3701 O O . LEU B 1 162 ? 5.43 -21.953 4.332 1 98.25 162 LEU B O 1
ATOM 3705 N N . TYR B 1 163 ? 4.391 -21.641 6.285 1 98.19 163 TYR B N 1
ATOM 3706 C CA . TYR B 1 163 ? 5.656 -21.641 7.008 1 98.19 163 TYR B CA 1
ATOM 3707 C C . TYR B 1 163 ? 6.359 -22.984 6.879 1 98.19 163 TYR B C 1
ATOM 3709 O O . TYR B 1 163 ? 7.582 -23.047 6.734 1 98.19 163 TYR B O 1
ATOM 3717 N N . ASP B 1 164 ? 5.605 -24.047 6.938 1 97.44 164 ASP B N 1
ATOM 3718 C CA . ASP B 1 164 ? 6.191 -25.375 6.762 1 97.44 164 ASP B CA 1
ATOM 3719 C C . ASP B 1 164 ? 6.742 -25.547 5.352 1 97.44 164 ASP B C 1
ATOM 3721 O O . ASP B 1 164 ? 7.789 -26.172 5.16 1 97.44 164 ASP B O 1
ATOM 3725 N N . VAL B 1 165 ? 6.027 -25.047 4.391 1 98.19 165 VAL B N 1
ATOM 3726 C CA . VAL B 1 165 ? 6.531 -25.078 3.021 1 98.19 165 VAL B CA 1
ATOM 3727 C C . VAL B 1 165 ? 7.859 -24.328 2.939 1 98.19 165 VAL B C 1
ATOM 3729 O O . VAL B 1 165 ? 8.82 -24.812 2.334 1 98.19 165 VAL B O 1
ATOM 3732 N N . PHE B 1 166 ? 7.891 -23.156 3.555 1 98.62 166 PHE B N 1
ATOM 3733 C CA . PHE B 1 166 ? 9.109 -22.359 3.596 1 98.62 166 PHE B CA 1
ATOM 3734 C C . PHE B 1 166 ? 10.281 -23.172 4.117 1 98.62 166 PHE B C 1
ATOM 3736 O O . PHE B 1 166 ? 11.344 -23.219 3.498 1 98.62 166 PHE B O 1
ATOM 3743 N N . VAL B 1 167 ? 10.086 -23.781 5.258 1 98.12 167 VAL B N 1
ATOM 3744 C CA . VAL B 1 167 ? 11.148 -24.547 5.898 1 98.12 167 VAL B CA 1
ATOM 3745 C C . VAL B 1 167 ? 11.617 -25.656 4.961 1 98.12 167 VAL B C 1
ATOM 3747 O O . VAL B 1 167 ? 12.82 -25.844 4.75 1 98.12 167 VAL B O 1
ATOM 3750 N N . GLU B 1 168 ? 10.695 -26.312 4.355 1 97.56 168 GLU B N 1
ATOM 3751 C CA . GLU B 1 168 ? 11.023 -27.453 3.514 1 97.56 168 GLU B CA 1
ATOM 3752 C C . GLU B 1 168 ? 11.766 -27.031 2.254 1 97.56 168 GLU B C 1
ATOM 3754 O O . GLU B 1 168 ? 12.805 -27.594 1.914 1 97.56 168 GLU B O 1
ATOM 3759 N N . VAL B 1 169 ? 11.289 -26.016 1.582 1 98.19 169 VAL B N 1
ATOM 3760 C CA . VAL B 1 169 ? 11.875 -25.672 0.292 1 98.19 169 VAL B CA 1
ATOM 3761 C C . VAL B 1 169 ? 13.203 -24.938 0.506 1 98.19 169 VAL B C 1
ATOM 3763 O O . VAL B 1 169 ? 14.109 -25.047 -0.325 1 98.19 169 VAL B O 1
ATOM 3766 N N . SER B 1 170 ? 13.281 -24.172 1.579 1 98.56 170 SER B N 1
ATOM 3767 C CA . SER B 1 170 ? 14.555 -23.531 1.896 1 98.56 170 SER B CA 1
ATOM 3768 C C . SER B 1 170 ? 15.648 -24.562 2.145 1 98.56 170 SER B C 1
ATOM 3770 O O . SER B 1 170 ? 16.781 -24.391 1.718 1 98.56 170 SER B O 1
ATOM 3772 N N . LYS B 1 171 ? 15.281 -25.594 2.818 1 98.31 171 LYS B N 1
ATOM 3773 C CA . LYS B 1 171 ? 16.219 -26.688 3.043 1 98.31 171 LYS B CA 1
ATOM 3774 C C . LYS B 1 171 ? 16.547 -27.406 1.74 1 98.31 171 LYS B C 1
ATOM 3776 O O . LYS B 1 171 ? 17.703 -27.672 1.437 1 98.31 171 LYS B O 1
ATOM 3781 N N . LYS B 1 172 ? 15.555 -27.734 0.974 1 98 172 LYS B N 1
ATOM 3782 C CA . LYS B 1 172 ? 15.688 -28.484 -0.272 1 98 172 LYS B CA 1
ATOM 3783 C C . LYS B 1 172 ? 16.672 -27.812 -1.218 1 98 172 LYS B C 1
ATOM 3785 O O . LYS B 1 172 ? 17.5 -28.484 -1.854 1 98 172 LYS B O 1
ATOM 3790 N N . TRP B 1 173 ? 16.609 -26.484 -1.281 1 98.25 173 TRP B N 1
ATOM 3791 C CA . TRP B 1 173 ? 17.406 -25.797 -2.285 1 98.25 173 TRP B CA 1
ATOM 3792 C C . TRP B 1 173 ? 18.469 -24.922 -1.627 1 98.25 173 TRP B C 1
ATOM 3794 O O . TRP B 1 173 ? 19.156 -24.141 -2.301 1 98.25 173 TRP B O 1
ATOM 3804 N N . ASN B 1 174 ? 18.625 -25 -0.337 1 97.88 174 ASN B N 1
ATOM 3805 C CA . ASN B 1 174 ? 19.578 -24.203 0.417 1 97.88 174 ASN B CA 1
ATOM 3806 C C . ASN B 1 174 ? 19.5 -22.734 0.025 1 97.88 174 ASN B C 1
ATOM 3808 O O . ASN B 1 174 ? 20.516 -22.125 -0.341 1 97.88 174 ASN B O 1
ATOM 3812 N N . ASN B 1 175 ? 18.344 -22.234 0.026 1 98 175 ASN B N 1
ATOM 3813 C CA . ASN B 1 175 ? 18.016 -20.891 -0.398 1 98 175 ASN B CA 1
ATOM 3814 C C . ASN B 1 175 ? 16.859 -20.312 0.403 1 98 175 ASN B C 1
ATOM 3816 O O . ASN B 1 175 ? 15.773 -20.875 0.426 1 98 175 ASN B O 1
ATOM 3820 N N . MET B 1 176 ? 17.094 -19.125 1.056 1 98.12 176 MET B N 1
ATOM 3821 C CA . MET B 1 176 ? 16.062 -18.547 1.928 1 98.12 176 MET B CA 1
ATOM 3822 C C . MET B 1 176 ? 15.344 -17.391 1.234 1 98.12 176 MET B C 1
ATOM 3824 O O . MET B 1 176 ? 14.438 -16.781 1.812 1 98.12 176 MET B O 1
ATOM 3828 N N . ASN B 1 177 ? 15.75 -17.125 -0.045 1 97.81 177 ASN B N 1
ATOM 3829 C CA . ASN B 1 177 ? 15.047 -16.094 -0.815 1 97.81 177 ASN B CA 1
ATOM 3830 C C . ASN B 1 177 ? 13.719 -16.609 -1.354 1 97.81 177 ASN B C 1
ATOM 3832 O O . ASN B 1 177 ? 13.609 -16.953 -2.535 1 97.81 177 ASN B O 1
ATOM 3836 N N . VAL B 1 178 ? 12.742 -16.594 -0.47 1 98.81 178 VAL B N 1
ATOM 3837 C CA . VAL B 1 178 ? 11.445 -17.172 -0.791 1 98.81 178 VAL B CA 1
ATOM 3838 C C . VAL B 1 178 ? 10.391 -16.062 -0.834 1 98.81 178 VAL B C 1
ATOM 3840 O O . VAL B 1 178 ? 10.32 -15.227 0.069 1 98.81 178 VAL B O 1
ATOM 3843 N N . MET B 1 179 ? 9.633 -16.031 -1.883 1 98.88 179 MET B N 1
ATOM 3844 C CA . MET B 1 179 ? 8.469 -15.156 -2.041 1 98.88 179 MET B CA 1
ATOM 3845 C C . MET B 1 179 ? 7.191 -15.977 -2.139 1 98.88 179 MET B C 1
ATOM 3847 O O . MET B 1 179 ? 7.094 -16.891 -2.959 1 98.88 179 MET B O 1
ATOM 3851 N N . PHE B 1 180 ? 6.234 -15.711 -1.247 1 98.94 180 PHE B N 1
ATOM 3852 C CA . PHE B 1 180 ? 4.883 -16.25 -1.341 1 98.94 180 PHE B CA 1
ATOM 3853 C C . PHE B 1 180 ? 3.975 -15.281 -2.1 1 98.94 180 PHE B C 1
ATOM 3855 O O . PHE B 1 180 ? 4.059 -14.062 -1.917 1 98.94 180 PHE B O 1
ATOM 3862 N N . LEU B 1 181 ? 3.145 -15.805 -2.957 1 98.94 181 LEU B N 1
ATOM 3863 C CA . LEU B 1 181 ? 2.26 -14.906 -3.693 1 98.94 181 LEU B CA 1
ATOM 3864 C C . LEU B 1 181 ? 1.003 -15.641 -4.152 1 98.94 181 LEU B C 1
ATOM 3866 O O . LEU B 1 181 ? 1.015 -16.859 -4.309 1 98.94 181 LEU B O 1
ATOM 3870 N N . GLY B 1 182 ? -0.063 -14.922 -4.293 1 98.94 182 GLY B N 1
ATOM 3871 C CA . GLY B 1 182 ? -1.298 -15.461 -4.844 1 98.94 182 GLY B CA 1
ATOM 3872 C C . GLY B 1 182 ? -2.525 -15.07 -4.043 1 98.94 182 GLY B C 1
ATOM 3873 O O . GLY B 1 182 ? -2.492 -14.109 -3.273 1 98.94 182 GLY B O 1
ATOM 3874 N N . ASP B 1 183 ? -3.613 -15.781 -4.336 1 98.88 183 ASP B N 1
ATOM 3875 C CA . ASP B 1 183 ? -4.895 -15.555 -3.674 1 98.88 183 ASP B CA 1
ATOM 3876 C C . ASP B 1 183 ? -4.969 -16.312 -2.35 1 98.88 183 ASP B C 1
ATOM 3878 O O . ASP B 1 183 ? -5.516 -17.422 -2.289 1 98.88 183 ASP B O 1
ATOM 3882 N N . PHE B 1 184 ? -4.598 -15.602 -1.289 1 98.88 184 PHE B N 1
ATOM 3883 C CA . PHE B 1 184 ? -4.555 -16.172 0.048 1 98.88 184 PHE B CA 1
ATOM 3884 C C . PHE B 1 184 ? -5.934 -16.141 0.697 1 98.88 184 PHE B C 1
ATOM 3886 O O . PHE B 1 184 ? -6.172 -16.828 1.697 1 98.88 184 PHE B O 1
ATOM 3893 N N . HIS B 1 185 ? -6.848 -15.367 0.14 1 98.5 185 HIS B N 1
ATOM 3894 C CA . HIS B 1 185 ? -8.078 -15.008 0.831 1 98.5 185 HIS B CA 1
ATOM 3895 C C . HIS B 1 185 ? -7.793 -14.445 2.219 1 98.5 185 HIS B C 1
ATOM 3897 O O . HIS B 1 185 ? -8.477 -14.789 3.186 1 98.5 185 HIS B O 1
ATOM 3903 N N . ALA B 1 186 ? -6.781 -13.555 2.33 1 98.44 186 ALA B N 1
ATOM 3904 C CA . ALA B 1 186 ? -6.258 -13.148 3.631 1 98.44 186 ALA B CA 1
ATOM 3905 C C . ALA B 1 186 ? -6.938 -11.875 4.125 1 98.44 186 ALA B C 1
ATOM 3907 O O . ALA B 1 186 ? -6.27 -10.938 4.562 1 98.44 186 ALA B O 1
ATOM 3908 N N . SER B 1 187 ? -8.203 -11.828 4.07 1 96 187 SER B N 1
ATOM 3909 C CA . SER B 1 187 ? -8.906 -10.617 4.492 1 96 187 SER B CA 1
ATOM 3910 C C . SER B 1 187 ? -10.391 -10.883 4.695 1 96 187 SER B C 1
ATOM 3912 O O . SER B 1 187 ? -10.883 -11.969 4.402 1 96 187 SER B O 1
ATOM 3914 N N . CYS B 1 188 ? -11.117 -9.852 5.258 1 93.56 188 CYS B N 1
ATOM 3915 C CA . CYS B 1 188 ? -12.562 -9.852 5.453 1 93.56 188 CYS B CA 1
ATOM 3916 C C . CYS B 1 188 ? -13.008 -11.062 6.27 1 93.56 188 CYS B C 1
ATOM 3918 O O . CYS B 1 188 ? -12.445 -11.336 7.336 1 93.56 188 CYS B O 1
ATOM 3920 N N . ALA B 1 189 ? -14.008 -11.812 5.797 1 94.62 189 ALA B N 1
ATOM 3921 C CA . ALA B 1 189 ? -14.617 -12.875 6.59 1 94.62 189 ALA B CA 1
ATOM 3922 C C . ALA B 1 189 ? -13.688 -14.078 6.719 1 94.62 189 ALA B C 1
ATOM 3924 O O . ALA B 1 189 ? -13.812 -14.875 7.648 1 94.62 189 ALA B O 1
ATOM 3925 N N . TYR B 1 190 ? -12.672 -14.141 5.879 1 97.75 190 TYR B N 1
ATOM 3926 C CA . TYR B 1 190 ? -11.891 -15.367 5.805 1 97.75 190 TYR B CA 1
ATOM 3927 C C . TYR B 1 190 ? -10.688 -15.305 6.734 1 97.75 190 TYR B C 1
ATOM 3929 O O . TYR B 1 190 ? -10.234 -16.328 7.254 1 97.75 190 TYR B O 1
ATOM 3937 N N . VAL B 1 191 ? -10.109 -14.141 6.883 1 97.56 191 VAL B N 1
ATOM 3938 C CA . VAL B 1 191 ? -9.031 -13.883 7.836 1 97.56 191 VAL B CA 1
ATOM 3939 C C . VAL B 1 191 ? -9.281 -12.555 8.555 1 97.56 191 VAL B C 1
ATOM 3941 O O . VAL B 1 191 ? -8.93 -11.492 8.039 1 97.56 191 VAL B O 1
ATOM 3944 N N . LYS B 1 192 ? -9.797 -12.625 9.672 1 93.69 192 LYS B N 1
ATOM 3945 C CA . LYS B 1 192 ? -10.039 -11.445 10.5 1 93.69 192 LYS B CA 1
ATOM 3946 C C . LYS B 1 192 ? -8.766 -11.023 11.234 1 93.69 192 LYS B C 1
ATOM 3948 O O . LYS B 1 192 ? -7.789 -11.766 11.273 1 93.69 192 LYS B O 1
ATOM 3953 N N . ARG B 1 193 ? -8.781 -9.781 11.742 1 90 193 ARG B N 1
ATOM 3954 C CA . ARG B 1 193 ? -7.629 -9.258 12.477 1 90 193 ARG B CA 1
ATOM 3955 C C . ARG B 1 193 ? -7.223 -10.203 13.602 1 90 193 ARG B C 1
ATOM 3957 O O . ARG B 1 193 ? -6.031 -10.445 13.812 1 90 193 ARG B O 1
ATOM 3964 N N . SER B 1 194 ? -8.141 -10.773 14.312 1 93.25 194 SER B N 1
ATOM 3965 C CA . SER B 1 194 ? -7.875 -11.648 15.445 1 93.25 194 SER B CA 1
ATOM 3966 C C . SER B 1 194 ? -7.277 -12.977 14.984 1 93.25 194 SER B C 1
ATOM 3968 O O . SER B 1 194 ? -6.641 -13.68 15.773 1 93.25 194 SER B O 1
ATOM 3970 N N . ASP B 1 195 ? -7.449 -13.305 13.727 1 97.38 195 ASP B N 1
ATOM 3971 C CA . ASP B 1 195 ? -6.945 -14.562 13.195 1 97.38 195 ASP B CA 1
ATOM 3972 C C . ASP B 1 195 ? -5.449 -14.477 12.898 1 97.38 195 ASP B C 1
ATOM 3974 O O . ASP B 1 195 ? -4.777 -15.508 12.758 1 97.38 195 ASP B O 1
ATOM 3978 N N . ARG B 1 196 ? -4.969 -13.32 12.781 1 96.25 196 ARG B N 1
ATOM 3979 C CA . ARG B 1 196 ? -3.6 -13.109 12.32 1 96.25 196 ARG B CA 1
ATOM 3980 C C . ARG B 1 196 ? -2.592 -13.688 13.305 1 96.25 196 ARG B C 1
ATOM 3982 O O . ARG B 1 196 ? -1.512 -14.133 12.914 1 96.25 196 ARG B O 1
ATOM 3989 N N . ARG B 1 197 ? -2.932 -13.781 14.539 1 96.94 197 ARG B N 1
ATOM 3990 C CA . ARG B 1 197 ? -2.053 -14.359 15.547 1 96.94 197 ARG B CA 1
ATOM 3991 C C . ARG B 1 197 ? -1.851 -15.852 15.32 1 96.94 197 ARG B C 1
ATOM 3993 O O . ARG B 1 197 ? -0.911 -16.438 15.852 1 96.94 197 ARG B O 1
ATOM 4000 N N . ASN B 1 198 ? -2.742 -16.453 14.531 1 98.31 198 ASN B N 1
ATOM 4001 C CA . ASN B 1 198 ? -2.672 -17.891 14.25 1 98.31 198 ASN B CA 1
ATOM 4002 C C . ASN B 1 198 ? -1.913 -18.172 12.953 1 98.31 198 ASN B C 1
ATOM 4004 O O . ASN B 1 198 ? -1.856 -19.312 12.492 1 98.31 198 ASN B O 1
ATOM 4008 N N . ILE B 1 199 ? -1.34 -17.219 12.391 1 98.5 199 ILE B N 1
ATOM 4009 C CA . ILE B 1 199 ? -0.593 -17.328 11.141 1 98.5 199 ILE B CA 1
ATOM 4010 C C . ILE B 1 199 ? 0.866 -16.953 11.375 1 98.5 199 ILE B C 1
ATOM 4012 O O . ILE B 1 199 ? 1.175 -15.781 11.617 1 98.5 199 ILE B O 1
ATOM 4016 N N . ARG B 1 200 ? 1.774 -17.875 11.281 1 98.69 200 ARG B N 1
ATOM 4017 C CA . ARG B 1 200 ? 3.18 -17.656 11.609 1 98.69 200 ARG B CA 1
ATOM 4018 C C . ARG B 1 200 ? 3.803 -16.594 10.711 1 98.69 200 ARG B C 1
ATOM 4020 O O . ARG B 1 200 ? 4.625 -15.797 11.164 1 98.69 200 ARG B O 1
ATOM 4027 N N . LEU B 1 201 ? 3.377 -16.531 9.438 1 98.69 201 LEU B N 1
ATOM 4028 C CA . LEU B 1 201 ? 3.93 -15.531 8.531 1 98.69 201 LEU B CA 1
ATOM 4029 C C . LEU B 1 201 ? 3.58 -14.125 8.992 1 98.69 201 LEU B C 1
ATOM 4031 O O . LEU B 1 201 ? 4.309 -13.172 8.703 1 98.69 201 LEU B O 1
ATOM 4035 N N . PHE B 1 202 ? 2.467 -13.938 9.656 1 97.56 202 PHE B N 1
ATOM 4036 C CA . PHE B 1 202 ? 2.076 -12.641 10.195 1 97.56 202 PHE B CA 1
ATOM 4037 C C . PHE B 1 202 ? 2.852 -12.328 11.469 1 97.56 202 PHE B C 1
ATOM 4039 O O . PHE B 1 202 ? 3.131 -11.164 11.766 1 97.56 202 PHE B O 1
ATOM 4046 N N . MET B 1 203 ? 3.238 -13.328 12.227 1 97.62 203 MET B N 1
ATOM 4047 C CA . MET B 1 203 ? 3.775 -13.141 13.57 1 97.62 203 MET B CA 1
ATOM 4048 C C . MET B 1 203 ? 5.293 -13.008 13.539 1 97.62 203 MET B C 1
ATOM 4050 O O . MET B 1 203 ? 5.883 -12.344 14.383 1 97.62 203 MET B O 1
ATOM 4054 N N . LYS B 1 204 ? 5.895 -13.641 12.617 1 97.88 204 LYS B N 1
ATOM 4055 C CA . LYS B 1 204 ? 7.352 -13.641 12.539 1 97.88 204 LYS B CA 1
ATOM 4056 C C . LYS B 1 204 ? 7.863 -12.438 11.75 1 97.88 204 LYS B C 1
ATOM 4058 O O . LYS B 1 204 ? 7.48 -12.242 10.594 1 97.88 204 LYS B O 1
ATOM 4063 N N . SER B 1 205 ? 8.805 -11.719 12.289 1 95.69 205 SER B N 1
ATOM 4064 C CA . SER B 1 205 ? 9.289 -10.461 11.742 1 95.69 205 SER B CA 1
ATOM 4065 C C . SER B 1 205 ? 10.141 -10.688 10.5 1 95.69 205 SER B C 1
ATOM 4067 O O . SER B 1 205 ? 10.422 -9.75 9.75 1 95.69 205 SER B O 1
ATOM 4069 N N . GLU B 1 206 ? 10.562 -11.867 10.297 1 97.94 206 GLU B N 1
ATOM 4070 C CA . GLU B 1 206 ? 11.414 -12.156 9.148 1 97.94 206 GLU B CA 1
ATOM 4071 C C . GLU B 1 206 ? 10.602 -12.195 7.855 1 97.94 206 GLU B C 1
ATOM 4073 O O . GLU B 1 206 ? 11.164 -12.273 6.762 1 97.94 206 GLU B O 1
ATOM 4078 N N . PHE B 1 207 ? 9.281 -12.18 8.016 1 98.69 207 PHE B N 1
ATOM 4079 C CA . PHE B 1 207 ? 8.438 -12.141 6.828 1 98.69 207 PHE B CA 1
ATOM 4080 C C . PHE B 1 207 ? 7.832 -10.758 6.633 1 98.69 207 PHE B C 1
ATOM 4082 O O . PHE B 1 207 ? 7.332 -10.156 7.582 1 98.69 207 PHE B O 1
ATOM 4089 N N . SER B 1 208 ? 7.922 -10.258 5.395 1 97.81 208 SER B N 1
ATOM 4090 C CA . SER B 1 208 ? 7.383 -8.945 5.051 1 97.81 208 SER B CA 1
ATOM 4091 C C . SER B 1 208 ? 6.223 -9.062 4.066 1 97.81 208 SER B C 1
ATOM 4093 O O . SER B 1 208 ? 6.391 -9.586 2.965 1 97.81 208 SER B O 1
ATOM 4095 N N . TRP B 1 209 ? 5.078 -8.625 4.516 1 97.94 209 TRP B N 1
ATOM 4096 C CA . TRP B 1 209 ? 3.902 -8.586 3.648 1 97.94 209 TRP B CA 1
ATOM 4097 C C . TRP B 1 209 ? 3.896 -7.324 2.791 1 97.94 209 TRP B C 1
ATOM 4099 O O . TRP B 1 209 ? 3.65 -6.227 3.293 1 97.94 209 TRP B O 1
ATOM 4109 N N . LEU B 1 210 ? 4.117 -7.477 1.506 1 98.06 210 LEU B N 1
ATOM 4110 C CA . LEU B 1 210 ? 4.316 -6.336 0.615 1 98.06 210 LEU B CA 1
ATOM 4111 C C . LEU B 1 210 ? 2.982 -5.773 0.144 1 98.06 210 LEU B C 1
ATOM 4113 O O . LEU B 1 210 ? 2.859 -4.566 -0.082 1 98.06 210 LEU B O 1
ATOM 4117 N N . ILE B 1 211 ? 2.004 -6.652 -0.104 1 98.12 211 ILE B N 1
ATOM 4118 C CA . ILE B 1 211 ? 0.616 -6.223 -0.232 1 98.12 211 ILE B CA 1
ATOM 4119 C C . ILE B 1 211 ? -0.047 -6.203 1.144 1 98.12 211 ILE B C 1
ATOM 4121 O O . ILE B 1 211 ? -0.263 -7.254 1.75 1 98.12 211 ILE B O 1
ATOM 4125 N N . ARG B 1 212 ? -0.468 -5.074 1.582 1 94.69 212 ARG B N 1
ATOM 4126 C CA . ARG B 1 212 ? -0.838 -4.895 2.982 1 94.69 212 ARG B CA 1
ATOM 4127 C C . ARG B 1 212 ? -2.312 -5.211 3.205 1 94.69 212 ARG B C 1
ATOM 4129 O O . ARG B 1 212 ? -3.029 -5.555 2.262 1 94.69 212 ARG B O 1
ATOM 4136 N N . ASN B 1 213 ? -2.742 -5.105 4.473 1 93.88 213 ASN B N 1
ATOM 4137 C CA . ASN B 1 213 ? -4.031 -5.629 4.91 1 93.88 213 ASN B CA 1
ATOM 4138 C C . ASN B 1 213 ? -5.188 -4.77 4.406 1 93.88 213 ASN B C 1
ATOM 4140 O O . ASN B 1 213 ? -6.336 -5.215 4.391 1 93.88 213 ASN B O 1
ATOM 4144 N N . ARG B 1 214 ? -4.887 -3.588 3.998 1 93.62 214 ARG B N 1
ATOM 4145 C CA . ARG B 1 214 ? -5.984 -2.709 3.615 1 93.62 214 ARG B CA 1
ATOM 4146 C C . ARG B 1 214 ? -5.906 -2.342 2.137 1 93.62 214 ARG B C 1
ATOM 4148 O O . ARG B 1 214 ? -6.562 -1.401 1.689 1 93.62 214 ARG B O 1
ATOM 4155 N N . GLU B 1 215 ? -5.113 -3.098 1.412 1 95.81 215 GLU B N 1
ATOM 4156 C CA . GLU B 1 215 ? -5.051 -2.949 -0.039 1 95.81 215 GLU B CA 1
ATOM 4157 C C . GLU B 1 215 ? -6.078 -3.842 -0.729 1 95.81 215 GLU B C 1
ATOM 4159 O O . GLU B 1 215 ? -5.914 -5.062 -0.781 1 95.81 215 GLU B O 1
ATOM 4164 N N . ASP B 1 216 ? -7.062 -3.23 -1.301 1 95.62 216 ASP B N 1
ATOM 4165 C CA . ASP B 1 216 ? -8.156 -3.961 -1.941 1 95.62 216 ASP B CA 1
ATOM 4166 C C . ASP B 1 216 ? -7.691 -4.598 -3.25 1 95.62 216 ASP B C 1
ATOM 4168 O O . ASP B 1 216 ? -7.234 -3.902 -4.16 1 95.62 216 ASP B O 1
ATOM 4172 N N . THR B 1 217 ? -7.848 -5.898 -3.389 1 97.12 217 THR B N 1
ATOM 4173 C CA . THR B 1 217 ? -7.426 -6.617 -4.586 1 97.12 217 THR B CA 1
ATOM 4174 C C . THR B 1 217 ? -8.633 -7.16 -5.344 1 97.12 217 THR B C 1
ATOM 4176 O O . THR B 1 217 ? -8.492 -8.008 -6.23 1 97.12 217 THR B O 1
ATOM 4179 N N . THR B 1 218 ? -9.836 -6.746 -5.02 1 95.75 218 THR B N 1
ATOM 4180 C CA . THR B 1 218 ? -11.062 -7.25 -5.621 1 95.75 218 THR B CA 1
ATOM 4181 C C . THR B 1 218 ? -11.625 -6.25 -6.629 1 95.75 218 THR B C 1
ATOM 4183 O O . THR B 1 218 ? -11.398 -5.043 -6.504 1 95.75 218 THR B O 1
ATOM 4186 N N . VAL B 1 219 ? -12.344 -6.738 -7.648 1 93.12 219 VAL B N 1
ATOM 4187 C CA . VAL B 1 219 ? -12.82 -5.926 -8.766 1 93.12 219 VAL B CA 1
ATOM 4188 C C . VAL B 1 219 ? -14.219 -5.402 -8.461 1 93.12 219 VAL B C 1
ATOM 4190 O O . VAL B 1 219 ? -14.547 -4.262 -8.797 1 93.12 219 VAL B O 1
ATOM 4193 N N . THR B 1 220 ? -15.094 -6.148 -7.789 1 84.19 220 THR B N 1
ATOM 4194 C CA . THR B 1 220 ? -16.484 -5.766 -7.602 1 84.19 220 THR B CA 1
ATOM 4195 C C . THR B 1 220 ? -16.625 -4.73 -6.488 1 84.19 220 THR B C 1
ATOM 4197 O O . THR B 1 220 ? -15.867 -4.766 -5.512 1 84.19 220 THR B O 1
ATOM 4200 N N . ASP B 1 221 ? -17.531 -3.854 -6.656 1 76.69 221 ASP B N 1
ATOM 4201 C CA . ASP B 1 221 ? -17.812 -2.826 -5.656 1 76.69 221 ASP B CA 1
ATOM 4202 C C . ASP B 1 221 ? -18.391 -3.438 -4.387 1 76.69 221 ASP B C 1
ATOM 4204 O O . ASP B 1 221 ? -18.375 -2.814 -3.32 1 76.69 221 ASP B O 1
ATOM 4208 N N . ALA B 1 222 ? -18.891 -4.613 -4.535 1 79.56 222 ALA B N 1
ATOM 4209 C CA . ALA B 1 222 ? -19.562 -5.262 -3.41 1 79.56 222 ALA B CA 1
ATOM 4210 C C . ALA B 1 222 ? -18.547 -5.832 -2.424 1 79.56 222 ALA B C 1
ATOM 4212 O O . ALA B 1 222 ? -18.875 -6.121 -1.272 1 79.56 222 ALA B O 1
ATOM 4213 N N . THR B 1 223 ? -17.328 -6 -2.922 1 86.19 223 THR B N 1
ATOM 4214 C CA . THR B 1 223 ? -16.297 -6.598 -2.092 1 86.19 223 THR B CA 1
ATOM 4215 C C . THR B 1 223 ? -15.031 -5.738 -2.104 1 86.19 223 THR B C 1
ATOM 4217 O O . THR B 1 223 ? -14.602 -5.27 -3.16 1 86.19 223 THR B O 1
ATOM 4220 N N . SER B 1 224 ? -14.547 -5.418 -0.996 1 91.69 224 SER B N 1
ATOM 4221 C CA . SER B 1 224 ? -13.258 -4.75 -0.833 1 91.69 224 SER B CA 1
ATOM 4222 C C . SER B 1 224 ? -12.367 -5.496 0.152 1 91.69 224 SER B C 1
ATOM 4224 O O . SER B 1 224 ? -12.406 -5.23 1.355 1 91.69 224 SER B O 1
ATOM 4226 N N . CYS B 1 225 ? -11.609 -6.422 -0.343 1 95.81 225 CYS B N 1
ATOM 4227 C CA . CYS B 1 225 ? -10.82 -7.328 0.486 1 95.81 225 CYS B CA 1
ATOM 4228 C C . CYS B 1 225 ? -9.406 -7.48 -0.068 1 95.81 225 CYS B C 1
ATOM 4230 O O . CYS B 1 225 ? -9.219 -7.559 -1.283 1 95.81 225 CYS B O 1
ATOM 4232 N N . ALA B 1 226 ? -8.516 -7.473 0.821 1 96.88 226 ALA B N 1
ATOM 4233 C CA . ALA B 1 226 ? -7.129 -7.766 0.456 1 96.88 226 ALA B CA 1
ATOM 4234 C C . ALA B 1 226 ? -6.883 -9.273 0.389 1 96.88 226 ALA B C 1
ATOM 4236 O O . ALA B 1 226 ? -6.133 -9.82 1.197 1 96.88 226 ALA B O 1
ATOM 4237 N N . TYR B 1 227 ? -7.336 -9.938 -0.619 1 98.5 227 TYR B N 1
ATOM 4238 C CA . TYR B 1 227 ? -7.242 -11.391 -0.734 1 98.5 227 TYR B CA 1
ATOM 4239 C C . TYR B 1 227 ? -5.863 -11.805 -1.229 1 98.5 227 TYR B C 1
ATOM 4241 O O . TYR B 1 227 ? -5.281 -12.773 -0.727 1 98.5 227 TYR B O 1
ATOM 4249 N N . ASP B 1 228 ? -5.395 -11.117 -2.256 1 98.81 228 ASP B N 1
ATOM 4250 C CA . ASP B 1 228 ? -4.145 -11.461 -2.924 1 98.81 228 ASP B CA 1
ATOM 4251 C C . ASP B 1 228 ? -2.951 -10.812 -2.225 1 98.81 228 ASP B C 1
ATOM 4253 O O . ASP B 1 228 ? -2.984 -9.617 -1.91 1 98.81 228 ASP B O 1
ATOM 4257 N N . ARG B 1 229 ? -1.929 -11.594 -1.978 1 98.88 229 ARG B N 1
ATOM 4258 C CA . ARG B 1 229 ? -0.792 -11.117 -1.2 1 98.88 229 ARG B CA 1
ATOM 4259 C C . ARG B 1 229 ? 0.525 -11.438 -1.897 1 98.88 229 ARG B C 1
ATOM 4261 O O . ARG B 1 229 ? 0.583 -12.328 -2.744 1 98.88 229 ARG B O 1
ATOM 4268 N N . ILE B 1 230 ? 1.51 -10.703 -1.597 1 98.94 230 ILE B N 1
ATOM 4269 C CA . ILE B 1 230 ? 2.922 -10.984 -1.831 1 98.94 230 ILE B CA 1
ATOM 4270 C C . ILE B 1 230 ? 3.699 -10.852 -0.524 1 98.94 230 ILE B C 1
ATOM 4272 O O . ILE B 1 230 ? 3.648 -9.805 0.131 1 98.94 230 ILE B O 1
ATOM 4276 N N . VAL B 1 231 ? 4.359 -11.914 -0.119 1 98.88 231 VAL B N 1
ATOM 4277 C CA . VAL B 1 231 ? 5.121 -11.961 1.125 1 98.88 231 VAL B CA 1
ATOM 4278 C C . VAL B 1 231 ? 6.543 -12.445 0.841 1 98.88 231 VAL B C 1
ATOM 4280 O O . VAL B 1 231 ? 6.738 -13.422 0.107 1 98.88 231 VAL B O 1
ATOM 4283 N N . VAL B 1 232 ? 7.559 -11.758 1.42 1 98.69 232 VAL B N 1
ATOM 4284 C CA . VAL B 1 232 ? 8.93 -12.188 1.177 1 98.69 232 VAL B CA 1
ATOM 4285 C C . VAL B 1 232 ? 9.617 -12.492 2.506 1 98.69 232 VAL B C 1
ATOM 4287 O O . VAL B 1 232 ? 9.273 -11.914 3.539 1 98.69 232 VAL B O 1
ATOM 4290 N N . HIS B 1 233 ? 10.609 -13.336 2.404 1 98.62 233 HIS B N 1
ATOM 4291 C CA . HIS B 1 233 ? 11.375 -13.711 3.588 1 98.62 233 HIS B CA 1
ATOM 4292 C C . HIS B 1 233 ? 12.719 -12.992 3.629 1 98.62 233 HIS B C 1
ATOM 4294 O O . HIS B 1 233 ? 13.461 -13 2.643 1 98.62 233 HIS B O 1
ATOM 4300 N N . GLY B 1 234 ? 13.039 -12.375 4.781 1 97.12 234 GLY B N 1
ATOM 4301 C CA . GLY B 1 234 ? 14.391 -11.969 5.133 1 97.12 234 GLY B CA 1
ATOM 4302 C C . GLY B 1 234 ? 14.766 -10.609 4.57 1 97.12 234 GLY B C 1
ATOM 4303 O O . GLY B 1 234 ? 14.234 -10.195 3.533 1 97.12 234 GLY B O 1
ATOM 4304 N N . GLU B 1 235 ? 15.711 -10.023 5.176 1 95.25 235 GLU B N 1
ATOM 4305 C CA . GLU B 1 235 ? 16.172 -8.695 4.797 1 95.25 235 GLU B CA 1
ATOM 4306 C C . GLU B 1 235 ? 16.859 -8.719 3.436 1 95.25 235 GLU B C 1
ATOM 4308 O O . GLU B 1 235 ? 16.688 -7.801 2.629 1 95.25 235 GLU B O 1
ATOM 4313 N N . PRO B 1 236 ? 17.609 -9.789 3.164 1 94.12 236 PRO B N 1
ATOM 4314 C CA . PRO B 1 236 ? 18.266 -9.805 1.855 1 94.12 236 PRO B CA 1
ATOM 4315 C C . PRO B 1 236 ? 17.281 -9.742 0.696 1 94.12 236 PRO B C 1
ATOM 4317 O O . PRO B 1 236 ? 17.469 -8.961 -0.24 1 94.12 236 PRO B O 1
ATOM 4320 N N . PHE B 1 237 ? 16.266 -10.555 0.752 1 96.31 237 PHE B N 1
ATOM 4321 C CA . PHE B 1 237 ? 15.289 -10.547 -0.327 1 96.31 237 PHE B CA 1
ATOM 4322 C C . PHE B 1 237 ? 14.508 -9.242 -0.333 1 96.31 237 PHE B C 1
ATOM 4324 O O . PHE B 1 237 ? 14.211 -8.695 -1.397 1 96.31 237 PHE B O 1
ATOM 4331 N N . LEU B 1 238 ? 14.148 -8.742 0.788 1 96.19 238 LEU B N 1
ATOM 4332 C CA . LEU B 1 238 ? 13.43 -7.473 0.891 1 96.19 238 LEU B CA 1
ATOM 4333 C C . LEU B 1 238 ? 14.234 -6.34 0.262 1 96.19 238 LEU B C 1
ATOM 4335 O O . LEU B 1 238 ? 13.672 -5.477 -0.416 1 96.19 238 LEU B O 1
ATOM 4339 N N . ARG B 1 239 ? 15.516 -6.363 0.47 1 93.38 239 ARG B N 1
ATOM 4340 C CA . ARG B 1 239 ? 16.375 -5.324 -0.085 1 93.38 239 ARG B CA 1
ATOM 4341 C C . ARG B 1 239 ? 16.438 -5.418 -1.605 1 93.38 239 ARG B C 1
ATOM 4343 O O . ARG B 1 239 ? 16.766 -4.441 -2.281 1 93.38 239 ARG B O 1
ATOM 4350 N N . ALA B 1 240 ? 16.125 -6.562 -2.088 1 94.81 240 ALA B N 1
ATOM 4351 C CA . ALA B 1 240 ? 16.156 -6.77 -3.533 1 94.81 240 ALA B CA 1
ATOM 4352 C C . ALA B 1 240 ? 14.875 -6.246 -4.184 1 94.81 240 ALA B C 1
ATOM 4354 O O . ALA B 1 240 ? 14.797 -6.117 -5.406 1 94.81 240 ALA B O 1
ATOM 4355 N N . ILE B 1 241 ? 13.875 -5.953 -3.383 1 96.5 241 ILE B N 1
ATOM 4356 C CA . ILE B 1 241 ? 12.617 -5.418 -3.896 1 96.5 241 ILE B CA 1
ATOM 4357 C C . ILE B 1 241 ? 12.766 -3.926 -4.18 1 96.5 241 ILE B C 1
ATOM 4359 O O . ILE B 1 241 ? 13.258 -3.174 -3.332 1 96.5 241 ILE B O 1
ATOM 4363 N N . LYS B 1 242 ? 12.422 -3.512 -5.414 1 94.75 242 LYS B N 1
ATOM 4364 C CA . LYS B 1 242 ? 12.344 -2.082 -5.699 1 94.75 242 LYS B CA 1
ATOM 4365 C C . LYS B 1 242 ? 11.32 -1.397 -4.793 1 94.75 242 LYS B C 1
ATOM 4367 O O . LYS B 1 242 ? 10.148 -1.78 -4.77 1 94.75 242 LYS B O 1
ATOM 4372 N N . PRO B 1 243 ? 11.734 -0.374 -4.035 1 92.44 243 PRO B N 1
ATOM 4373 C CA . PRO B 1 243 ? 10.805 0.29 -3.127 1 92.44 243 PRO B CA 1
ATOM 4374 C C . PRO B 1 243 ? 9.539 0.783 -3.834 1 92.44 243 PRO B C 1
ATOM 4376 O O . PRO B 1 243 ? 9.609 1.263 -4.969 1 92.44 243 PRO B O 1
ATOM 4379 N N . PHE B 1 244 ? 8.359 0.559 -3.23 1 90.56 244 PHE B N 1
ATOM 4380 C CA . PHE B 1 244 ? 7.062 1.095 -3.633 1 90.56 244 PHE B CA 1
ATOM 4381 C C . PHE B 1 244 ? 6.566 0.411 -4.902 1 90.56 244 PHE B C 1
ATOM 4383 O O . PHE B 1 244 ? 5.664 0.919 -5.574 1 90.56 244 PHE B O 1
ATOM 4390 N N . SER B 1 245 ? 7.168 -0.739 -5.188 1 94.75 245 SER B N 1
ATOM 4391 C CA . SER B 1 245 ? 6.82 -1.392 -6.445 1 94.75 245 SER B CA 1
ATOM 4392 C C . SER B 1 245 ? 5.676 -2.383 -6.258 1 94.75 245 SER B C 1
ATOM 4394 O O . SER B 1 245 ? 4.973 -2.719 -7.215 1 94.75 245 SER B O 1
ATOM 4396 N N . ALA B 1 246 ? 5.523 -2.945 -5.039 1 97.19 246 ALA B N 1
ATOM 4397 C CA . ALA B 1 246 ? 4.445 -3.9 -4.805 1 97.19 246 ALA B CA 1
ATOM 4398 C C . ALA B 1 246 ? 3.086 -3.205 -4.816 1 97.19 246 ALA B C 1
ATOM 4400 O O . ALA B 1 246 ? 2.848 -2.279 -4.039 1 97.19 246 ALA B O 1
ATOM 4401 N N . LYS B 1 247 ? 2.219 -3.652 -5.742 1 96.31 247 LYS B N 1
ATOM 4402 C CA . LYS B 1 247 ? 0.948 -2.949 -5.891 1 96.31 247 LYS B CA 1
ATOM 4403 C C . LYS B 1 247 ? -0.071 -3.809 -6.633 1 96.31 247 LYS B C 1
ATOM 4405 O O . LYS B 1 247 ? 0.27 -4.867 -7.16 1 96.31 247 LYS B O 1
ATOM 4410 N N . VAL B 1 248 ? -1.3 -3.342 -6.566 1 96.56 248 VAL B N 1
ATOM 4411 C CA . VAL B 1 248 ? -2.379 -3.887 -7.383 1 96.56 248 VAL B CA 1
ATOM 4412 C C . VAL B 1 248 ? -2.342 -3.26 -8.773 1 96.56 248 VAL B C 1
ATOM 4414 O O . VAL B 1 248 ? -2.172 -2.045 -8.914 1 96.56 248 VAL B O 1
ATOM 4417 N N . PHE B 1 249 ? -2.328 -4.023 -9.758 1 95.75 249 PHE B N 1
ATOM 4418 C CA . PHE B 1 249 ? -2.51 -3.51 -11.109 1 95.75 249 PHE B CA 1
ATOM 4419 C C . PHE B 1 249 ? -3.99 -3.42 -11.461 1 95.75 249 PHE B C 1
ATOM 4421 O O . PHE B 1 249 ? -4.613 -4.426 -11.797 1 95.75 249 PHE B O 1
ATOM 4428 N N . ASP B 1 250 ? -4.469 -2.221 -11.445 1 89.56 250 ASP B N 1
ATOM 4429 C CA . ASP B 1 250 ? -5.891 -1.971 -11.656 1 89.56 250 ASP B CA 1
ATOM 4430 C C . ASP B 1 250 ? -6.223 -1.893 -13.141 1 89.56 250 ASP B C 1
ATOM 4432 O O . ASP B 1 250 ? -6.039 -0.846 -13.773 1 89.56 250 ASP B O 1
ATOM 4436 N N . LEU B 1 251 ? -6.77 -2.963 -13.68 1 85.44 251 LEU B N 1
ATOM 4437 C CA . LEU B 1 251 ? -7.141 -3.061 -15.086 1 85.44 251 LEU B CA 1
ATOM 4438 C C . LEU B 1 251 ? -8.531 -2.48 -15.328 1 85.44 251 LEU B C 1
ATOM 4440 O O . LEU B 1 251 ? -9.031 -2.492 -16.453 1 85.44 251 LEU B O 1
ATOM 4444 N N . GLY B 1 252 ? -9.164 -1.991 -14.359 1 81.38 252 GLY B N 1
ATOM 4445 C CA . GLY B 1 252 ? -10.57 -1.632 -14.477 1 81.38 252 GLY B CA 1
ATOM 4446 C C . GLY B 1 252 ? -11.5 -2.826 -14.398 1 81.38 252 GLY B C 1
ATOM 4447 O O . GLY B 1 252 ? -11.086 -3.922 -14.016 1 81.38 252 GLY B O 1
ATOM 4448 N N . VAL B 1 253 ? -12.766 -2.49 -14.555 1 73.5 253 VAL B N 1
ATOM 4449 C CA . VAL B 1 253 ? -13.766 -3.547 -14.461 1 73.5 253 VAL B CA 1
ATOM 4450 C C . VAL B 1 253 ? -13.812 -4.332 -15.766 1 73.5 253 VAL B C 1
ATOM 4452 O O . VAL B 1 253 ? -14.414 -3.883 -16.75 1 73.5 253 VAL B O 1
ATOM 4455 N N . VAL B 1 254 ? -12.969 -5.434 -15.711 1 75.94 254 VAL B N 1
ATOM 4456 C CA . VAL B 1 254 ? -12.969 -6.348 -16.844 1 75.94 254 VAL B CA 1
ATOM 4457 C C . VAL B 1 254 ? -13.531 -7.703 -16.422 1 75.94 254 VAL B C 1
ATOM 4459 O O . VAL B 1 254 ? -13.32 -8.141 -15.289 1 75.94 254 VAL B O 1
ATOM 4462 N N . GLN B 1 255 ? -14.43 -8.25 -17.156 1 84.31 255 GLN B N 1
ATOM 4463 C CA . GLN B 1 255 ? -15.102 -9.508 -16.844 1 84.31 255 GLN B CA 1
ATOM 4464 C C . GLN B 1 255 ? -14.133 -10.68 -16.906 1 84.31 255 GLN B C 1
ATOM 4466 O O . GLN B 1 255 ? -14.531 -11.805 -17.219 1 84.31 255 GLN B O 1
ATOM 4471 N N . LEU B 1 256 ? -12.906 -10.414 -16.656 1 93.38 256 LEU B N 1
ATOM 4472 C CA . LEU B 1 256 ? -11.883 -11.453 -16.688 1 93.38 256 LEU B CA 1
ATOM 4473 C C . LEU B 1 256 ? -11.797 -12.172 -15.344 1 93.38 256 LEU B C 1
ATOM 4475 O O . LEU B 1 256 ? -11.672 -13.398 -15.297 1 93.38 256 LEU B O 1
ATOM 4479 N N . SER B 1 257 ? -11.859 -11.484 -14.312 1 96.56 257 SER B N 1
ATOM 4480 C CA . SER B 1 257 ? -11.734 -12.023 -12.961 1 96.56 257 SER B CA 1
ATOM 4481 C C . SER B 1 257 ? -12.344 -11.07 -11.93 1 96.56 257 SER B C 1
ATOM 4483 O O . SER B 1 257 ? -12.43 -9.867 -12.164 1 96.56 257 SER B O 1
ATOM 4485 N N . ASP B 1 258 ? -12.75 -11.625 -10.82 1 96.12 258 ASP B N 1
ATOM 4486 C CA . ASP B 1 258 ? -13.188 -10.789 -9.703 1 96.12 258 ASP B CA 1
ATOM 4487 C C . ASP B 1 258 ? -12 -10.383 -8.828 1 96.12 258 ASP B C 1
ATOM 4489 O O . ASP B 1 258 ? -12.18 -9.758 -7.781 1 96.12 258 ASP B O 1
ATOM 4493 N N . HIS B 1 259 ? -10.812 -10.75 -9.227 1 97.31 259 HIS B N 1
ATOM 4494 C CA . HIS B 1 259 ? -9.57 -10.305 -8.609 1 97.31 259 HIS B CA 1
ATOM 4495 C C . HIS B 1 259 ? -8.773 -9.414 -9.547 1 97.31 259 HIS B C 1
ATOM 4497 O O . HIS B 1 259 ? -8.812 -9.594 -10.766 1 97.31 259 HIS B O 1
ATOM 4503 N N . TYR B 1 260 ? -8.047 -8.477 -9 1 96.94 260 TYR B N 1
ATOM 4504 C CA . TYR B 1 260 ? -6.984 -7.789 -9.734 1 96.94 260 TYR B CA 1
ATOM 4505 C C . TYR B 1 260 ? -5.652 -8.516 -9.562 1 96.94 260 TYR B C 1
ATOM 4507 O O . TYR B 1 260 ? -5.398 -9.133 -8.523 1 96.94 260 TYR B O 1
ATOM 4515 N N . PRO B 1 261 ? -4.809 -8.438 -10.602 1 97.88 261 PRO B N 1
ATOM 4516 C CA . PRO B 1 261 ? -3.443 -8.93 -10.383 1 97.88 261 PRO B CA 1
ATOM 4517 C C . PRO B 1 261 ? -2.652 -8.055 -9.414 1 97.88 261 PRO B C 1
ATOM 4519 O O . PRO B 1 261 ? -2.92 -6.855 -9.297 1 97.88 261 PRO B O 1
ATOM 4522 N N . VAL B 1 262 ? -1.775 -8.68 -8.656 1 98.56 262 VAL B N 1
ATOM 4523 C CA . VAL B 1 262 ? -0.785 -7.965 -7.859 1 98.56 262 VAL B CA 1
ATOM 4524 C C . VAL B 1 262 ? 0.602 -8.148 -8.477 1 98.56 262 VAL B C 1
ATOM 4526 O O . VAL B 1 262 ? 0.853 -9.125 -9.18 1 98.56 262 VAL B O 1
ATOM 4529 N N . GLU B 1 263 ? 1.487 -7.145 -8.266 1 98.62 263 GLU B N 1
ATOM 4530 C CA . GLU B 1 263 ? 2.809 -7.195 -8.883 1 98.62 263 GLU B CA 1
ATOM 4531 C C . GLU B 1 263 ? 3.879 -6.637 -7.949 1 98.62 263 GLU B C 1
ATOM 4533 O O . GLU B 1 263 ? 3.562 -5.938 -6.984 1 98.62 263 GLU B O 1
ATOM 4538 N N . VAL B 1 264 ? 5.113 -6.992 -8.242 1 98.31 264 VAL B N 1
ATOM 4539 C CA . VAL B 1 264 ? 6.285 -6.477 -7.535 1 98.31 264 VAL B CA 1
ATOM 4540 C C . VAL B 1 264 ? 7.496 -6.492 -8.469 1 98.31 264 VAL B C 1
ATOM 4542 O O . VAL B 1 264 ? 7.566 -7.305 -9.391 1 98.31 264 VAL B O 1
ATOM 4545 N N . VAL B 1 265 ? 8.43 -5.578 -8.25 1 97.31 265 VAL B N 1
ATOM 4546 C CA . VAL B 1 265 ? 9.602 -5.469 -9.109 1 97.31 265 VAL B CA 1
ATOM 4547 C C . VAL B 1 265 ? 10.859 -5.773 -8.297 1 97.31 265 VAL B C 1
ATOM 4549 O O . VAL B 1 265 ? 11.039 -5.258 -7.195 1 97.31 265 VAL B O 1
ATOM 4552 N N . LEU B 1 266 ? 11.695 -6.66 -8.781 1 96.19 266 LEU B N 1
ATOM 4553 C CA . LEU B 1 266 ? 13.023 -6.914 -8.242 1 96.19 266 LEU B CA 1
ATOM 4554 C C . LEU B 1 266 ? 14.07 -6.043 -8.93 1 96.19 266 LEU B C 1
ATOM 4556 O O . LEU B 1 266 ? 14.039 -5.875 -10.156 1 96.19 266 LEU B O 1
ATOM 4560 N N . LYS B 1 267 ? 14.992 -5.516 -8.047 1 90.81 267 LYS B N 1
ATOM 4561 C CA . LYS B 1 267 ? 16.094 -4.707 -8.57 1 90.81 267 LYS B CA 1
ATOM 4562 C C . LYS B 1 267 ? 17.047 -5.559 -9.398 1 90.81 267 LYS B C 1
ATOM 4564 O O . LYS B 1 267 ? 17.156 -6.77 -9.188 1 90.81 267 LYS B O 1
ATOM 4569 N N . SER B 1 268 ? 17.734 -5.031 -10.336 1 73 268 SER B N 1
ATOM 4570 C CA . SER B 1 268 ? 18.703 -5.738 -11.18 1 73 268 SER B CA 1
ATOM 4571 C C . SER B 1 268 ? 19.891 -6.234 -10.359 1 73 268 SER B C 1
ATOM 4573 O O . SER B 1 268 ? 20.344 -7.367 -10.531 1 73 268 SER B O 1
ATOM 4575 N N . SER B 1 269 ? 20.703 -5.473 -9.562 1 57.12 269 SER B N 1
ATOM 4576 C CA . SER B 1 269 ? 22 -5.746 -8.961 1 57.12 269 SER B CA 1
ATOM 4577 C C . SER B 1 269 ? 21.859 -6.57 -7.684 1 57.12 269 SER B C 1
ATOM 4579 O O . SER B 1 269 ? 22.844 -7.09 -7.16 1 57.12 269 SER B O 1
ATOM 4581 N N . ALA B 1 270 ? 20.781 -6.629 -7.098 1 52.22 270 ALA B N 1
ATOM 4582 C CA . ALA B 1 270 ? 20.703 -6.891 -5.664 1 52.22 270 ALA B CA 1
ATOM 4583 C C . ALA B 1 270 ? 20.875 -8.375 -5.367 1 52.22 270 ALA B C 1
ATOM 4585 O O . ALA B 1 270 ? 21.219 -8.758 -4.242 1 52.22 270 ALA B O 1
ATOM 4586 N N . LEU B 1 271 ? 20.406 -9.281 -6.234 1 49.59 271 LEU B N 1
ATOM 4587 C CA . LEU B 1 271 ? 20.375 -10.641 -5.723 1 49.59 271 LEU B CA 1
ATOM 4588 C C . LEU B 1 271 ? 21.797 -11.172 -5.52 1 49.59 271 LEU B C 1
ATOM 4590 O O . LEU B 1 271 ? 21.984 -12.273 -4.988 1 49.59 271 LEU B O 1
ATOM 4594 N N . PHE B 1 272 ? 22.812 -10.375 -5.91 1 43.66 272 PHE B N 1
ATOM 4595 C CA . PHE B 1 272 ? 24.156 -10.938 -5.898 1 43.66 272 PHE B CA 1
ATOM 4596 C C . PHE B 1 272 ? 24.703 -10.992 -4.477 1 43.66 272 PHE B C 1
ATOM 4598 O O . PHE B 1 272 ? 25.828 -11.484 -4.254 1 43.66 272 PHE B O 1
ATOM 4605 N N . LEU B 1 273 ? 24.031 -10.398 -3.504 1 41.25 273 LEU B N 1
ATOM 4606 C CA . LEU B 1 273 ? 24.891 -10.328 -2.326 1 41.25 273 LEU B CA 1
ATOM 4607 C C . LEU B 1 273 ? 25.109 -11.711 -1.732 1 41.25 273 LEU B C 1
ATOM 4609 O O . LEU B 1 273 ? 25.891 -11.867 -0.787 1 41.25 273 LEU B O 1
ATOM 4613 N N . GLN B 1 274 ? 24.234 -12.586 -2.027 1 38.44 274 GLN B N 1
ATOM 4614 C CA . GLN B 1 274 ? 24.516 -13.734 -1.169 1 38.44 274 GLN B CA 1
ATOM 4615 C C . GLN B 1 274 ? 25.766 -14.469 -1.61 1 38.44 274 GLN B C 1
ATOM 4617 O O . GLN B 1 274 ? 26.359 -15.227 -0.834 1 38.44 274 GLN B O 1
ATOM 4622 N N . ALA B 1 275 ? 25.891 -14.703 -2.926 1 38 275 ALA B N 1
ATOM 4623 C CA . ALA B 1 275 ? 26.703 -15.898 -3.129 1 38 275 ALA B CA 1
ATOM 4624 C C . ALA B 1 275 ? 28.188 -15.617 -2.844 1 38 275 ALA B C 1
ATOM 4626 O O . ALA B 1 275 ? 29.047 -16.438 -3.139 1 38 275 ALA B O 1
ATOM 4627 N N . MET B 1 276 ? 28.578 -14.375 -2.645 1 35.88 276 MET B N 1
ATOM 4628 C CA . MET B 1 276 ? 30.031 -14.547 -2.658 1 35.88 276 MET B CA 1
ATOM 4629 C C . MET B 1 276 ? 30.5 -15.32 -1.425 1 35.88 276 MET B C 1
ATOM 4631 O O . MET B 1 276 ? 30.281 -14.883 -0.295 1 35.88 276 MET B O 1
ATOM 4635 N N . PRO B 1 277 ? 30.5 -16.609 -1.471 1 35.84 277 PRO B N 1
ATOM 4636 C CA . PRO B 1 277 ? 31.297 -17.234 -0.408 1 35.84 277 PRO B CA 1
ATOM 4637 C C . PRO B 1 277 ? 32.656 -16.547 -0.204 1 35.84 277 PRO B C 1
ATOM 4639 O O . PRO B 1 277 ? 33.219 -16.016 -1.155 1 35.84 277 PRO B O 1
ATOM 4642 N N . LEU B 1 278 ? 32.875 -15.859 0.861 1 35.47 278 LEU B N 1
ATOM 4643 C CA . LEU B 1 278 ? 34.219 -15.461 1.243 1 35.47 278 LEU B CA 1
ATOM 4644 C C . LEU B 1 278 ? 35.25 -16.531 0.871 1 35.47 278 LEU B C 1
ATOM 4646 O O . LEU B 1 278 ? 35.312 -17.594 1.514 1 35.47 278 LEU B O 1
ATOM 4650 N N . LEU B 1 279 ? 35.312 -16.984 -0.345 1 31.39 279 LEU B N 1
ATOM 4651 C CA . LEU B 1 279 ? 36.531 -17.734 -0.657 1 31.39 279 LEU B CA 1
ATOM 4652 C C . LEU B 1 279 ? 37.781 -17.016 -0.168 1 31.39 279 LEU B C 1
ATOM 4654 O O . LEU B 1 279 ? 38.125 -15.961 -0.698 1 31.39 279 LEU B O 1
ATOM 4658 N N . SER B 1 280 ? 37.875 -16.875 1.205 1 31.98 280 SER B N 1
ATOM 4659 C CA . SER B 1 280 ? 39.188 -16.562 1.744 1 31.98 280 SER B CA 1
ATOM 4660 C C . SER B 1 280 ? 40.25 -17.453 1.106 1 31.98 280 SER B C 1
ATOM 4662 O O . SER B 1 280 ? 40.25 -18.672 1.272 1 31.98 280 SER B O 1
ATOM 4664 N N . LEU B 1 281 ? 40.438 -17.344 -0.183 1 30.62 281 LEU B N 1
ATOM 4665 C CA . LEU B 1 281 ? 41.656 -17.875 -0.78 1 30.62 281 LEU B CA 1
ATOM 4666 C C . LEU B 1 281 ? 42.844 -17.594 0.102 1 30.62 281 LEU B C 1
ATOM 4668 O O . LEU B 1 281 ? 43.312 -16.453 0.183 1 30.62 281 LEU B O 1
ATOM 4672 N N . ILE B 1 282 ? 42.781 -18.062 1.349 1 32.66 282 ILE B N 1
ATOM 4673 C CA . ILE B 1 282 ? 44 -18.094 2.154 1 32.66 282 ILE B CA 1
ATOM 4674 C C . ILE B 1 282 ? 45.094 -18.812 1.387 1 32.66 282 ILE B C 1
ATOM 4676 O O . ILE B 1 282 ? 45.062 -20.031 1.206 1 32.66 282 ILE B O 1
ATOM 4680 N N . SER B 1 283 ? 45.281 -18.594 0.11 1 26.84 283 SER B N 1
ATOM 4681 C CA . SER B 1 283 ? 46.5 -19.188 -0.474 1 26.84 283 SER B CA 1
ATOM 4682 C C . SER B 1 283 ? 47.75 -18.797 0.296 1 26.84 283 SER B C 1
ATOM 4684 O O . SER B 1 283 ? 48.125 -17.609 0.303 1 26.84 283 SER B O 1
ATOM 4686 N N . ALA B 1 284 ? 47.844 -19.125 1.608 1 31.88 284 ALA B N 1
ATOM 4687 C CA . ALA B 1 284 ? 49.125 -19.016 2.301 1 31.88 284 ALA B CA 1
ATOM 4688 C C . ALA B 1 284 ? 50.25 -19.547 1.433 1 31.88 284 ALA B C 1
ATOM 4690 O O . ALA B 1 284 ? 50.25 -20.719 1.024 1 31.88 284 ALA B O 1
ATOM 4691 N N . SER B 1 285 ? 50.719 -18.719 0.54 1 28.62 285 SER B N 1
ATOM 4692 C CA . SER B 1 285 ? 52 -18.875 -0.152 1 28.62 285 SER B CA 1
ATOM 4693 C C . SER B 1 285 ? 53.031 -19.5 0.762 1 28.62 285 SER B C 1
ATOM 4695 O O . SER B 1 285 ? 53.312 -19 1.855 1 28.62 285 SER B O 1
ATOM 4697 N N . VAL B 1 286 ? 52.969 -20.812 0.959 1 32.62 286 VAL B N 1
ATOM 4698 C CA . VAL B 1 286 ? 54.094 -21.578 1.498 1 32.62 286 VAL B CA 1
ATOM 4699 C C . VAL B 1 286 ? 55.406 -21.078 0.888 1 32.62 286 VAL B C 1
ATOM 4701 O O . VAL B 1 286 ? 55.625 -21.219 -0.315 1 32.62 286 VAL B O 1
ATOM 4704 N N . ILE B 1 287 ? 55.812 -19.828 1.312 1 29.72 287 ILE B N 1
ATOM 4705 C CA . ILE B 1 287 ? 57.156 -19.359 1.059 1 29.72 287 ILE B CA 1
ATOM 4706 C C . ILE B 1 287 ? 58.156 -20.469 1.394 1 29.72 287 ILE B C 1
ATOM 4708 O O . ILE B 1 287 ? 58.281 -20.891 2.547 1 29.72 287 ILE B O 1
ATOM 4712 N N . VAL B 1 288 ? 58.281 -21.5 0.575 1 29.92 288 VAL B N 1
ATOM 4713 C CA . VAL B 1 288 ? 59.375 -22.438 0.536 1 29.92 288 VAL B CA 1
ATOM 4714 C C . VAL B 1 288 ? 60.719 -21.656 0.636 1 29.92 288 VAL B C 1
ATOM 4716 O O . VAL B 1 288 ? 61.062 -20.906 -0.275 1 29.92 288 VAL B O 1
ATOM 4719 N N . TRP B 1 289 ? 60.906 -21.031 1.867 1 30.84 289 TRP B N 1
ATOM 4720 C CA . TRP B 1 289 ? 62.219 -20.516 2.176 1 30.84 289 TRP B CA 1
ATOM 4721 C C . TRP B 1 289 ? 63.312 -21.531 1.839 1 30.84 289 TRP B C 1
ATOM 4723 O O . TRP B 1 289 ? 63.406 -22.562 2.504 1 30.84 289 TRP B O 1
ATOM 4733 N N . SER B 1 290 ? 63.312 -22.078 0.578 1 30.38 290 SER B N 1
ATOM 4734 C CA . SER B 1 290 ? 64.562 -22.734 0.206 1 30.38 290 SER B CA 1
ATOM 4735 C C . SER B 1 290 ? 65.75 -21.828 0.493 1 30.38 290 SER B C 1
ATOM 4737 O O . SER B 1 290 ? 66 -20.859 -0.236 1 30.38 290 SER B O 1
ATOM 4739 N N . PHE B 1 291 ? 65.812 -21.25 1.712 1 29.23 291 PHE B N 1
ATOM 4740 C CA . PHE B 1 291 ? 67.062 -20.594 1.996 1 29.23 291 PHE B CA 1
ATOM 4741 C C . PHE B 1 291 ? 68.25 -21.469 1.567 1 29.23 291 PHE B C 1
ATOM 4743 O O . PHE B 1 291 ? 68.312 -22.641 1.938 1 29.23 291 PHE B O 1
ATOM 4750 N N . LEU B 1 292 ? 69.062 -21.109 0.45 1 27.11 292 LEU B N 1
ATOM 4751 C CA . LEU B 1 292 ? 70.312 -21.156 -0.27 1 27.11 292 LEU B CA 1
ATOM 4752 C C . LEU B 1 292 ? 71.5 -21.391 0.69 1 27.11 292 LEU B C 1
ATOM 4754 O O . LEU B 1 292 ? 71.5 -20.906 1.822 1 27.11 292 LEU B O 1
ATOM 4758 N N . SER B 1 293 ? 72.438 -22.359 0.249 1 26.52 293 SER B N 1
ATOM 4759 C CA . SER B 1 293 ? 73.812 -22.875 0.383 1 26.52 293 SER B CA 1
ATOM 4760 C C . SER B 1 293 ? 74.812 -21.734 0.512 1 26.52 293 SER B C 1
ATOM 4762 O O . SER B 1 293 ? 76.062 -21.953 0.365 1 26.52 293 SER B O 1
ATOM 4764 N N . ALA B 1 294 ? 74.438 -20.5 0.301 1 22.62 294 ALA B N 1
ATOM 4765 C CA . ALA B 1 294 ? 75.688 -19.766 0.106 1 22.62 294 ALA B CA 1
ATOM 4766 C C . ALA B 1 294 ? 76.75 -20.172 1.143 1 22.62 294 ALA B C 1
ATOM 4768 O O . ALA B 1 294 ? 76.438 -20.641 2.229 1 22.62 294 ALA B O 1
ATOM 4769 N N . LEU B 1 295 ? 77.625 -19.109 1.373 1 24.11 295 LEU B N 1
ATOM 4770 C CA . LEU B 1 295 ? 78.938 -18.828 1.984 1 24.11 295 LEU B CA 1
ATOM 4771 C C . LEU B 1 295 ? 78.875 -19.062 3.49 1 24.11 295 LEU B C 1
ATOM 4773 O O . LEU B 1 295 ? 77.938 -18.688 4.152 1 24.11 295 LEU B O 1
#

Organism: Neolamprologus brichardi (NCBI:txid32507)

InterPro domains:
  IPR005135 Endonuclease/exonuclease/phosphatase [PF03372] (29-259)
  IPR016202 Deoxyribonuclease I [PIRSF000988] (10-269)
  IPR016202 Deoxyribonuclease I [PR00130] (35-64)
  IPR016202 Deoxyribonuclease I [PR00130] (140-169)
  IPR016202 Deoxyribonuclease I [PR00130] (170-199)
  IPR016202 Deoxyribonuclease I [PR00130] (200-229)
  IPR016202 Deoxyribonuclease I [SM00476] (8-267)
  IPR018057 Deoxyribonuclease I, active site [PS00919] (145-165)
  IPR036691 Endonuclease/exonuclease/phosphatase superfamily [G3DSA:3.60.10.10] (25-267)
  IPR036691 Endonuclease/exonuclease/phosphatase superfamily [SSF56219] (25-266)

Nearest PDB structures (foldseek):
  2dnj-assembly1_A-2  TM=9.611E-01  e=4.295E-32  Bos taurus
  3dni-assembly1_A-2  TM=9.628E-01  e=2.969E-31  Bos taurus
  1dnk-assembly1_A  TM=9.502E-01  e=5.772E-31  Bos taurus
  7kiu-assembly4_D  TM=9.504E-01  e=1.419E-29  Homo sapiens
  9fjy-assembly1_F  TM=9.346E-01  e=4.689E-27  Bos taurus

Solvent-accessible surface area (backbone atoms only — not comparable to full-atom values): 32575 Å² total; per-residue (Å²): 136,84,78,75,74,73,77,77,74,75,74,73,76,74,71,74,75,69,73,68,71,70,60,65,44,30,41,31,29,28,48,42,53,65,40,19,54,69,50,55,66,32,64,70,53,41,51,55,51,46,60,58,49,74,70,30,42,33,31,40,40,30,44,28,38,45,94,84,45,58,25,60,50,52,50,47,52,62,53,47,69,80,45,94,55,48,65,50,73,53,65,46,67,82,31,42,87,42,88,91,53,41,24,22,48,34,40,39,31,28,61,90,64,42,41,81,78,44,76,43,74,55,82,68,94,84,62,54,62,39,56,36,53,29,37,29,36,33,60,85,30,69,38,34,42,37,45,40,57,44,48,55,95,42,9,50,61,33,58,25,48,46,53,58,50,49,55,51,52,23,61,74,63,73,46,69,39,38,34,39,35,26,40,36,32,54,22,62,94,40,30,42,82,82,49,40,80,68,17,55,60,72,66,38,83,54,38,45,65,58,44,46,81,44,32,40,29,40,54,49,91,90,45,80,30,16,26,49,38,38,33,36,28,40,67,69,46,54,66,19,39,41,72,87,40,49,41,69,51,82,81,63,95,48,98,54,29,64,42,42,35,38,33,35,32,34,44,40,77,44,52,53,71,64,69,68,66,80,72,71,74,71,72,77,75,74,76,76,73,77,78,80,72,84,127,136,83,80,76,75,76,76,75,75,76,74,74,75,74,73,73,73,70,72,67,72,70,62,68,44,30,41,32,28,29,48,42,53,64,40,19,54,71,51,56,66,33,64,68,52,41,51,56,52,46,60,58,50,74,70,30,43,32,32,38,40,30,44,27,39,47,95,84,45,58,25,59,49,50,51,46,52,63,53,47,70,80,44,95,52,49,65,50,76,53,66,46,69,81,30,41,87,42,87,91,52,40,24,22,49,33,39,39,30,27,61,88,65,42,41,80,79,44,75,44,75,54,81,69,93,84,61,53,62,38,57,35,53,30,37,28,36,32,60,88,30,69,37,34,44,37,45,41,58,44,48,52,96,44,10,50,61,35,57,25,47,46,54,57,51,48,56,50,52,24,62,74,66,73,45,69,38,38,33,38,35,27,40,38,32,54,22,60,94,39,30,43,82,83,48,41,82,67,17,56,60,72,66,38,84,54,38,45,64,58,45,46,79,44,33,40,29,41,53,48,91,89,46,80,31,16,26,50,38,37,32,36,28,40,68,70,46,55,68,20,40,40,73,85,40,49,42,68,51,82,80,62,93,49,99,54,29,64,41,43,35,36,35,34,34,33,46,41,75,44,51,52,71,66,67,66,66,79,72,72,73,71,70,72,74,76,74,74,74,73,76,78,84,74,132

Foldseek 3Di:
DPPPPPPPPPPPPPPPPPPPPLDKAKEKEDALAQQEPVQLPDPVLLVLVLVVPLVHQKYKYWNYDYQPCVSVVSSQCVNQPDDPFHKDKDKDHFFADDPVRTIMIMMIHTPVAKDWDDWDFDDDDDAASGTWTKTWMDGPAIAIETEDDGDLQRLLRNQQCVVVVQVVVCVVVVHNWYKYWYQSNCWDPRNDPVSLVSHVLSVDPQKDKLQDFQAAFFQDPVDGGPRITIMTGHDLNVVQWDPPFWHFDDPHDDPRDRGTMTMTMGTSPRNPPPPPPPPVCPVPPVPPPPCPDDD/DPPPPPPPPPPPPPPPPPPPPLDKAKEKEDALAQQEPVQLVDPVLLVLVLVVPLVGQKYKYWNYDYQPCVSVVSSQCVNDPDDPFHKDKDKDHFFADDPVRTIMIMMIHTPVAKDWDDWDFDDDDDAASGTWTKTWMDGPAIAIETEDDGDLQRLLRNQQCVVVVQVVVCVVVVHNWYKYWYFSNCWDPRNDPVSLVSHVLSVDPQKDKLQDFQAAFFQDPVDGGPGITIMTGHPLNVVQWDPPFWHFDDPHDDPRDRGTMTMTMGTSPRNPPPPPPCPVCCVVPPPPCPPDPDD

Radius of gyration: 30.39 Å; Cα contacts (8 Å, |Δi|>4): 1145; chains: 2; bounding box: 100×76×71 Å

Secondary structure (DSSP, 8-state):
------------------------EEEEEEEEEEE-HHHHT-HHHHHHHHHHHTT-SEEEEEEE--TTSHHHHHHHHHHHHS-SS-EEEEEPPPB-SSGGG-BEEEEEEETTT-EEEEEEE---SSS-SS--EEEEEESSSEEEEEEEE--GGGHHHHHHHHHHHHHHHHHHHT---EEEEEE---STTTS-GGGGGG-HHHH-TTEEESS-TTB--B-STT-----EEEEEEHHHHHHHBPTT--EE----S-TT-SB--EEEEE-SSGGGGS---------------------/------------------------EEEEEEEEEEE-HHHHT-HHHHHHHHHHHTT-SEEEEEEE--TTSHHHHHHHHHHHHS-SS-EEEEEPPPB-SSGGG-BEEEEEEETTT-EEEEEEE---SSS-SS--EEEEEESSSEEEEEEEE--GGGHHHHHHHHHHHHHHHHHHHT---EEEEEE---STTTS-GGGGGG-HHHH-TTEEESS-TTB--B-STT-----EEEEEEHHHHHHHBPTT--EE----S-TT-SB--EEEEE-SSGGGGTT--------------------

pLDDT: mean 85.41, std 22.5, range [22.14, 98.94]